Protein AF-A0A949G2J8-F1 (afdb_monomer_lite)

Sequence (551 aa):
MSGSAQSWISSIQDQGQFGDCWTFASAAAMDSNLLQQRILPPAATPPSPVVSSWALSTANGAPESLIGPGYGHGTGGWGGWEFQAMAYVTRGQGTWAIPGTVSSSMTTVSQMGGGPLAITGTSSSLAFPAVLTNGPLPANIGYLVPPTGQVPAFGTRRVALLDQGAPGNVALPAATGTVSIAGTAYATYLFDQGAADPQVQAVKQAIVANGAVTTSMNVVYDYFFQTGTTAPYTNFYVNQSTATGNTDHEVTIIGWDDQLVVPAPGGGVTGTGAWLVQNSWGTGFWCNTASGTSDGTFWASYNDAAIGRSGVASFTMRAALPDSLPVLQNEVGPLSTAYSQYAAPTLPTGMAPLASGTIDGSGFVPSGTVASVLTAPQDCTLSAIGVASQMAGATVSANLYSQWLNGAPGGTLLASIADVPLAVGYAEVPLSAPLVLSA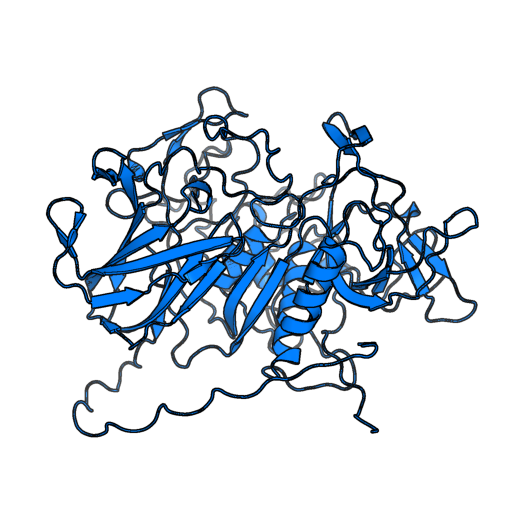NQLLVVELIYSDVAAVPVVVGPDVINFTNTGSTSVRAGLSYSMATSGTWLDLATLKFKNESIAGATADGGILFAKGVVAVPEPTTLGGCAIGLATLVWLFRRGRRADERLII

Foldseek 3Di:
DPDQAWDLWAAFAAQAQALLQQLRQLQRLQSSLCQVVCVDPIDSDHHHGWWQSQLLQCQLPPVVVADDLPPDDDDDPSHDFDLSVLLQQQQFFDQDFQPPADPDVPDDRRSRGGHTGTDDDDPDLSHDDPCRHDHDDDSHCVVSHDDHRDFHQKHFFWKFDQAALFAAHHHADPFPAWDADPNDIFTFHWDDCFCNPVLVVVLVVLCVVRQKKKWFDADDQVQWDWDDDDPPTAIAGEDPGRGELNGSHMWMQRFKDQADFDADPVGDTPDGIWTKIAGRNHQQDDHPHDPDTHSRIHIYTPRHNTGSRHSIMHTNMGGADPQGWDKFDLWDASLPPPPPFFDPPDDPDPRDPRSPRALDHLNPQVQQKKKFKTWAQAWWKFFWKKAAWSHFPKFKKKWKAQDCPPQHRDDDGQFIGPTHGHHHRMRIGTTPDIGIDHHGTMIMIMMHIPGSNTARWDFFDFPPPDPDDDTIDQDFPTMWHQDPVRGIDGQQVDWTGTRVDPPTIGGGHDDRTIGGIHDDDPPCPVDPDDDPDDDDDDDDDDDDDDDGDDD

Secondary structure (DSSP, 8-state):
--PPP-B-SPPPPB-TTSS-HHHHHHHHHHHHHHHHTTSSPPBSS-PPP-B-HHHHHHHSS-GGGS--TT--SSS-TT---HHHHHHHHHS-B--B--TT----TT-----B--SPPB--STT-TTSPPTHHHHSPPPS--GGGSPPTT---SEEEEEEEE--TTSTTSPPPPPP-EEEEETTEEEEE-----GGG-HHHHHHHHHHHHHS-EEEEE---GGGEEEE-SSSSPEEEE-----BSS---EEEEEEEEEEEEEEEPTTSSEEEEEEEEEE-SBTTS---TT--S---SEEEEETT-SSTTTSS-EEEEEEEPPTT--BEE-S---------S-BPPS--SS-PPPPTTT----TTS-TTSEEEEEEE-SSSEEEEEEEEEES-SS-EEEEEEEEEEETTEEEEEEEEEEEEEEP-SEEEEEEEEEEEEE-TT-EEEEEEEESSGGGS---BPPP--S-SS--S----TTTEEEE-TTS-EEEGGG-EEEBSSSTT-EEEB-----EEEEE---TT-TT--S----------------------

Structure (mmCIF, N/CA/C/O backbone):
data_AF-A0A949G2J8-F1
#
_entry.id   AF-A0A949G2J8-F1
#
loop_
_atom_site.group_PDB
_atom_site.id
_atom_site.type_symbol
_atom_site.label_atom_id
_atom_site.label_alt_id
_atom_site.label_comp_id
_atom_site.label_asym_id
_atom_site.label_entity_id
_atom_site.label_seq_id
_atom_site.pdbx_PDB_ins_code
_atom_site.Cartn_x
_atom_site.Cartn_y
_atom_site.Cartn_z
_atom_site.occupancy
_atom_site.B_iso_or_equiv
_atom_site.auth_seq_id
_atom_site.auth_comp_id
_atom_site.auth_asym_id
_atom_site.auth_atom_id
_atom_site.pdbx_PDB_model_num
ATOM 1 N N . MET A 1 1 ? -1.175 -26.514 -23.758 1.00 33.47 1 MET A N 1
ATOM 2 C CA . MET A 1 1 ? -2.619 -26.220 -23.899 1.00 33.47 1 MET A CA 1
ATOM 3 C C . MET A 1 1 ? -2.734 -24.795 -24.408 1.00 33.47 1 MET A C 1
ATOM 5 O O . MET A 1 1 ? -2.067 -23.937 -23.851 1.00 33.47 1 MET A O 1
ATOM 9 N N . SER A 1 2 ? -3.495 -24.548 -25.473 1.00 35.09 2 SER A N 1
ATOM 10 C CA . SER A 1 2 ? -3.738 -23.206 -26.016 1.00 35.09 2 SER A CA 1
ATOM 11 C C . SER A 1 2 ? -4.713 -22.445 -25.110 1.00 35.09 2 SER A C 1
ATOM 13 O O . SER A 1 2 ? -5.910 -22.383 -25.386 1.00 35.09 2 SER A O 1
ATOM 15 N N . GLY A 1 3 ? -4.221 -21.941 -23.978 1.00 40.59 3 GLY A N 1
ATOM 16 C CA . GLY A 1 3 ? -4.920 -20.896 -23.238 1.00 40.59 3 GLY A CA 1
ATOM 17 C C . GLY A 1 3 ? -4.788 -19.606 -24.035 1.00 40.59 3 GLY A C 1
ATOM 18 O O . GLY A 1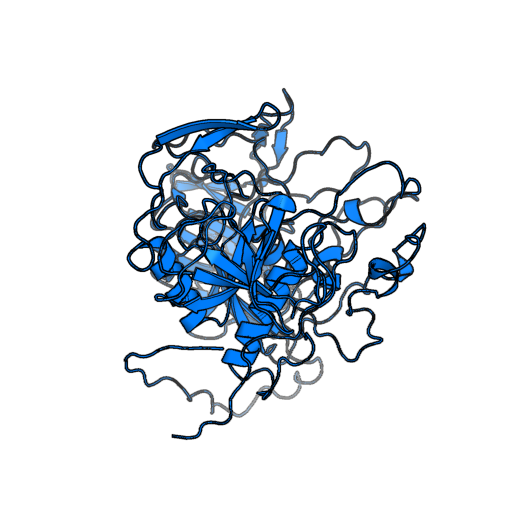 3 ? -3.680 -19.250 -24.426 1.00 40.59 3 GLY A O 1
ATOM 19 N N . SER A 1 4 ? -5.902 -18.945 -24.345 1.00 50.47 4 SER A N 1
ATOM 20 C CA . SER A 1 4 ? -5.871 -17.586 -24.887 1.00 50.47 4 SER A CA 1
ATOM 21 C C . SER A 1 4 ? -4.995 -16.721 -23.981 1.00 50.47 4 SER A C 1
ATOM 23 O O . SER A 1 4 ? -5.227 -16.714 -22.771 1.00 50.47 4 SER A O 1
ATOM 25 N N . ALA A 1 5 ? -3.999 -16.037 -24.550 1.00 62.56 5 ALA A N 1
ATOM 26 C CA . ALA A 1 5 ? -3.190 -15.069 -23.818 1.00 62.56 5 ALA A CA 1
ATOM 27 C C . ALA A 1 5 ? -4.131 -14.096 -23.091 1.00 62.56 5 ALA A C 1
ATOM 29 O O . ALA A 1 5 ? -5.075 -13.585 -23.697 1.00 62.56 5 ALA A O 1
ATOM 30 N N . GLN A 1 6 ? -3.932 -13.932 -21.787 1.00 78.56 6 GLN A N 1
ATOM 31 C CA . GLN A 1 6 ? -4.751 -13.075 -20.944 1.00 78.56 6 GLN A CA 1
ATOM 32 C C . GLN A 1 6 ? -3.832 -12.042 -20.302 1.00 78.56 6 GLN A C 1
ATOM 34 O O . GLN A 1 6 ? -2.857 -12.422 -19.660 1.00 78.56 6 GLN A O 1
ATOM 39 N N . SER A 1 7 ? -4.174 -10.765 -20.454 1.00 83.19 7 SER A N 1
ATOM 40 C CA . SER A 1 7 ? -3.494 -9.677 -19.764 1.00 83.19 7 SER A CA 1
ATOM 41 C C . SER A 1 7 ? -3.924 -9.633 -18.302 1.00 83.19 7 SER A C 1
ATOM 43 O O . SER A 1 7 ? -5.118 -9.687 -17.984 1.00 83.19 7 SER A O 1
ATOM 45 N N . TRP A 1 8 ? -2.940 -9.479 -17.424 1.00 88.38 8 TRP A N 1
ATOM 46 C CA . TRP A 1 8 ? -3.128 -9.271 -15.988 1.00 88.38 8 TRP A CA 1
ATOM 47 C C . TRP A 1 8 ? -2.758 -7.852 -15.563 1.00 88.38 8 TRP A C 1
ATOM 49 O O . TRP A 1 8 ? -2.590 -7.595 -14.379 1.00 88.38 8 TRP A O 1
ATOM 59 N N . ILE A 1 9 ? -2.625 -6.936 -16.520 1.00 92.19 9 ILE A N 1
ATOM 60 C CA . ILE A 1 9 ? -2.303 -5.523 -16.308 1.00 92.19 9 ILE A CA 1
ATOM 61 C C . ILE A 1 9 ? -3.262 -4.640 -17.099 1.00 92.19 9 ILE A C 1
ATOM 63 O O . ILE A 1 9 ? -3.763 -5.063 -18.146 1.00 92.19 9 ILE A O 1
ATOM 67 N N . SER A 1 10 ? -3.505 -3.423 -16.613 1.00 92.75 10 SER A N 1
ATOM 68 C CA . SER A 1 10 ? -4.235 -2.382 -17.342 1.00 92.75 10 SER A CA 1
ATOM 69 C C . SER A 1 10 ? -3.357 -1.727 -18.413 1.00 92.75 10 SER A C 1
ATOM 71 O O . SER A 1 10 ? -2.133 -1.793 -18.358 1.00 92.75 10 SER A O 1
ATOM 73 N N . SER A 1 11 ? -3.966 -1.040 -19.378 1.00 92.56 11 SER A N 1
ATOM 74 C CA . SER A 1 11 ? -3.236 -0.217 -20.339 1.00 92.56 11 SER A CA 1
ATOM 75 C C . SER A 1 11 ? -2.512 0.933 -19.637 1.00 92.56 11 SER A C 1
ATOM 77 O O . SER A 1 11 ? -2.978 1.451 -18.618 1.00 92.56 11 SER A O 1
ATOM 79 N N . ILE A 1 12 ? -1.396 1.365 -20.219 1.00 91.44 12 ILE A N 1
ATOM 80 C CA . ILE A 1 12 ? -0.552 2.423 -19.663 1.00 91.44 12 ILE A CA 1
ATOM 81 C C . ILE A 1 12 ? -1.251 3.780 -19.714 1.00 91.44 12 ILE A C 1
ATOM 83 O O . ILE A 1 12 ? -1.907 4.135 -20.695 1.00 91.44 12 ILE A O 1
ATOM 87 N N . GLN A 1 13 ? -1.101 4.526 -18.623 1.00 90.88 13 GLN A N 1
ATOM 88 C CA . GLN A 1 13 ? -1.587 5.892 -18.472 1.00 90.88 13 GLN A CA 1
ATOM 89 C C . GLN A 1 13 ? -0.447 6.901 -18.641 1.00 90.88 13 GLN A C 1
ATOM 91 O O . GLN A 1 13 ? 0.727 6.532 -18.675 1.00 90.88 13 GLN A O 1
ATOM 96 N N . ASP A 1 14 ? -0.803 8.179 -18.730 1.00 90.44 14 ASP A N 1
ATOM 97 C CA . ASP A 1 14 ? 0.134 9.291 -18.849 1.00 90.44 14 ASP A CA 1
ATOM 98 C C . ASP A 1 14 ? -0.148 10.324 -17.749 1.00 90.44 14 ASP A C 1
ATOM 100 O O . ASP A 1 14 ? -1.225 10.921 -17.713 1.00 90.44 14 ASP A O 1
ATOM 104 N N . GLN A 1 15 ? 0.811 10.500 -16.841 1.00 86.88 15 GLN A N 1
ATOM 105 C CA . GLN A 1 15 ? 0.759 11.469 -15.745 1.00 86.88 15 GLN A CA 1
ATOM 106 C C . GLN A 1 15 ? 1.060 12.902 -16.209 1.00 86.88 15 GLN A C 1
ATOM 108 O O . GLN A 1 15 ? 0.913 13.850 -15.436 1.00 86.88 15 GLN A O 1
ATOM 113 N N . GLY A 1 16 ? 1.518 13.081 -17.452 1.00 83.81 16 GLY A N 1
ATOM 114 C CA . GLY A 1 16 ? 1.982 14.364 -17.954 1.00 83.81 16 GLY A CA 1
ATOM 115 C C . GLY A 1 16 ? 3.163 14.896 -17.144 1.00 83.81 16 GLY A C 1
ATOM 116 O O . GLY A 1 16 ? 4.133 14.194 -16.872 1.00 83.81 16 GLY A O 1
ATOM 117 N N . GLN A 1 17 ? 3.078 16.164 -16.749 1.00 76.50 17 GLN A N 1
ATOM 118 C CA . GLN A 1 17 ? 4.150 16.866 -16.029 1.00 76.50 17 GLN A CA 1
ATOM 119 C C . GLN A 1 17 ? 3.974 16.840 -14.500 1.00 76.50 17 GLN A C 1
ATOM 121 O O . GLN A 1 17 ? 4.687 17.545 -13.784 1.00 76.50 17 GLN A O 1
ATOM 126 N N . PHE A 1 18 ? 3.006 16.072 -13.992 1.00 76.69 18 PHE A N 1
ATOM 127 C CA . PHE A 1 18 ? 2.674 16.026 -12.569 1.00 76.69 18 PHE A CA 1
ATOM 128 C C . PHE A 1 18 ? 3.484 14.958 -11.839 1.00 76.69 18 PHE A C 1
ATOM 130 O O . PHE A 1 18 ? 3.753 13.893 -12.385 1.00 76.69 18 PHE A O 1
ATOM 137 N N . GLY A 1 19 ? 3.842 15.218 -10.579 1.00 77.81 19 GLY A N 1
ATOM 138 C CA . GLY A 1 19 ? 4.555 14.279 -9.700 1.00 77.81 19 GLY A CA 1
ATOM 139 C C . GLY A 1 19 ? 3.678 13.143 -9.157 1.00 77.81 19 GLY A C 1
ATOM 140 O O . GLY A 1 19 ? 3.852 12.745 -8.015 1.00 77.81 19 GLY A O 1
ATOM 141 N N . ASP A 1 20 ? 2.720 12.653 -9.945 1.00 85.69 20 ASP A N 1
ATOM 142 C CA . ASP A 1 20 ? 1.666 11.721 -9.519 1.00 85.69 20 ASP A CA 1
ATOM 143 C C . ASP A 1 20 ? 2.011 10.241 -9.733 1.00 85.69 20 ASP A C 1
ATOM 145 O O . ASP A 1 20 ? 1.151 9.379 -9.554 1.00 85.69 20 ASP A O 1
ATOM 149 N N . CYS A 1 21 ? 3.242 9.921 -10.133 1.00 90.88 21 CYS A N 1
ATOM 150 C CA . CYS A 1 21 ? 3.672 8.568 -10.505 1.00 90.88 21 CYS A CA 1
ATOM 151 C C . CYS A 1 21 ? 3.284 7.488 -9.485 1.00 90.88 21 CYS A C 1
ATOM 153 O O . CYS A 1 21 ? 2.761 6.443 -9.869 1.00 90.88 21 CYS A O 1
ATOM 155 N N . TRP A 1 22 ? 3.409 7.790 -8.193 1.00 89.31 22 TRP A N 1
ATOM 156 C CA . TRP A 1 22 ? 3.000 6.927 -7.083 1.00 89.31 22 TRP A CA 1
ATOM 157 C C . TRP A 1 22 ? 1.522 6.505 -7.143 1.00 89.31 22 TRP A C 1
ATOM 159 O O . TRP A 1 22 ? 1.169 5.356 -6.859 1.00 89.31 22 TRP A O 1
ATOM 169 N N . THR A 1 23 ? 0.637 7.398 -7.596 1.00 91.62 23 THR A N 1
ATOM 170 C CA . THR A 1 23 ? -0.796 7.108 -7.748 1.00 91.62 23 THR A CA 1
ATOM 171 C C . THR A 1 23 ? -1.078 6.201 -8.934 1.00 91.62 23 THR A C 1
ATOM 173 O O . THR A 1 23 ? -1.924 5.310 -8.842 1.00 91.62 23 THR A O 1
ATOM 176 N N . PHE A 1 24 ? -0.357 6.395 -10.040 1.00 95.06 24 PHE A N 1
ATOM 177 C CA . PHE A 1 24 ? -0.480 5.566 -11.233 1.00 95.06 24 PHE A CA 1
ATOM 178 C C . PHE A 1 24 ? 0.089 4.174 -10.995 1.00 95.06 24 PHE A C 1
ATOM 180 O O . PHE A 1 24 ? -0.559 3.195 -11.365 1.00 95.06 24 PHE A O 1
ATOM 187 N N . ALA A 1 25 ? 1.244 4.078 -10.332 1.00 96.81 25 ALA A N 1
ATOM 188 C CA . ALA A 1 25 ? 1.843 2.805 -9.965 1.00 96.81 25 ALA A CA 1
ATOM 189 C C . ALA A 1 25 ? 0.919 2.012 -9.028 1.00 96.81 25 ALA A C 1
ATOM 191 O O . ALA A 1 25 ? 0.602 0.848 -9.281 1.00 96.81 25 ALA A O 1
ATOM 192 N N . SER A 1 26 ? 0.392 2.672 -7.993 1.00 96.00 26 SER A N 1
ATOM 193 C CA . SER A 1 26 ? -0.559 2.059 -7.061 1.00 96.00 26 SER A CA 1
ATOM 194 C C . SER A 1 26 ? -1.852 1.616 -7.757 1.00 96.00 26 SER A C 1
ATOM 196 O O . SER A 1 26 ? -2.323 0.501 -7.534 1.00 96.00 26 SER A O 1
ATOM 198 N N . ALA A 1 27 ? -2.429 2.456 -8.626 1.00 96.50 27 ALA A N 1
ATOM 199 C CA . ALA A 1 27 ? -3.626 2.116 -9.399 1.00 96.50 27 ALA A CA 1
ATOM 200 C C . ALA A 1 27 ? -3.395 0.924 -10.338 1.00 96.50 27 ALA A C 1
ATOM 202 O O . ALA A 1 27 ? -4.222 0.014 -10.367 1.00 96.50 27 ALA A O 1
ATOM 203 N N . ALA A 1 28 ? -2.255 0.877 -11.033 1.00 97.25 28 ALA A N 1
ATOM 204 C CA . ALA A 1 28 ? -1.894 -0.237 -11.906 1.00 97.25 28 ALA A CA 1
ATOM 205 C C . ALA A 1 28 ? -1.718 -1.552 -11.127 1.00 97.25 28 ALA A C 1
ATOM 207 O O . ALA A 1 28 ? -2.223 -2.592 -11.555 1.00 97.25 28 ALA A O 1
ATOM 208 N N . ALA A 1 29 ? -1.072 -1.515 -9.956 1.00 98.12 29 ALA A N 1
ATOM 209 C CA . ALA A 1 29 ? -0.941 -2.686 -9.089 1.00 98.12 29 ALA A CA 1
ATOM 210 C C . ALA A 1 29 ? -2.307 -3.184 -8.571 1.00 98.12 29 ALA A C 1
ATOM 212 O O . ALA A 1 29 ? -2.567 -4.390 -8.547 1.00 98.12 29 ALA A O 1
ATOM 213 N N . MET A 1 30 ? -3.215 -2.269 -8.215 1.00 97.75 30 MET A N 1
ATOM 214 C CA . MET A 1 30 ? -4.582 -2.613 -7.809 1.00 97.75 30 MET A CA 1
ATOM 215 C C . MET A 1 30 ? -5.414 -3.202 -8.958 1.00 97.75 30 MET A C 1
ATOM 217 O O . MET A 1 30 ? -6.074 -4.223 -8.759 1.00 97.75 30 MET A O 1
ATOM 221 N N . ASP A 1 31 ? -5.373 -2.603 -10.153 1.00 97.06 31 ASP A N 1
ATOM 222 C CA . ASP A 1 31 ? -6.046 -3.133 -11.346 1.00 97.06 31 ASP A CA 1
ATOM 223 C C . ASP A 1 31 ? -5.517 -4.526 -11.701 1.00 97.06 31 ASP A C 1
ATOM 225 O O . ASP A 1 31 ? -6.305 -5.434 -11.976 1.00 97.06 31 ASP A O 1
ATOM 229 N N . SER A 1 32 ? -4.197 -4.725 -11.621 1.00 97.31 32 SER A N 1
ATOM 230 C CA . SER A 1 32 ? -3.573 -6.028 -11.853 1.00 97.31 32 SER A CA 1
ATOM 231 C C . SER A 1 32 ? -4.107 -7.092 -10.897 1.00 97.31 32 SER A C 1
ATOM 233 O O . SER A 1 32 ? -4.520 -8.175 -11.322 1.00 97.31 32 SER A O 1
ATOM 235 N N . ASN A 1 33 ? -4.214 -6.756 -9.611 1.00 97.31 33 ASN A N 1
ATOM 236 C CA . ASN A 1 33 ? -4.787 -7.647 -8.617 1.00 97.31 33 ASN A CA 1
ATOM 237 C C . ASN A 1 33 ? -6.269 -7.969 -8.886 1.00 97.31 33 ASN A C 1
ATOM 239 O O . ASN A 1 33 ? -6.690 -9.125 -8.790 1.00 97.31 33 ASN A O 1
ATOM 243 N N . LEU A 1 34 ? -7.070 -6.965 -9.249 1.00 96.31 34 LEU A N 1
ATOM 244 C CA . LEU A 1 34 ? -8.488 -7.143 -9.564 1.00 96.31 34 LEU A CA 1
ATOM 245 C C . LEU A 1 34 ? -8.704 -8.003 -10.823 1.00 96.31 34 LEU A C 1
ATOM 247 O O . LEU A 1 34 ? -9.629 -8.824 -10.848 1.00 96.31 34 LEU A O 1
ATOM 251 N N . LEU A 1 35 ? -7.849 -7.856 -11.841 1.00 94.50 35 LEU A N 1
ATOM 252 C CA . LEU A 1 35 ? -7.813 -8.717 -13.029 1.00 94.50 35 LEU A CA 1
ATOM 253 C C . LEU A 1 35 ? -7.419 -10.148 -12.653 1.00 94.50 35 LEU A C 1
ATOM 255 O O . LEU A 1 35 ? -8.096 -11.096 -13.055 1.00 94.50 35 LEU A O 1
ATOM 259 N N . GLN A 1 36 ? -6.376 -10.316 -11.831 1.00 92.62 36 GLN A N 1
ATOM 260 C CA . GLN A 1 36 ? -5.898 -11.622 -11.367 1.00 92.62 36 GLN A CA 1
ATOM 261 C C . GLN A 1 36 ? -6.973 -12.399 -10.602 1.00 92.62 36 GLN A C 1
ATOM 263 O O . GLN A 1 36 ? -7.177 -13.593 -10.832 1.00 92.62 36 GLN A O 1
ATOM 268 N N . GLN A 1 37 ? -7.724 -11.702 -9.750 1.00 92.06 37 GLN A N 1
ATOM 269 C CA . GLN A 1 37 ? -8.850 -12.266 -9.008 1.00 92.06 37 GLN A CA 1
ATOM 270 C C . GLN A 1 37 ? -10.114 -12.473 -9.854 1.00 92.06 37 GLN A C 1
ATOM 272 O O . GLN A 1 37 ? -11.087 -13.041 -9.355 1.00 92.06 37 GLN A O 1
ATOM 277 N N . ARG A 1 38 ? -10.121 -12.034 -11.121 1.00 92.25 38 ARG A N 1
ATOM 278 C CA . ARG A 1 38 ? -11.295 -12.032 -12.014 1.00 92.25 38 ARG A CA 1
ATOM 279 C C . ARG A 1 38 ? -12.483 -11.240 -11.461 1.00 92.25 38 ARG A C 1
ATOM 281 O O . ARG A 1 38 ? -13.633 -11.540 -11.777 1.00 92.25 38 ARG A O 1
ATOM 288 N N . ILE A 1 39 ? -12.200 -10.242 -10.624 1.00 92.56 39 ILE A N 1
ATOM 289 C CA . ILE A 1 39 ? -13.186 -9.238 -10.213 1.00 92.56 39 ILE A CA 1
ATOM 290 C C . ILE A 1 39 ? -13.432 -8.293 -11.390 1.00 92.56 39 ILE A C 1
ATOM 292 O O . ILE A 1 39 ? -14.578 -7.972 -11.697 1.00 92.56 39 ILE A O 1
ATOM 296 N N . LEU A 1 40 ? -12.358 -7.906 -12.084 1.00 91.94 40 LEU A N 1
ATOM 297 C CA . LEU A 1 40 ? -12.444 -7.316 -13.415 1.00 91.94 40 LEU A CA 1
ATOM 298 C C . LEU A 1 40 ? -12.466 -8.424 -14.479 1.00 91.94 40 LEU A C 1
ATOM 300 O O . LEU A 1 40 ? -11.856 -9.482 -14.282 1.00 91.94 40 LEU A O 1
ATOM 304 N N . PRO A 1 41 ? -13.175 -8.216 -15.603 1.00 88.06 41 PRO A N 1
ATOM 305 C CA . PRO A 1 41 ? -13.268 -9.219 -16.651 1.00 88.06 41 PRO A CA 1
ATOM 306 C C . PRO A 1 41 ? -11.895 -9.469 -17.300 1.00 88.06 41 PRO A C 1
ATOM 308 O O . PRO A 1 41 ? -11.137 -8.524 -17.520 1.00 88.06 41 PRO A O 1
ATOM 311 N N . PRO A 1 42 ? -11.576 -10.728 -17.650 1.00 82.50 42 PRO A N 1
ATOM 312 C CA . PRO A 1 42 ? -10.344 -11.058 -18.353 1.00 82.50 42 PRO A CA 1
ATOM 313 C C . PRO A 1 42 ? -10.322 -10.408 -19.743 1.00 82.50 42 PRO A C 1
ATOM 315 O O . PRO A 1 42 ? -11.340 -10.383 -20.436 1.00 82.50 42 PRO A O 1
ATOM 318 N N . ALA A 1 43 ? -9.152 -9.945 -20.180 1.00 84.12 43 ALA A N 1
ATOM 319 C CA . ALA A 1 43 ? -8.959 -9.368 -21.507 1.00 84.12 43 ALA A CA 1
ATOM 320 C C . ALA A 1 43 ? -7.711 -9.953 -22.179 1.00 84.12 43 ALA A C 1
ATOM 322 O O . ALA A 1 43 ? -6.743 -10.297 -21.507 1.00 84.12 43 ALA A O 1
ATOM 323 N N . ALA A 1 44 ? -7.739 -10.081 -23.509 1.00 86.38 44 ALA A N 1
ATOM 324 C CA . ALA A 1 44 ? -6.595 -10.581 -24.281 1.00 86.38 44 ALA A CA 1
ATOM 325 C C . ALA A 1 44 ? -5.486 -9.529 -24.454 1.00 86.38 44 ALA A C 1
ATOM 327 O O . ALA A 1 44 ? -4.331 -9.869 -24.679 1.00 86.38 44 ALA A O 1
ATOM 328 N N . THR A 1 45 ? -5.848 -8.254 -24.343 1.00 89.38 45 THR A N 1
ATOM 329 C CA . THR A 1 45 ? -4.944 -7.101 -24.336 1.00 89.38 45 THR A CA 1
ATOM 330 C C . THR A 1 45 ? -5.151 -6.323 -23.040 1.00 89.38 45 THR A C 1
ATOM 332 O O . THR A 1 45 ? -6.234 -6.438 -22.457 1.00 89.38 45 THR A O 1
ATOM 335 N N . PRO A 1 46 ? -4.178 -5.509 -22.598 1.00 90.88 46 PRO A N 1
ATOM 336 C CA . PRO A 1 46 ? -4.354 -4.657 -21.427 1.00 90.88 46 PRO A CA 1
ATOM 337 C C . PRO A 1 46 ? -5.632 -3.797 -21.539 1.00 90.88 46 PRO A C 1
ATOM 339 O O . PRO A 1 46 ? -5.735 -2.998 -22.475 1.00 90.88 46 PRO A O 1
ATOM 342 N N . PRO A 1 47 ? -6.644 -3.983 -20.665 1.00 92.75 47 PRO A N 1
ATOM 343 C CA . PRO A 1 47 ? -7.869 -3.191 -20.695 1.00 92.75 47 PRO A CA 1
ATOM 344 C C . PRO A 1 47 ? -7.622 -1.799 -20.112 1.00 92.75 47 PRO A C 1
ATOM 346 O O . PRO A 1 47 ? -6.646 -1.585 -19.399 1.00 92.75 47 PRO A O 1
ATOM 349 N N . SER A 1 48 ? -8.520 -0.849 -20.374 1.00 92.12 48 SER A N 1
ATOM 350 C CA . SER A 1 48 ? -8.426 0.478 -19.758 1.00 92.12 48 SER A CA 1
ATOM 351 C C . SER A 1 48 ? -8.400 0.391 -18.223 1.00 92.12 48 SER A C 1
ATOM 353 O O . SER A 1 48 ? -9.111 -0.451 -17.666 1.00 92.12 48 SER A O 1
ATOM 355 N N . PRO A 1 49 ? -7.625 1.258 -17.546 1.00 93.25 49 PRO A N 1
ATOM 356 C CA . PRO A 1 49 ? -7.585 1.322 -16.094 1.00 93.25 49 PRO A CA 1
ATOM 357 C C . PRO A 1 49 ? -8.969 1.533 -15.496 1.00 93.25 49 PRO A C 1
ATOM 359 O O . PRO A 1 49 ? -9.788 2.277 -16.047 1.00 93.25 49 PRO A O 1
ATOM 362 N N . VAL A 1 50 ? -9.210 0.896 -14.356 1.00 94.94 50 VAL A N 1
ATOM 363 C CA . VAL A 1 50 ? -10.477 0.999 -13.634 1.00 94.94 50 VAL A CA 1
ATOM 364 C C . VAL A 1 50 ? -10.282 1.734 -12.320 1.00 94.94 50 VAL A C 1
ATOM 366 O O . VAL A 1 50 ? -11.113 2.573 -11.986 1.00 94.94 50 VAL A O 1
ATOM 369 N N . VAL A 1 51 ? -9.204 1.483 -11.581 1.00 94.75 51 VAL A N 1
ATOM 370 C CA . VAL A 1 51 ? -8.916 2.233 -10.354 1.00 94.75 51 VAL A CA 1
ATOM 371 C C . VAL A 1 51 ? -8.459 3.660 -10.686 1.00 94.75 51 VAL A C 1
ATOM 373 O O . VAL A 1 51 ? -7.534 3.886 -11.463 1.00 94.75 51 VAL A O 1
ATOM 376 N N . SER A 1 52 ? -9.118 4.646 -10.075 1.00 93.56 52 SER A N 1
ATOM 377 C CA . SER A 1 52 ? -8.844 6.069 -10.288 1.00 93.56 52 SER A CA 1
ATOM 378 C C . SER A 1 52 ? -7.547 6.524 -9.610 1.00 93.56 52 SER A C 1
ATOM 380 O O . SER A 1 52 ? -7.518 6.756 -8.399 1.00 93.56 52 SER A O 1
ATOM 382 N N . SER A 1 53 ? -6.489 6.732 -10.401 1.00 92.00 53 SER A N 1
ATOM 383 C CA . SER A 1 53 ? -5.276 7.433 -9.949 1.00 92.00 53 SER A CA 1
ATOM 384 C C . SER A 1 53 ? -5.576 8.884 -9.561 1.00 92.00 53 SER A C 1
ATOM 386 O O . SER A 1 53 ? -5.013 9.398 -8.601 1.00 92.00 53 SER A O 1
ATOM 388 N N . TRP A 1 54 ? -6.527 9.530 -10.241 1.00 89.19 54 TRP A N 1
ATOM 389 C CA . TRP A 1 54 ? -6.877 10.929 -9.994 1.00 89.19 54 TRP A CA 1
ATOM 390 C C . TRP A 1 54 ? -7.583 11.169 -8.659 1.00 89.19 54 TRP A C 1
ATOM 392 O O . TRP A 1 54 ? -7.285 12.130 -7.949 1.00 89.19 54 TRP A O 1
ATOM 402 N N . ALA A 1 55 ? -8.496 10.282 -8.269 1.00 85.75 55 ALA A N 1
ATOM 403 C CA . ALA A 1 55 ? -9.106 10.364 -6.952 1.00 85.75 55 ALA A CA 1
ATOM 404 C C . ALA A 1 55 ? -8.107 10.025 -5.844 1.00 85.75 55 ALA A C 1
ATOM 406 O O . ALA A 1 55 ? -8.137 10.657 -4.793 1.00 85.75 55 ALA A O 1
ATOM 407 N N . LEU A 1 56 ? -7.194 9.079 -6.080 1.00 84.62 56 LEU A N 1
ATOM 408 C CA . LEU A 1 56 ? -6.090 8.815 -5.160 1.00 84.62 56 LEU A CA 1
ATOM 409 C C . LEU A 1 56 ? -5.194 10.056 -4.993 1.00 84.62 56 LEU A C 1
ATOM 411 O O . LEU A 1 56 ? -4.924 10.449 -3.865 1.00 84.62 56 LEU A O 1
ATOM 415 N N . SER A 1 57 ? -4.811 10.703 -6.093 1.00 81.38 57 SER A N 1
ATOM 416 C CA . SER A 1 57 ? -3.988 11.921 -6.132 1.00 81.38 57 SER A CA 1
ATOM 417 C C . SER A 1 57 ? -4.618 13.072 -5.337 1.00 81.38 57 SER A C 1
ATOM 419 O O . SER A 1 57 ? -3.990 13.656 -4.457 1.00 81.38 57 SER A O 1
ATOM 421 N N . THR A 1 58 ? -5.906 13.335 -5.561 1.00 76.81 58 THR A N 1
ATOM 422 C CA . THR A 1 58 ? -6.617 14.486 -4.978 1.00 76.81 58 THR A CA 1
ATOM 423 C C . THR A 1 58 ? -7.228 14.233 -3.594 1.00 76.81 58 THR A C 1
ATOM 425 O O . THR A 1 58 ? -7.510 15.178 -2.862 1.00 76.81 58 THR A O 1
ATOM 428 N N . ALA A 1 59 ? -7.448 12.978 -3.195 1.00 71.81 59 ALA A N 1
ATOM 429 C CA . ALA A 1 59 ? -8.060 12.630 -1.908 1.00 71.81 59 ALA A CA 1
ATOM 430 C C . ALA A 1 59 ? -7.135 11.802 -0.998 1.00 71.81 59 ALA A C 1
ATOM 432 O O . ALA A 1 59 ? -7.591 11.172 -0.038 1.00 71.81 59 ALA A O 1
ATOM 433 N N . ASN A 1 60 ? -5.821 11.845 -1.232 1.00 65.56 60 ASN A N 1
ATOM 434 C CA . ASN A 1 60 ? -4.798 11.208 -0.391 1.00 65.56 60 ASN A CA 1
ATOM 435 C C . ASN A 1 60 ? -4.808 11.690 1.073 1.00 65.56 60 ASN A C 1
ATOM 437 O O . ASN A 1 60 ? -4.408 10.949 1.973 1.00 65.56 60 ASN A O 1
ATOM 441 N N . GLY A 1 61 ? -5.377 12.869 1.331 1.00 54.84 61 GLY A N 1
ATOM 442 C CA . GLY A 1 61 ? -5.467 13.495 2.647 1.00 54.84 61 GLY A CA 1
ATOM 443 C C . GLY A 1 61 ? -4.433 14.599 2.889 1.00 54.84 61 GLY A C 1
ATOM 444 O O . GLY A 1 61 ? -4.309 15.040 4.026 1.00 54.84 61 GLY A O 1
ATOM 445 N N . ALA A 1 62 ? -3.765 15.069 1.830 1.00 53.81 62 ALA A N 1
ATOM 446 C CA . ALA A 1 62 ? -2.897 16.248 1.782 1.00 53.81 62 ALA A CA 1
ATOM 447 C C . ALA A 1 62 ? -3.552 17.366 0.924 1.00 53.81 62 ALA A C 1
ATOM 449 O O . ALA A 1 62 ? -3.138 17.610 -0.218 1.00 53.81 62 ALA A O 1
ATOM 450 N N . PRO A 1 63 ? -4.642 18.007 1.405 1.00 46.56 63 PRO A N 1
ATOM 451 C CA . PRO A 1 63 ? -5.446 18.962 0.629 1.00 46.56 63 PRO A CA 1
ATOM 452 C C . PRO A 1 63 ? -4.695 20.238 0.211 1.00 46.56 63 PRO A C 1
ATOM 454 O O . PRO A 1 63 ? -5.143 20.942 -0.694 1.00 46.56 63 PRO A O 1
ATOM 457 N N . GLU A 1 64 ? -3.558 20.539 0.837 1.00 44.69 64 GLU A N 1
ATOM 458 C CA . GLU A 1 64 ? -2.655 21.646 0.507 1.00 44.69 64 GLU A CA 1
ATOM 459 C C . GLU A 1 64 ? -2.062 21.564 -0.910 1.00 44.69 64 GLU A C 1
ATOM 461 O O . GLU A 1 64 ? -1.614 22.576 -1.446 1.00 44.69 64 GLU A O 1
ATOM 466 N N . SER A 1 65 ? -2.118 20.393 -1.550 1.00 47.00 65 SER A N 1
ATOM 467 C CA . SER A 1 65 ? -1.705 20.192 -2.945 1.00 47.00 65 SER A CA 1
ATOM 468 C C . SER A 1 65 ? -2.663 20.827 -3.973 1.00 47.00 65 SER A C 1
ATOM 470 O O . SER A 1 65 ? -2.266 21.095 -5.113 1.00 47.00 65 SER A O 1
ATOM 472 N N . LEU A 1 66 ? -3.912 21.127 -3.582 1.00 51.38 66 LEU A N 1
ATOM 473 C CA . LEU A 1 66 ? -5.013 21.343 -4.528 1.00 51.38 66 LEU A CA 1
ATOM 474 C C . LEU A 1 66 ? -5.306 22.793 -4.930 1.00 51.38 66 LEU A C 1
ATOM 476 O O . LEU A 1 66 ? -5.920 22.971 -5.986 1.00 51.38 66 LEU A O 1
ATOM 480 N N . ILE A 1 67 ? -4.936 23.830 -4.153 1.00 46.34 67 ILE A N 1
ATOM 481 C CA . ILE A 1 67 ? -5.332 25.215 -4.499 1.00 46.34 67 ILE A CA 1
ATOM 482 C C . ILE A 1 67 ? -4.330 26.310 -4.058 1.00 46.34 67 ILE A C 1
ATOM 484 O O . ILE A 1 67 ? -4.144 26.550 -2.868 1.00 46.34 67 ILE A O 1
ATOM 488 N N . GLY A 1 68 ? -3.808 27.094 -5.017 1.00 46.00 68 GLY A N 1
ATOM 489 C CA . GLY A 1 68 ? -3.210 28.420 -4.792 1.00 46.00 68 GLY A CA 1
ATOM 490 C C . GLY A 1 68 ? -3.062 29.253 -6.087 1.00 46.00 68 GLY A C 1
ATOM 491 O O . GLY A 1 68 ? -2.782 28.694 -7.137 1.00 46.00 68 GLY A O 1
ATOM 492 N N . PRO A 1 69 ? -3.210 30.596 -6.073 1.00 38.16 69 PRO A N 1
ATOM 493 C CA . PRO A 1 69 ? -3.125 31.449 -7.276 1.00 38.16 69 PRO A CA 1
ATOM 494 C C . PRO A 1 69 ? -1.714 3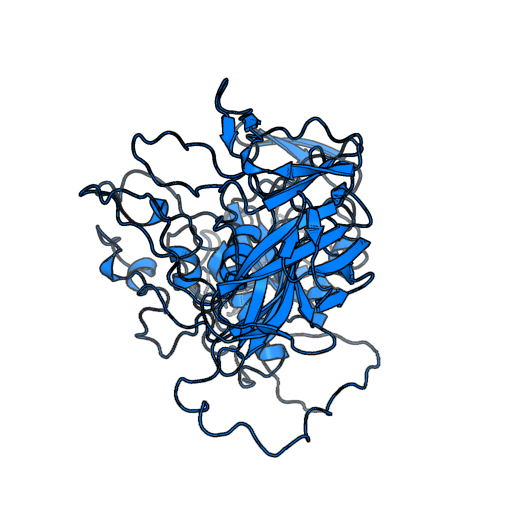1.561 -7.892 1.00 38.16 69 PRO A C 1
ATOM 496 O O . PRO A 1 69 ? -1.537 32.219 -8.913 1.00 38.16 69 PRO A O 1
ATOM 499 N N . GLY A 1 70 ? -0.716 30.927 -7.271 1.00 43.19 70 GLY A N 1
ATOM 500 C CA . GLY A 1 70 ? 0.670 30.824 -7.729 1.00 43.19 70 GLY A CA 1
ATOM 501 C C . GLY A 1 70 ? 0.996 29.476 -8.373 1.00 43.19 70 GLY A C 1
ATOM 502 O O . GLY A 1 70 ? 2.118 28.996 -8.219 1.00 43.19 70 GLY A O 1
ATOM 503 N N . TYR A 1 71 ? 0.039 28.849 -9.067 1.00 51.16 71 TYR A N 1
ATOM 504 C CA . TYR A 1 71 ? 0.321 27.708 -9.943 1.00 51.16 71 TYR A CA 1
ATOM 505 C C . TYR A 1 71 ? 1.213 28.161 -11.101 1.00 51.16 71 TYR A C 1
ATOM 507 O O . TYR A 1 71 ? 0.750 28.552 -12.169 1.00 51.16 71 TYR A O 1
ATOM 515 N N . GLY A 1 72 ? 2.517 28.163 -10.835 1.00 39.66 72 GLY A N 1
ATOM 516 C CA . GLY A 1 72 ? 3.541 28.598 -11.768 1.00 39.66 72 GLY A CA 1
ATOM 517 C C . GLY A 1 72 ? 4.637 29.409 -11.099 1.00 39.66 72 GLY A C 1
ATOM 518 O O . GLY A 1 72 ? 4.758 30.581 -11.402 1.00 39.66 72 GLY A O 1
ATOM 519 N N . HIS A 1 73 ? 5.462 28.784 -10.255 1.00 27.06 73 HIS A N 1
ATOM 520 C CA . HIS A 1 73 ? 6.875 29.155 -10.091 1.00 27.06 73 HIS A CA 1
ATOM 521 C C . HIS A 1 73 ? 7.680 27.938 -9.597 1.00 27.06 73 HIS A C 1
ATOM 523 O O . HIS A 1 73 ? 8.027 27.850 -8.429 1.00 27.06 73 HIS A O 1
ATOM 529 N N . GLY A 1 74 ? 7.984 27.008 -10.511 1.00 34.03 74 GLY A N 1
ATOM 530 C CA . GLY A 1 74 ? 9.001 25.966 -10.309 1.00 34.03 74 GLY A CA 1
ATOM 531 C C . GLY A 1 74 ? 8.544 24.703 -9.562 1.00 34.03 74 GLY A C 1
ATOM 532 O O . GLY A 1 74 ? 8.294 24.731 -8.368 1.00 34.03 74 GLY A O 1
ATOM 533 N N . THR A 1 75 ? 8.521 23.583 -10.294 1.00 32.31 75 THR A N 1
ATOM 534 C CA . THR A 1 75 ? 8.795 22.202 -9.829 1.00 32.31 75 THR A CA 1
ATOM 535 C C . THR A 1 75 ? 7.909 21.560 -8.732 1.00 32.31 75 THR A C 1
ATOM 537 O O . THR A 1 75 ? 8.130 21.762 -7.546 1.00 32.31 75 THR A O 1
ATOM 540 N N . GLY A 1 76 ? 7.030 20.623 -9.125 1.00 42.84 76 GLY A N 1
ATOM 541 C CA . GLY A 1 76 ? 7.121 19.233 -8.619 1.00 42.84 76 GLY A CA 1
ATOM 542 C C . GLY A 1 76 ? 6.425 18.786 -7.317 1.00 42.84 76 GLY A C 1
ATOM 543 O O . GLY A 1 76 ? 6.783 17.736 -6.800 1.00 42.84 76 GLY A O 1
ATOM 544 N N . GLY A 1 77 ? 5.445 19.498 -6.762 1.00 50.94 77 GLY A N 1
ATOM 545 C CA . GLY A 1 77 ? 4.971 19.247 -5.383 1.00 50.94 77 GLY A CA 1
ATOM 546 C C . GLY A 1 77 ? 3.853 18.216 -5.132 1.00 50.94 77 GLY A C 1
ATOM 547 O O . GLY A 1 77 ? 3.113 18.415 -4.177 1.00 50.94 77 GLY A O 1
ATOM 548 N N . TRP A 1 78 ? 3.670 17.179 -5.959 1.00 63.12 78 TRP A N 1
ATOM 549 C CA . TRP A 1 78 ? 2.641 16.124 -5.743 1.00 63.12 78 TRP A CA 1
ATOM 550 C C . TRP A 1 78 ? 3.235 14.735 -5.469 1.00 63.12 78 TRP A C 1
ATOM 552 O O . TRP A 1 78 ? 2.509 13.741 -5.439 1.00 63.12 78 TRP A O 1
ATOM 562 N N . GLY A 1 79 ? 4.557 14.681 -5.272 1.00 68.75 79 GLY A N 1
ATOM 563 C CA . GLY A 1 79 ? 5.267 13.451 -4.946 1.00 68.75 79 GLY A CA 1
ATOM 564 C C . GLY A 1 79 ? 4.643 12.740 -3.748 1.00 68.75 79 GLY A C 1
ATOM 565 O O . GLY A 1 79 ? 4.131 13.368 -2.819 1.00 68.75 79 GLY A O 1
ATOM 566 N N . GLY A 1 80 ? 4.694 11.420 -3.791 1.00 73.50 80 GLY A N 1
ATOM 567 C CA . GLY A 1 80 ? 4.083 10.563 -2.798 1.00 73.50 80 GLY A CA 1
ATOM 568 C C . GLY A 1 80 ? 4.730 9.195 -2.775 1.00 73.50 80 GLY A C 1
ATOM 569 O O . GLY A 1 80 ? 5.786 9.000 -3.375 1.00 73.50 80 GLY A O 1
ATOM 570 N N . TRP A 1 81 ? 4.122 8.281 -2.027 1.00 73.81 81 TRP A N 1
ATOM 571 C CA . TRP A 1 81 ? 4.681 6.956 -1.764 1.00 73.81 81 TRP A CA 1
ATOM 572 C C . TRP A 1 81 ? 3.601 5.958 -1.339 1.00 73.81 81 TRP A C 1
ATOM 574 O O . TRP A 1 81 ? 2.442 6.299 -1.072 1.00 73.81 81 TRP A O 1
ATOM 584 N N . GLU A 1 82 ? 3.995 4.701 -1.205 1.00 77.19 82 GLU A N 1
ATOM 585 C CA . GLU A 1 82 ? 3.127 3.557 -0.967 1.00 77.19 82 GLU A CA 1
ATOM 586 C C . GLU A 1 82 ? 2.321 3.630 0.341 1.00 77.19 82 GLU A C 1
ATOM 588 O O . GLU A 1 82 ? 1.171 3.181 0.390 1.00 77.19 82 GLU A O 1
ATOM 593 N N . PHE A 1 83 ? 2.851 4.258 1.397 1.00 74.69 83 PHE A N 1
ATOM 594 C CA . PHE A 1 83 ? 2.083 4.495 2.628 1.00 74.69 83 PHE A CA 1
ATOM 595 C C . PHE A 1 83 ? 0.931 5.486 2.421 1.00 74.69 83 PHE A C 1
ATOM 597 O O . PHE A 1 83 ? -0.144 5.283 2.989 1.00 74.69 83 PHE A O 1
ATOM 604 N N . GLN A 1 84 ? 1.095 6.521 1.589 1.00 75.81 84 GLN A N 1
ATOM 605 C CA . GLN A 1 84 ? -0.010 7.430 1.259 1.00 75.81 84 GLN A CA 1
ATOM 606 C C . GLN A 1 84 ? -1.101 6.690 0.482 1.00 75.81 84 GLN A C 1
ATOM 608 O O . GLN A 1 84 ? -2.290 6.834 0.789 1.00 75.81 84 GLN A O 1
ATOM 613 N N . ALA A 1 85 ? -0.702 5.830 -0.462 1.00 81.62 85 ALA A N 1
ATOM 614 C CA . ALA A 1 85 ? -1.630 4.963 -1.176 1.00 81.62 85 ALA A CA 1
ATOM 615 C C . ALA A 1 85 ? -2.369 4.026 -0.209 1.00 81.62 85 ALA A C 1
ATOM 617 O O . ALA A 1 85 ? -3.600 3.975 -0.229 1.00 81.62 85 ALA A O 1
ATOM 618 N N . MET A 1 86 ? -1.653 3.368 0.710 1.00 81.88 86 MET A N 1
ATOM 619 C CA . MET A 1 86 ? -2.240 2.537 1.767 1.00 81.88 86 MET A CA 1
ATOM 620 C C . MET A 1 86 ? -3.260 3.312 2.614 1.00 81.88 86 MET A C 1
ATOM 622 O O . MET A 1 86 ? -4.345 2.798 2.904 1.00 81.88 86 MET A O 1
ATOM 626 N N . ALA A 1 87 ? -2.951 4.554 2.996 1.00 74.81 87 ALA A N 1
ATOM 627 C CA . ALA A 1 87 ? -3.848 5.403 3.783 1.00 74.81 87 ALA A CA 1
ATOM 628 C C . ALA A 1 87 ? -5.176 5.616 3.063 1.00 74.81 87 ALA A C 1
ATOM 630 O O . ALA A 1 87 ? -6.244 5.418 3.646 1.00 74.81 87 ALA A O 1
ATOM 631 N N . TYR A 1 88 ? -5.087 6.007 1.791 1.00 78.88 88 TYR A N 1
ATOM 632 C CA . TYR A 1 88 ? -6.237 6.286 0.952 1.00 78.88 88 TYR A CA 1
ATOM 633 C C . TYR A 1 88 ? -7.099 5.040 0.755 1.00 78.88 88 TYR A C 1
ATOM 635 O O . TYR A 1 88 ? -8.289 5.061 1.073 1.00 78.88 88 TYR A O 1
ATOM 643 N N . VAL A 1 89 ? -6.509 3.939 0.278 1.00 81.75 89 VAL A N 1
ATOM 644 C CA . VAL A 1 89 ? -7.271 2.748 -0.138 1.00 81.75 89 VAL A CA 1
ATOM 645 C C . VAL A 1 89 ? -7.936 2.038 1.040 1.00 81.75 89 VAL A C 1
ATOM 647 O O . VAL A 1 89 ? -8.980 1.411 0.885 1.00 81.75 89 VAL A O 1
ATOM 650 N N . THR A 1 90 ? -7.387 2.181 2.247 1.00 78.56 90 THR A N 1
ATOM 651 C CA . THR A 1 90 ? -7.943 1.553 3.453 1.00 78.56 90 THR A CA 1
ATOM 652 C C . THR A 1 90 ? -8.955 2.435 4.184 1.00 78.56 90 THR A C 1
ATOM 654 O O . THR A 1 90 ? -9.549 1.985 5.160 1.00 78.56 90 THR A O 1
ATOM 657 N N . ARG A 1 91 ? -9.129 3.717 3.825 1.00 73.75 91 ARG A N 1
ATOM 658 C CA . ARG A 1 91 ? -9.991 4.672 4.562 1.00 73.75 91 ARG A CA 1
ATOM 659 C C . ARG A 1 91 ? -11.490 4.368 4.437 1.00 73.75 91 ARG A C 1
ATOM 661 O O . ARG A 1 91 ? -12.241 4.734 5.333 1.00 73.75 91 ARG A O 1
ATOM 668 N N . GLY A 1 92 ? -11.901 3.649 3.391 1.00 69.25 92 GLY A N 1
ATOM 669 C CA . GLY A 1 92 ? -13.302 3.284 3.158 1.00 69.25 92 GLY A CA 1
ATOM 670 C C . GLY A 1 92 ? -14.220 4.492 2.952 1.00 69.25 92 GLY A C 1
ATOM 671 O O . GLY A 1 92 ? -13.752 5.593 2.662 1.00 69.25 92 GLY A O 1
ATOM 672 N N . GLN A 1 93 ? -15.533 4.279 3.072 1.00 62.41 93 GLN A N 1
ATOM 673 C CA . GLN A 1 93 ? -16.539 5.285 2.719 1.00 62.41 93 GLN A CA 1
ATOM 674 C C . GLN A 1 93 ? -16.803 6.282 3.850 1.00 62.41 93 GLN A C 1
ATOM 676 O O . GLN A 1 93 ? -16.915 5.885 5.008 1.00 62.41 93 GLN A O 1
ATOM 681 N N . GLY A 1 94 ? -16.976 7.561 3.498 1.00 53.00 94 GLY A N 1
ATOM 682 C CA . GLY A 1 94 ? -17.443 8.619 4.398 1.00 53.00 94 GLY A CA 1
ATOM 683 C C . GLY A 1 94 ? -17.019 10.021 3.951 1.00 53.00 94 GLY A C 1
ATOM 684 O O . GLY A 1 94 ? -16.001 10.188 3.283 1.00 53.00 94 GLY A O 1
ATOM 685 N N . THR A 1 95 ? -17.803 11.038 4.318 1.00 43.31 95 THR A N 1
ATOM 686 C CA . THR A 1 95 ? -17.376 12.445 4.310 1.00 43.31 95 THR A CA 1
ATOM 687 C C . THR A 1 95 ? -16.863 12.792 5.699 1.00 43.31 95 THR A C 1
ATOM 689 O O . THR A 1 95 ? -17.650 12.982 6.629 1.00 43.31 95 THR A O 1
ATOM 692 N N . TRP A 1 96 ? -15.546 12.853 5.861 1.00 49.59 96 TRP A N 1
ATOM 693 C CA . TRP A 1 96 ? -14.938 13.090 7.168 1.00 49.59 96 TRP A CA 1
ATOM 694 C C . TRP A 1 96 ? -14.751 14.592 7.380 1.00 49.59 96 TRP A C 1
ATOM 696 O O . TRP A 1 96 ? -13.870 15.209 6.784 1.00 49.59 96 TRP A O 1
ATOM 706 N N . ALA A 1 97 ? -15.607 15.201 8.200 1.00 38.66 97 ALA A N 1
ATOM 707 C CA . ALA A 1 97 ? -15.391 16.570 8.653 1.00 38.66 97 ALA A CA 1
ATOM 708 C C . ALA A 1 97 ? -14.294 16.570 9.723 1.00 38.66 97 ALA A C 1
ATOM 710 O O . ALA A 1 97 ? -14.419 15.853 10.713 1.00 38.66 97 ALA A O 1
ATOM 711 N N . ILE A 1 98 ? -13.250 17.387 9.555 1.00 39.59 98 ILE A N 1
ATOM 712 C CA . ILE A 1 98 ? -12.270 17.662 10.615 1.00 39.59 98 ILE A CA 1
ATOM 713 C C . ILE A 1 98 ? -12.972 18.553 11.648 1.00 39.59 98 ILE A C 1
ATOM 715 O O . ILE A 1 98 ? -13.184 19.741 11.372 1.00 39.59 98 ILE A O 1
ATOM 719 N N . PRO A 1 99 ? -13.396 18.044 12.818 1.00 33.72 99 PRO A N 1
ATOM 720 C CA . PRO A 1 99 ? -14.283 18.826 13.664 1.00 33.72 99 PRO A CA 1
ATOM 721 C C . PRO A 1 99 ? -13.481 19.928 14.375 1.00 33.72 99 PRO A C 1
ATOM 723 O O . PRO A 1 99 ? -12.491 19.641 15.043 1.00 33.72 99 PRO A O 1
ATOM 726 N N . GLY A 1 100 ? -13.916 21.185 14.235 1.00 38.03 100 GLY A N 1
ATOM 727 C CA . GLY A 1 100 ? -13.231 22.372 14.775 1.00 38.03 100 GLY A CA 1
ATOM 728 C C . GLY A 1 100 ? -12.545 23.265 13.732 1.00 38.03 100 GLY A C 1
ATOM 729 O O . GLY A 1 100 ? -11.972 24.287 14.099 1.00 38.03 100 GLY A O 1
ATOM 730 N N . THR A 1 101 ? -12.620 22.934 12.439 1.00 36.53 101 THR A N 1
ATOM 731 C CA . THR A 1 101 ? -12.145 23.832 11.376 1.00 36.53 101 THR A CA 1
ATOM 732 C C . THR A 1 101 ? -13.102 25.010 11.194 1.00 36.53 101 THR A C 1
ATOM 734 O O . THR A 1 101 ? -14.272 24.853 10.844 1.00 36.53 101 THR A O 1
ATOM 737 N N . VAL A 1 102 ? -12.598 26.217 11.451 1.00 32.06 102 VAL A N 1
ATOM 738 C CA . VAL A 1 102 ? -13.285 27.460 11.098 1.00 32.06 102 VAL A CA 1
ATOM 739 C C . VAL A 1 102 ? -13.154 27.623 9.587 1.00 32.06 102 VAL A C 1
ATOM 741 O O . VAL A 1 102 ? -12.044 27.653 9.061 1.00 32.06 102 VAL A O 1
ATOM 744 N N . SER A 1 103 ? -14.285 27.720 8.889 1.00 37.06 103 SER A N 1
ATOM 745 C CA . SER A 1 103 ? -14.333 28.158 7.495 1.00 37.06 103 SER A CA 1
ATOM 746 C C . SER A 1 103 ? -13.778 29.583 7.424 1.00 37.06 103 SER A C 1
ATOM 748 O O . SER A 1 103 ? -14.486 30.558 7.667 1.00 37.06 103 SER A O 1
ATOM 750 N N . SER A 1 104 ? -12.481 29.710 7.150 1.00 36.44 104 SER A N 1
ATOM 751 C CA . SER A 1 104 ? -11.916 30.968 6.682 1.00 36.44 104 SER A CA 1
ATOM 752 C C . SER A 1 104 ? -12.148 31.046 5.175 1.00 36.44 104 SER A C 1
ATOM 754 O O . SER A 1 104 ? -12.123 30.030 4.478 1.00 36.44 104 SER A O 1
ATOM 756 N N . SER A 1 105 ? -12.381 32.247 4.651 1.00 37.25 105 SER A N 1
ATOM 757 C CA . SER A 1 105 ? -12.726 32.498 3.244 1.00 37.25 105 SER A CA 1
ATOM 758 C C . SER A 1 105 ? -11.627 32.134 2.227 1.00 37.25 105 SER A C 1
ATOM 760 O O . SER A 1 105 ? -11.745 32.505 1.062 1.00 37.25 105 SER A O 1
ATOM 762 N N . MET A 1 106 ? -10.555 31.452 2.647 1.00 37.81 106 MET A N 1
ATOM 763 C CA . MET A 1 106 ? -9.445 31.001 1.802 1.00 37.81 106 MET A CA 1
ATOM 764 C C . MET A 1 106 ? -8.996 29.548 2.040 1.00 37.81 106 MET A C 1
ATOM 766 O O . MET A 1 106 ? -8.030 29.124 1.417 1.00 37.81 106 MET A O 1
ATOM 770 N N . THR A 1 107 ? -9.678 28.751 2.866 1.00 37.22 107 THR A N 1
ATOM 771 C CA . THR A 1 107 ? -9.296 27.344 3.084 1.00 37.22 107 THR A CA 1
ATOM 772 C C . THR A 1 107 ? -10.517 26.431 3.054 1.00 37.22 107 THR A C 1
ATOM 774 O O . THR A 1 107 ? -11.307 26.349 3.994 1.00 37.22 107 THR A O 1
ATOM 777 N N . THR A 1 108 ? -10.693 25.746 1.925 1.00 37.41 108 THR A N 1
ATOM 778 C CA . THR A 1 108 ? -11.685 24.686 1.749 1.00 37.41 108 THR A CA 1
ATOM 779 C C . THR A 1 108 ? -11.346 23.518 2.664 1.00 37.41 108 THR A C 1
ATOM 781 O O . THR A 1 108 ? -10.355 22.821 2.462 1.00 37.41 108 THR A O 1
ATOM 784 N N . VAL A 1 109 ? -12.191 23.306 3.670 1.00 35.78 109 VAL A N 1
ATOM 785 C CA . VAL A 1 109 ? -12.253 22.074 4.458 1.00 35.78 109 VAL A CA 1
ATOM 786 C C . VAL A 1 109 ? -12.456 20.915 3.482 1.00 35.78 109 VAL A C 1
ATOM 788 O O . VAL A 1 109 ? -13.542 20.767 2.921 1.00 35.78 109 VAL A O 1
ATOM 791 N N . SER A 1 110 ? -11.421 20.112 3.237 1.00 41.12 110 SER A N 1
ATOM 792 C CA . SER A 1 110 ? -11.586 18.897 2.445 1.00 41.12 110 SER A CA 1
ATOM 793 C C . SER A 1 110 ? -12.276 17.862 3.325 1.00 41.12 110 SER A C 1
ATOM 795 O O . SER A 1 110 ? -11.678 17.312 4.249 1.00 41.12 110 SER A O 1
ATOM 797 N N . GLN A 1 111 ? -13.561 17.615 3.065 1.00 47.72 111 GLN A N 1
ATOM 798 C CA . GLN A 1 111 ? -14.141 16.326 3.414 1.00 47.72 111 GLN A CA 1
ATOM 799 C C . GLN A 1 111 ? -13.325 15.278 2.660 1.00 47.72 111 GLN A C 1
ATOM 801 O O . GLN A 1 111 ? -13.439 15.164 1.441 1.00 47.72 111 GLN A O 1
ATOM 806 N N . MET A 1 112 ? -12.473 14.540 3.362 1.00 53.94 112 MET A N 1
ATOM 807 C CA . MET A 1 112 ? -11.660 13.532 2.695 1.00 53.94 112 MET A CA 1
ATOM 808 C C . MET A 1 112 ? -12.584 12.381 2.296 1.00 53.94 112 MET A C 1
ATOM 810 O O . MET A 1 112 ? -13.242 11.800 3.148 1.00 53.94 112 MET A O 1
ATOM 814 N N . GLY A 1 113 ? -12.677 12.064 1.007 1.00 54.97 113 GLY A N 1
ATOM 815 C CA . GLY A 1 113 ? -13.124 10.739 0.581 1.00 54.97 113 GLY A CA 1
ATOM 816 C C . GLY A 1 113 ? -12.009 9.718 0.817 1.00 54.97 113 GLY A C 1
ATOM 817 O O . GLY A 1 113 ? -10.886 10.067 1.194 1.00 54.97 113 GLY A O 1
ATOM 818 N N . GLY A 1 114 ? -12.285 8.442 0.603 1.00 68.44 114 GLY A N 1
ATOM 819 C CA . GLY A 1 114 ? -11.267 7.405 0.685 1.00 68.44 114 GLY A CA 1
ATOM 820 C C . GLY A 1 114 ? -11.751 6.102 0.082 1.00 68.44 114 GLY A C 1
ATOM 821 O O . GLY A 1 114 ? -12.948 5.916 -0.095 1.00 68.44 114 GLY A O 1
ATOM 822 N N . GLY A 1 115 ? -10.815 5.211 -0.221 1.00 78.44 115 GLY A N 1
ATOM 823 C CA . GLY A 1 115 ? -11.069 3.916 -0.839 1.00 78.44 115 GLY A CA 1
ATOM 824 C C . GLY A 1 115 ? -10.972 3.933 -2.373 1.00 78.44 115 GLY A C 1
ATOM 825 O O . GLY A 1 115 ? -11.174 4.971 -2.995 1.00 78.44 115 GLY A O 1
ATOM 826 N N . PRO A 1 116 ? -10.657 2.789 -3.005 1.00 88.31 116 PRO A N 1
ATOM 827 C CA . PRO A 1 116 ? -10.453 2.714 -4.448 1.00 88.31 116 PRO A CA 1
ATOM 828 C C . PRO A 1 116 ? -11.757 2.971 -5.217 1.00 88.31 116 PRO A C 1
ATOM 830 O O . PRO A 1 116 ? -12.731 2.214 -5.117 1.00 88.31 116 PRO A O 1
ATOM 833 N N . LEU A 1 117 ? -11.761 4.047 -6.001 1.00 89.50 117 LEU A N 1
ATOM 834 C CA . LEU A 1 117 ? -12.890 4.477 -6.825 1.00 89.50 117 LEU A CA 1
ATOM 835 C C . LEU A 1 117 ? -12.736 3.989 -8.267 1.00 89.50 117 LEU A C 1
ATOM 837 O O . LEU A 1 117 ? -11.623 3.940 -8.789 1.00 89.50 117 LEU A O 1
ATOM 841 N N . ALA A 1 118 ? -13.856 3.634 -8.903 1.00 91.88 118 ALA A N 1
ATOM 842 C CA . ALA A 1 118 ? -13.868 3.111 -10.267 1.00 91.88 118 ALA A CA 1
ATOM 843 C C . ALA A 1 118 ? -14.127 4.204 -11.312 1.00 91.88 118 ALA A C 1
ATOM 845 O O . ALA A 1 118 ? -15.101 4.952 -11.228 1.00 91.88 118 ALA A O 1
ATOM 846 N N . ILE A 1 119 ? -13.301 4.236 -12.352 1.00 93.25 119 ILE A N 1
ATOM 847 C CA . ILE A 1 119 ? -13.511 5.037 -13.553 1.00 93.25 119 ILE A CA 1
ATOM 848 C C . ILE A 1 119 ? -14.622 4.385 -14.385 1.00 93.25 119 ILE A C 1
ATOM 850 O O . ILE A 1 119 ? -14.471 3.287 -14.916 1.00 93.25 119 ILE A O 1
ATOM 854 N N . THR A 1 120 ? -15.749 5.078 -14.540 1.00 86.75 120 THR A N 1
ATOM 855 C CA . THR A 1 120 ? -16.855 4.648 -15.407 1.00 86.75 120 THR A CA 1
ATOM 856 C C . THR A 1 120 ? -16.869 5.459 -16.703 1.00 86.75 120 THR A C 1
ATOM 858 O O . THR A 1 120 ? -17.515 6.504 -16.788 1.00 86.75 120 THR A O 1
ATOM 861 N N . GLY A 1 121 ? -16.154 4.972 -17.718 1.00 78.06 121 GLY A N 1
ATOM 862 C CA . GLY A 1 121 ? -16.048 5.625 -19.027 1.00 78.06 121 GLY A CA 1
ATOM 863 C C . GLY A 1 121 ? -14.998 6.742 -19.086 1.00 78.06 121 GLY A C 1
ATOM 864 O O . GLY A 1 121 ? -14.507 7.229 -18.071 1.00 78.06 121 GLY A O 1
ATOM 865 N N . THR A 1 122 ? -14.645 7.152 -20.304 1.00 73.25 122 THR A N 1
ATOM 866 C CA . THR A 1 122 ? -13.498 8.038 -20.581 1.00 73.25 122 THR A CA 1
ATOM 867 C C . THR A 1 122 ? -13.720 9.509 -20.221 1.00 73.25 122 THR A C 1
ATOM 869 O O . THR A 1 122 ? -12.754 10.254 -20.113 1.00 73.25 122 THR A O 1
ATOM 872 N N . SER A 1 123 ? -14.968 9.938 -20.015 1.00 81.06 123 SER A N 1
ATOM 873 C CA . SER A 1 123 ? -15.324 11.304 -19.599 1.00 81.06 123 SER A CA 1
ATOM 874 C C . SER A 1 123 ? -15.639 11.422 -18.104 1.00 81.06 123 SER A C 1
ATOM 876 O O . SER A 1 123 ? -16.215 12.422 -17.678 1.00 81.06 123 SER A O 1
ATOM 878 N N . SER A 1 124 ? -15.354 10.382 -17.315 1.00 89.69 124 SER A N 1
ATOM 879 C CA . SER A 1 124 ? -15.605 10.391 -15.875 1.00 89.69 124 SER A CA 1
ATOM 880 C C .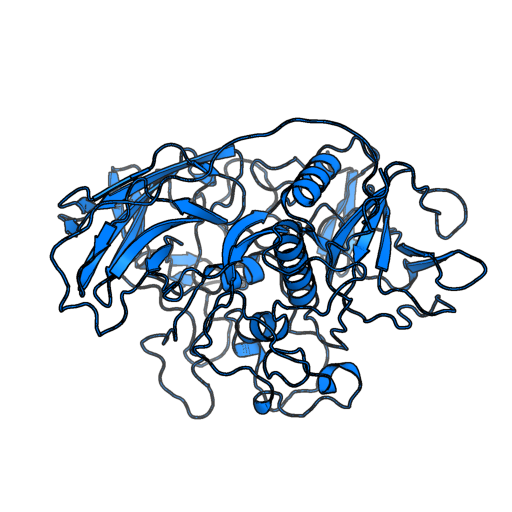 SER A 1 124 ? -14.744 11.444 -15.177 1.00 89.69 124 SER A C 1
ATOM 882 O O . SER A 1 124 ? -13.563 11.577 -15.486 1.00 89.69 124 SER A O 1
ATOM 884 N N . SER A 1 125 ? -15.292 12.128 -14.168 1.00 87.00 125 SER A N 1
ATOM 885 C CA . SER A 1 125 ? -14.508 13.016 -13.294 1.00 87.00 125 SER A CA 1
ATOM 886 C C . SER A 1 125 ? -13.458 12.263 -12.467 1.00 87.00 125 SER A C 1
ATOM 888 O O . SER A 1 125 ? -12.610 12.887 -11.849 1.00 87.00 125 SER A O 1
ATOM 890 N N . LEU A 1 126 ? -13.535 10.929 -12.427 1.00 89.75 126 LEU A N 1
ATOM 891 C CA . LEU A 1 126 ? -12.551 10.042 -11.805 1.00 89.75 126 LEU A CA 1
ATOM 892 C C . LEU A 1 126 ? -11.403 9.665 -12.749 1.00 89.75 126 LEU A C 1
ATOM 894 O O . LEU A 1 126 ? -10.407 9.107 -12.296 1.00 89.75 126 LEU A O 1
ATOM 898 N N . ALA A 1 127 ? -11.529 9.909 -14.053 1.00 91.44 127 ALA A N 1
ATOM 899 C CA . ALA A 1 127 ? -10.425 9.690 -14.976 1.00 91.44 127 ALA A CA 1
ATOM 900 C C . ALA A 1 127 ? -9.361 10.779 -14.781 1.00 91.44 127 ALA A C 1
ATOM 902 O O . ALA A 1 127 ? -9.693 11.926 -14.475 1.00 91.44 127 ALA A O 1
ATOM 903 N N . PHE A 1 128 ? -8.089 10.434 -14.994 1.00 90.19 128 PHE A N 1
ATOM 904 C CA . PHE A 1 128 ? -7.031 11.438 -14.985 1.00 90.19 128 PHE A CA 1
ATOM 905 C C . PHE A 1 128 ? -7.265 12.466 -16.108 1.00 90.19 128 PHE A C 1
ATOM 907 O O . PHE A 1 128 ? -7.454 12.064 -17.264 1.00 90.19 128 PHE A O 1
ATOM 914 N N . PRO A 1 129 ? -7.305 13.781 -15.817 1.00 87.00 129 PRO A N 1
ATOM 915 C CA . PRO A 1 129 ? -7.729 14.751 -16.816 1.00 87.00 129 PRO A CA 1
ATOM 916 C C . PRO A 1 129 ? -6.701 14.917 -17.944 1.00 87.00 129 PRO A C 1
ATOM 918 O O . PRO A 1 129 ? -5.578 15.358 -17.723 1.00 87.00 129 PRO A O 1
ATOM 921 N N . ALA A 1 130 ? -7.114 14.680 -19.192 1.00 85.06 130 ALA A N 1
ATOM 922 C CA . ALA A 1 130 ? -6.238 14.809 -20.365 1.00 85.06 130 ALA A CA 1
ATOM 923 C C . ALA A 1 130 ? -5.659 16.227 -20.573 1.00 85.06 130 ALA A C 1
ATOM 925 O O . ALA A 1 130 ? -4.625 16.393 -21.213 1.00 85.06 130 ALA A O 1
ATOM 926 N N . VAL A 1 131 ? -6.286 17.271 -20.019 1.00 79.12 131 VAL A N 1
ATOM 927 C CA . VAL A 1 131 ? -5.732 18.640 -20.054 1.00 79.12 131 VAL A CA 1
ATOM 928 C C . VAL A 1 131 ? -4.404 18.752 -19.291 1.00 79.12 131 VAL A C 1
ATOM 930 O O . VAL A 1 131 ? -3.603 19.633 -19.590 1.00 79.12 131 VAL A O 1
ATOM 933 N N . LEU A 1 132 ? -4.151 17.837 -18.350 1.00 79.75 132 LEU A N 1
ATOM 934 C CA . LEU A 1 132 ? -2.922 17.772 -17.561 1.00 79.75 132 LEU A CA 1
ATOM 935 C C . LEU A 1 132 ? -1.779 17.051 -18.292 1.00 79.75 132 LEU A C 1
ATOM 937 O O . LEU A 1 132 ? -0.630 17.166 -17.871 1.00 79.75 132 LEU A O 1
ATOM 941 N N . THR A 1 133 ? -2.067 16.347 -19.394 1.00 78.12 133 THR A N 1
ATOM 942 C CA . THR A 1 133 ? -1.054 15.582 -20.139 1.00 78.12 133 THR A CA 1
ATOM 943 C C . THR A 1 133 ? -0.385 16.393 -21.247 1.00 78.12 133 THR A C 1
ATOM 945 O O . THR A 1 133 ? 0.821 16.282 -21.429 1.00 78.12 133 THR A O 1
ATOM 948 N N . ASN A 1 134 ? -1.130 17.240 -21.973 1.00 65.94 134 ASN A N 1
ATOM 949 C CA . ASN A 1 134 ? -0.650 17.833 -23.235 1.00 65.94 134 ASN A CA 1
ATOM 950 C C . ASN A 1 134 ? -0.969 19.333 -23.441 1.00 65.94 134 ASN A C 1
ATOM 952 O O . ASN A 1 134 ? -0.896 19.824 -24.569 1.00 65.94 134 ASN A O 1
ATOM 956 N N . GLY A 1 135 ? -1.346 20.082 -22.397 1.00 66.56 135 GLY A N 1
ATOM 957 C CA . GLY A 1 135 ? -1.794 21.479 -22.524 1.00 66.56 135 GLY A CA 1
ATOM 958 C C . GLY A 1 135 ? -1.033 22.483 -21.651 1.00 66.56 135 GLY A C 1
ATOM 959 O O . GLY A 1 135 ? -0.319 22.082 -20.732 1.00 66.56 135 GLY A O 1
ATOM 960 N N . PRO A 1 136 ? -1.193 23.803 -21.890 1.00 69.25 136 PRO A N 1
ATOM 961 C CA . PRO A 1 136 ? -0.850 24.782 -20.867 1.00 69.25 136 PRO A CA 1
ATOM 962 C C . PRO A 1 136 ? -1.675 24.461 -19.618 1.00 69.25 136 PRO A C 1
ATOM 964 O O . PRO A 1 136 ? -2.897 24.305 -19.700 1.00 69.25 136 PRO A O 1
ATOM 967 N N . LEU A 1 137 ? -0.998 24.324 -18.480 1.00 71.56 137 LEU A N 1
ATOM 968 C CA . LEU A 1 137 ? -1.650 23.942 -17.234 1.00 71.56 137 LEU A CA 1
ATOM 969 C C . LEU A 1 137 ? -2.757 24.953 -16.893 1.00 71.56 137 LEU A C 1
ATOM 971 O O . LEU A 1 137 ? -2.524 26.165 -16.979 1.00 71.56 137 LEU A O 1
ATOM 975 N N . PRO A 1 138 ? -3.966 24.494 -16.523 1.00 68.19 138 PRO A N 1
ATOM 976 C CA . PRO A 1 138 ? -5.019 25.403 -16.106 1.00 68.19 138 PRO A CA 1
ATOM 977 C C . PRO A 1 138 ? -4.593 26.130 -14.825 1.00 68.19 138 PRO A C 1
ATOM 979 O O . PRO A 1 138 ? -4.010 25.536 -13.922 1.00 68.19 138 PRO A O 1
ATOM 982 N N . ALA A 1 139 ? -4.927 27.418 -14.720 1.00 65.94 139 ALA A N 1
ATOM 983 C CA . ALA A 1 139 ? -4.575 28.244 -13.558 1.00 65.94 139 ALA A CA 1
ATOM 984 C C . ALA A 1 139 ? -5.229 27.771 -12.241 1.00 65.94 139 ALA A C 1
ATOM 986 O O . ALA A 1 139 ? -4.818 28.176 -11.157 1.00 65.94 139 ALA A O 1
ATOM 987 N N . ASN A 1 140 ? -6.274 26.945 -12.335 1.00 68.31 140 ASN A N 1
ATOM 988 C CA . ASN A 1 140 ? -6.967 26.320 -11.217 1.00 68.31 140 ASN A CA 1
ATOM 989 C C . ASN A 1 140 ? -7.456 24.938 -11.671 1.00 68.31 140 ASN A C 1
ATOM 991 O O . ASN A 1 140 ? -8.122 24.853 -12.695 1.00 68.31 140 ASN A O 1
ATOM 995 N N . ILE A 1 141 ? -7.153 23.876 -10.925 1.00 70.56 141 ILE A N 1
ATOM 996 C CA . ILE A 1 141 ? -7.590 22.500 -11.225 1.00 70.56 141 ILE A CA 1
ATOM 997 C C . ILE A 1 141 ? -8.807 22.059 -10.402 1.00 70.56 141 ILE A C 1
ATOM 999 O O . ILE A 1 141 ? -9.301 20.956 -10.593 1.00 70.56 141 ILE A O 1
ATOM 1003 N N . GLY A 1 142 ? -9.330 22.900 -9.507 1.00 72.06 142 GLY A N 1
ATOM 1004 C CA . GLY A 1 142 ? -10.415 22.554 -8.585 1.00 72.06 142 GLY A CA 1
ATOM 1005 C C . GLY A 1 142 ? -11.691 22.064 -9.275 1.00 72.06 142 GLY A C 1
ATOM 1006 O O . GLY A 1 142 ? -12.383 21.207 -8.741 1.00 72.06 142 GLY A O 1
ATOM 1007 N N . TYR A 1 143 ? -11.979 22.537 -10.493 1.00 73.81 143 TYR A N 1
ATOM 1008 C CA . TYR A 1 143 ? -13.117 22.052 -11.286 1.00 73.81 143 TYR A CA 1
ATOM 1009 C C . TYR A 1 143 ? -12.906 20.644 -11.876 1.00 73.81 143 TYR A C 1
ATOM 1011 O O . TYR A 1 143 ? -13.860 20.043 -12.364 1.00 73.81 143 TYR A O 1
ATOM 1019 N N . LEU A 1 144 ? -11.669 20.139 -11.867 1.00 77.62 144 LEU A N 1
ATOM 1020 C CA . LEU A 1 144 ? -11.308 18.781 -12.278 1.00 77.62 144 LEU A CA 1
ATOM 1021 C C . LEU A 1 144 ? -11.317 17.803 -11.098 1.00 77.62 144 LEU A C 1
ATOM 1023 O O . LEU A 1 144 ? -11.303 16.598 -11.329 1.00 77.62 144 LEU A O 1
ATOM 1027 N N . VAL A 1 145 ? -11.307 18.294 -9.854 1.00 78.38 145 VAL A N 1
ATOM 1028 C CA . VAL A 1 145 ? -11.230 17.452 -8.654 1.00 78.38 145 VAL A CA 1
ATOM 1029 C C . VAL A 1 145 ? -12.526 16.645 -8.503 1.00 78.38 145 VAL A C 1
ATOM 1031 O O . VAL A 1 145 ? -13.615 17.222 -8.603 1.00 78.38 145 VAL A O 1
ATOM 1034 N N . PRO A 1 146 ? -12.449 15.320 -8.262 1.00 79.19 146 PRO A N 1
ATOM 1035 C CA . PRO A 1 146 ? -13.634 14.510 -8.028 1.00 79.19 146 PRO A CA 1
ATOM 1036 C C . PRO A 1 146 ? -14.450 15.021 -6.826 1.00 79.19 146 PRO A C 1
ATOM 1038 O O . PRO A 1 146 ? -13.871 15.468 -5.834 1.00 79.19 146 PRO A O 1
ATOM 1041 N N . PRO A 1 147 ? -15.792 14.936 -6.870 1.00 75.25 147 PRO A N 1
ATOM 1042 C CA . PRO A 1 147 ? -16.633 15.278 -5.727 1.00 75.25 147 PRO A CA 1
ATOM 1043 C C . PRO A 1 147 ? -16.281 14.481 -4.464 1.00 75.25 147 PRO A C 1
ATOM 1045 O O . PRO A 1 147 ? -15.890 13.316 -4.534 1.00 75.25 147 PRO A O 1
ATOM 1048 N N . THR A 1 148 ? -16.498 15.080 -3.293 1.00 69.00 148 THR A N 1
ATOM 1049 C CA . THR A 1 148 ? -16.360 14.383 -2.007 1.00 69.00 148 THR A CA 1
ATOM 1050 C C . THR A 1 148 ? -17.506 13.385 -1.795 1.00 69.00 148 THR A C 1
ATOM 1052 O O . THR A 1 148 ? -18.575 13.503 -2.394 1.00 69.00 148 THR A O 1
ATOM 1055 N N . GLY A 1 149 ? -17.290 12.376 -0.944 1.00 67.50 149 GLY A N 1
ATOM 1056 C CA . GLY A 1 149 ? -18.337 11.408 -0.581 1.00 67.50 149 GLY A CA 1
ATOM 1057 C C . GLY A 1 149 ? -18.666 10.367 -1.656 1.00 67.50 149 GLY A C 1
ATOM 1058 O O . GLY A 1 149 ? -19.723 9.744 -1.601 1.00 67.50 149 GLY A O 1
ATOM 1059 N N . GLN A 1 150 ? -17.778 10.166 -2.632 1.00 76.81 150 GLN A N 1
ATOM 1060 C CA . GLN A 1 150 ? -17.907 9.070 -3.589 1.00 76.81 150 GLN A CA 1
ATOM 1061 C C . GLN A 1 150 ? -17.798 7.710 -2.889 1.00 76.81 150 GLN A C 1
ATOM 1063 O O . GLN A 1 150 ? -17.075 7.552 -1.908 1.00 76.81 150 GLN A O 1
ATOM 1068 N N . VAL A 1 151 ? -18.525 6.734 -3.425 1.00 79.00 151 VAL A N 1
ATOM 1069 C CA . VAL A 1 151 ? -18.646 5.366 -2.910 1.00 79.00 151 VAL A CA 1
ATOM 1070 C C . VAL A 1 151 ? -17.527 4.507 -3.518 1.00 79.00 151 VAL A C 1
ATOM 1072 O O . VAL A 1 151 ? -17.566 4.258 -4.725 1.00 79.00 151 VAL A O 1
ATOM 1075 N N . PRO A 1 152 ? -16.535 4.037 -2.734 1.00 82.12 152 PRO A N 1
ATOM 1076 C CA . PRO A 1 152 ? -15.588 3.001 -3.134 1.00 82.12 152 PRO A CA 1
ATOM 1077 C C . PRO A 1 152 ? -16.232 1.850 -3.889 1.00 82.12 152 PRO A C 1
ATOM 1079 O O . PRO A 1 152 ? -17.138 1.187 -3.383 1.00 82.12 152 PRO A O 1
ATOM 1082 N N . ALA A 1 153 ? -15.713 1.595 -5.087 1.00 86.50 153 ALA A N 1
ATOM 1083 C CA . ALA A 1 153 ? -16.137 0.481 -5.927 1.00 86.50 153 ALA A CA 1
ATOM 1084 C C . ALA A 1 153 ? -15.476 -0.840 -5.503 1.00 86.50 153 ALA A C 1
ATOM 1086 O O . ALA A 1 153 ? -15.985 -1.927 -5.788 1.00 86.50 153 ALA A O 1
ATOM 1087 N N . PHE A 1 154 ? -14.350 -0.744 -4.794 1.00 88.25 154 PHE A N 1
ATOM 1088 C CA . PHE A 1 154 ? -13.556 -1.877 -4.339 1.00 88.25 154 PHE A CA 1
ATOM 1089 C C . PHE A 1 154 ? -13.216 -1.738 -2.854 1.00 88.25 154 PHE A C 1
ATOM 1091 O O . PHE A 1 154 ? -13.218 -0.644 -2.292 1.00 88.25 154 PHE A O 1
ATOM 1098 N N . GLY A 1 155 ? -12.916 -2.864 -2.212 1.00 85.19 155 GLY A N 1
ATOM 1099 C CA . GLY A 1 155 ? -12.324 -2.904 -0.877 1.00 85.19 155 GLY A CA 1
ATOM 1100 C C . GLY A 1 155 ? -10.866 -3.350 -0.933 1.00 85.19 155 GLY A C 1
ATOM 1101 O O . GLY A 1 155 ? -10.467 -4.065 -1.851 1.00 85.19 155 GLY A O 1
ATOM 1102 N N . THR A 1 156 ? -10.088 -2.992 0.083 1.00 87.12 156 THR A N 1
ATOM 1103 C CA . THR A 1 156 ? -8.703 -3.453 0.248 1.00 87.12 156 THR A CA 1
ATOM 1104 C C . THR A 1 156 ? -8.624 -4.404 1.432 1.00 87.12 156 THR A C 1
ATOM 1106 O O . THR A 1 156 ? -8.931 -4.024 2.556 1.00 87.12 156 THR A O 1
ATOM 1109 N N . ARG A 1 157 ? -8.211 -5.650 1.183 1.00 88.19 157 ARG A N 1
ATOM 1110 C CA . ARG A 1 157 ? -7.965 -6.654 2.228 1.00 88.19 157 ARG A CA 1
ATOM 1111 C C . ARG A 1 157 ? -6.565 -6.567 2.799 1.00 88.19 157 ARG A C 1
ATOM 1113 O O . ARG A 1 157 ? -6.369 -6.903 3.957 1.00 88.19 157 ARG A O 1
ATOM 1120 N N . ARG A 1 158 ? -5.578 -6.196 1.989 1.00 89.88 158 ARG A N 1
ATOM 1121 C CA . ARG A 1 158 ? -4.188 -6.130 2.432 1.00 89.88 158 ARG A CA 1
ATOM 1122 C C . ARG A 1 158 ? -3.406 -5.137 1.593 1.00 89.88 158 ARG A C 1
ATOM 1124 O O . ARG A 1 158 ? -3.619 -5.062 0.385 1.00 89.88 158 ARG A O 1
ATOM 1131 N N . VAL A 1 159 ? -2.484 -4.438 2.237 1.00 91.19 159 VAL A N 1
ATOM 1132 C CA . VAL A 1 159 ? -1.362 -3.761 1.588 1.00 91.19 159 VAL A CA 1
ATOM 1133 C C . VAL A 1 159 ? -0.109 -4.279 2.275 1.00 91.19 159 VAL A C 1
ATOM 1135 O O . VAL A 1 159 ? 0.014 -4.124 3.485 1.00 91.19 159 VAL A O 1
ATOM 1138 N N . ALA A 1 160 ? 0.770 -4.960 1.545 1.00 93.00 160 ALA A N 1
ATOM 1139 C CA . ALA A 1 160 ? 2.022 -5.474 2.096 1.00 93.00 160 ALA A CA 1
ATOM 1140 C C . ALA A 1 160 ? 3.199 -4.721 1.484 1.00 93.00 160 ALA A C 1
ATOM 1142 O O . ALA A 1 160 ? 3.342 -4.707 0.260 1.00 93.00 160 ALA A O 1
ATOM 1143 N N . LEU A 1 161 ? 4.014 -4.130 2.353 1.00 90.38 161 LEU A N 1
ATOM 1144 C CA . LEU A 1 161 ? 5.196 -3.353 2.009 1.00 90.38 161 LEU A CA 1
ATOM 1145 C C . LEU A 1 161 ? 6.430 -4.243 2.167 1.00 90.38 161 LEU A C 1
ATOM 1147 O O . LEU A 1 161 ? 6.637 -4.875 3.205 1.00 90.38 161 LEU A O 1
ATOM 1151 N N . LEU A 1 162 ? 7.214 -4.345 1.104 1.00 92.75 162 LEU A N 1
ATOM 1152 C CA . LEU A 1 162 ? 8.278 -5.333 0.934 1.00 92.75 162 LEU A CA 1
ATOM 1153 C C . LEU A 1 162 ? 9.653 -4.678 0.827 1.00 92.75 162 LEU A C 1
ATOM 1155 O O . LEU A 1 162 ? 10.594 -5.316 0.360 1.00 92.75 162 LEU A O 1
ATOM 1159 N N . ASP A 1 163 ? 9.765 -3.423 1.258 1.00 88.81 163 ASP A N 1
ATOM 1160 C CA . ASP A 1 163 ? 11.011 -2.671 1.246 1.00 88.81 163 ASP A CA 1
ATOM 1161 C C . ASP A 1 163 ? 12.124 -3.462 1.934 1.00 88.81 163 ASP A C 1
ATOM 1163 O O . ASP A 1 163 ? 11.975 -3.972 3.055 1.00 88.81 163 ASP A O 1
ATOM 1167 N N . GLN A 1 164 ? 13.240 -3.591 1.223 1.00 88.81 164 GLN A N 1
ATOM 1168 C CA . GLN A 1 164 ? 14.409 -4.303 1.697 1.00 88.81 164 GLN A CA 1
ATOM 1169 C C . GLN A 1 164 ? 15.053 -3.500 2.829 1.00 88.81 164 GLN A C 1
ATOM 1171 O O . GLN A 1 164 ? 15.318 -2.307 2.704 1.00 88.81 164 GLN A O 1
ATOM 1176 N N . GLY A 1 165 ? 15.323 -4.167 3.947 1.00 83.00 165 GLY A N 1
ATOM 1177 C CA . GLY A 1 165 ? 15.810 -3.544 5.174 1.00 83.00 165 GLY A CA 1
ATOM 1178 C C . GLY A 1 165 ? 14.707 -3.123 6.142 1.00 83.00 165 GLY A C 1
ATOM 1179 O O . GLY A 1 165 ? 15.033 -2.760 7.273 1.00 83.00 165 GLY A O 1
ATOM 1180 N N . ALA A 1 166 ? 13.426 -3.217 5.762 1.00 78.94 166 ALA A N 1
ATOM 1181 C CA . ALA A 1 166 ? 12.338 -2.973 6.705 1.00 78.94 166 ALA A CA 1
ATOM 1182 C C . ALA A 1 166 ? 12.352 -4.022 7.831 1.00 78.94 166 ALA A C 1
ATOM 1184 O O . ALA A 1 166 ? 12.727 -5.176 7.586 1.00 78.94 166 ALA A O 1
ATOM 1185 N N . PRO A 1 167 ? 11.944 -3.673 9.066 1.00 78.31 167 PRO A N 1
ATOM 1186 C CA . PRO A 1 167 ? 11.945 -4.616 10.178 1.00 78.31 167 PRO A CA 1
ATOM 1187 C C . PRO A 1 167 ? 11.176 -5.905 9.855 1.00 78.31 167 PRO A C 1
ATOM 1189 O O . PRO A 1 167 ? 9.991 -5.883 9.526 1.00 78.31 167 PRO A O 1
ATOM 1192 N N . GLY A 1 168 ? 11.866 -7.044 9.936 1.00 83.19 168 GLY A N 1
ATOM 1193 C CA . GLY A 1 168 ? 11.302 -8.363 9.635 1.00 83.19 168 GLY A CA 1
ATOM 1194 C C . GLY A 1 168 ? 11.180 -8.717 8.146 1.00 83.19 168 GLY A C 1
ATOM 1195 O O . GLY A 1 168 ? 10.879 -9.870 7.836 1.00 83.19 168 GLY A O 1
ATOM 1196 N N . ASN A 1 169 ? 11.436 -7.779 7.228 1.00 88.69 169 ASN A N 1
ATOM 1197 C CA . ASN A 1 169 ? 11.586 -8.071 5.800 1.00 88.69 169 ASN A CA 1
ATOM 1198 C C . ASN A 1 169 ? 13.007 -8.585 5.494 1.00 88.69 169 ASN A C 1
ATOM 1200 O O . ASN A 1 169 ? 13.840 -8.778 6.384 1.00 88.69 169 ASN A O 1
ATOM 1204 N N . VAL A 1 170 ? 13.294 -8.831 4.211 1.00 92.12 170 VAL A N 1
ATOM 1205 C CA . VAL A 1 170 ? 14.638 -9.201 3.750 1.00 92.12 170 VAL A CA 1
ATOM 1206 C C . VAL A 1 170 ? 15.622 -8.097 4.134 1.00 92.12 170 VAL A C 1
ATOM 1208 O O . VAL A 1 170 ? 15.412 -6.934 3.803 1.00 92.12 170 VAL A O 1
ATOM 1211 N N . ALA A 1 171 ? 16.701 -8.449 4.831 1.00 88.81 171 ALA A N 1
ATOM 1212 C CA . ALA A 1 171 ? 17.715 -7.484 5.239 1.00 88.81 171 ALA A CA 1
ATOM 1213 C C . ALA A 1 171 ? 18.474 -6.907 4.032 1.00 88.81 171 ALA A C 1
ATOM 1215 O O . ALA A 1 171 ? 18.677 -7.581 3.016 1.00 88.81 171 ALA A O 1
ATOM 1216 N N . LEU A 1 172 ? 18.945 -5.667 4.169 1.00 87.31 172 LEU A N 1
ATOM 1217 C CA . LEU A 1 172 ? 19.942 -5.116 3.255 1.00 87.31 172 LEU A CA 1
ATOM 1218 C C . LEU A 1 172 ? 21.270 -5.882 3.410 1.00 87.31 172 LEU A C 1
ATOM 1220 O O . LEU A 1 172 ? 21.609 -6.300 4.523 1.00 87.31 172 LEU A O 1
ATOM 1224 N N . PRO A 1 173 ? 22.046 -6.058 2.326 1.00 89.06 173 PRO A N 1
ATOM 1225 C CA . PRO A 1 173 ? 23.404 -6.571 2.433 1.00 89.06 173 PRO A CA 1
ATOM 1226 C C . PRO A 1 173 ? 24.300 -5.575 3.185 1.00 89.06 173 PRO A C 1
ATOM 1228 O O . PRO A 1 173 ? 23.917 -4.438 3.467 1.00 89.06 173 PRO A O 1
ATOM 1231 N N . ALA A 1 174 ? 25.525 -5.994 3.506 1.00 88.88 174 ALA A N 1
ATOM 1232 C CA . ALA A 1 174 ? 26.504 -5.090 4.098 1.00 88.88 174 ALA A CA 1
ATOM 1233 C C . ALA A 1 174 ? 26.760 -3.897 3.161 1.00 88.88 174 ALA A C 1
ATOM 1235 O O . ALA A 1 174 ? 27.014 -4.082 1.969 1.00 88.88 174 ALA A O 1
ATOM 1236 N N . ALA A 1 175 ? 26.704 -2.682 3.709 1.00 88.88 175 ALA A N 1
ATOM 1237 C CA . ALA A 1 175 ? 26.996 -1.478 2.945 1.00 88.88 175 ALA A CA 1
ATOM 1238 C C . ALA A 1 175 ? 28.441 -1.522 2.422 1.00 88.88 175 ALA A C 1
ATOM 1240 O O . ALA A 1 175 ? 29.379 -1.828 3.160 1.00 88.88 175 ALA A O 1
ATOM 1241 N N . THR A 1 176 ? 28.619 -1.190 1.147 1.00 91.56 176 THR A N 1
ATOM 1242 C CA . THR A 1 176 ? 29.928 -1.139 0.482 1.00 91.56 176 THR A CA 1
ATOM 1243 C C . THR A 1 176 ? 30.592 0.232 0.585 1.00 91.56 176 THR A C 1
ATOM 1245 O O . THR A 1 176 ? 31.778 0.367 0.290 1.00 91.56 176 THR A O 1
ATOM 1248 N N . GLY A 1 177 ? 29.842 1.259 0.991 1.00 89.69 177 GLY A N 1
ATOM 1249 C CA . GLY A 1 177 ? 30.339 2.622 1.120 1.00 89.69 177 GLY A CA 1
ATOM 1250 C C . GLY A 1 177 ? 29.225 3.651 1.281 1.00 89.69 177 GLY A C 1
ATOM 1251 O O . GLY A 1 177 ? 28.117 3.350 1.727 1.00 89.69 177 GLY A O 1
ATOM 1252 N N . THR A 1 178 ? 29.540 4.894 0.930 1.00 87.38 178 THR A N 1
ATOM 1253 C CA . THR A 1 178 ? 28.616 6.030 0.976 1.00 87.38 178 THR A CA 1
ATOM 1254 C C . THR A 1 178 ? 28.896 6.949 -0.207 1.00 87.38 178 THR A C 1
ATOM 1256 O O . THR A 1 178 ? 30.055 7.156 -0.566 1.00 87.38 178 THR A O 1
ATOM 1259 N N . VAL A 1 179 ? 27.850 7.515 -0.801 1.00 82.62 179 VAL A N 1
ATOM 1260 C CA . VAL A 1 179 ? 27.936 8.535 -1.853 1.00 82.62 179 VAL A CA 1
ATOM 1261 C C . VAL A 1 179 ? 27.155 9.775 -1.431 1.00 82.62 179 VAL A C 1
ATOM 1263 O O . VAL A 1 179 ? 26.136 9.664 -0.755 1.00 82.62 179 VAL A O 1
ATOM 1266 N N . SER A 1 180 ? 27.630 10.964 -1.807 1.00 85.44 180 SER A N 1
ATOM 1267 C CA . SER A 1 180 ? 26.886 12.208 -1.599 1.00 85.44 180 SER A CA 1
ATOM 1268 C C . SER A 1 180 ? 26.185 12.616 -2.889 1.00 85.44 180 SER A C 1
ATOM 1270 O O . SER A 1 180 ? 26.838 12.791 -3.917 1.00 85.44 180 SER A O 1
ATOM 1272 N N . ILE A 1 181 ? 24.864 12.767 -2.831 1.00 75.31 181 ILE A N 1
ATOM 1273 C CA . ILE A 1 181 ? 24.027 13.211 -3.947 1.00 75.31 181 ILE A CA 1
ATOM 1274 C C . ILE A 1 181 ? 23.267 14.444 -3.468 1.00 75.31 181 ILE A C 1
ATOM 1276 O O . ILE A 1 181 ? 22.592 14.396 -2.443 1.00 75.31 181 ILE A O 1
ATOM 1280 N N . ALA A 1 182 ? 23.438 15.568 -4.168 1.00 78.44 182 ALA A N 1
ATOM 1281 C CA . ALA A 1 182 ? 22.840 16.859 -3.806 1.00 78.44 182 ALA A CA 1
ATOM 1282 C C . ALA A 1 182 ? 23.061 17.281 -2.330 1.00 78.44 182 ALA A C 1
ATOM 1284 O O . ALA A 1 182 ? 22.228 17.961 -1.740 1.00 78.44 182 ALA A O 1
ATOM 1285 N N . GLY A 1 183 ? 24.192 16.892 -1.726 1.00 77.44 183 GLY A N 1
ATOM 1286 C CA . GLY A 1 183 ? 24.534 17.209 -0.333 1.00 77.44 183 GLY A CA 1
ATOM 1287 C C . GLY A 1 183 ? 24.028 16.203 0.708 1.00 77.44 183 GLY A C 1
ATOM 1288 O O . GLY A 1 183 ? 24.470 16.262 1.853 1.00 77.44 183 GLY A O 1
ATOM 1289 N N . THR A 1 184 ? 23.194 15.237 0.318 1.00 75.94 184 THR A N 1
ATOM 1290 C CA . THR A 1 184 ? 22.721 14.153 1.191 1.00 75.94 184 THR A CA 1
ATOM 1291 C C . THR A 1 184 ? 23.606 12.919 1.028 1.00 75.94 184 THR A C 1
ATOM 1293 O O . THR A 1 184 ? 23.979 12.556 -0.088 1.00 75.94 184 THR A O 1
ATOM 1296 N N . ALA A 1 185 ? 23.984 12.286 2.139 1.00 78.38 185 ALA A N 1
ATOM 1297 C CA . ALA A 1 185 ? 24.788 11.067 2.142 1.00 78.38 185 ALA A CA 1
ATOM 1298 C C . ALA A 1 185 ? 23.890 9.822 2.081 1.00 78.38 185 ALA A C 1
ATOM 1300 O O . ALA A 1 185 ? 23.031 9.639 2.939 1.00 78.38 185 ALA A O 1
ATOM 1301 N N . TYR A 1 186 ? 24.132 8.952 1.102 1.00 80.44 186 TYR A N 1
ATOM 1302 C CA . TYR A 1 186 ? 23.417 7.691 0.908 1.00 80.44 186 TYR A CA 1
ATOM 1303 C C . TYR A 1 186 ? 24.379 6.515 1.029 1.00 80.44 186 TYR A C 1
ATOM 1305 O O . TYR A 1 186 ? 25.464 6.533 0.441 1.00 80.44 186 TYR A O 1
ATOM 1313 N N . ALA A 1 187 ? 23.983 5.478 1.766 1.00 82.69 187 ALA A N 1
ATOM 1314 C CA . ALA A 1 187 ? 24.715 4.219 1.782 1.00 82.69 187 ALA A CA 1
ATOM 1315 C C . ALA A 1 187 ? 24.658 3.549 0.399 1.00 82.69 187 ALA A C 1
ATOM 1317 O O . ALA A 1 187 ? 23.645 3.622 -0.301 1.00 82.69 187 ALA A O 1
ATOM 1318 N N . THR A 1 188 ? 25.757 2.908 0.004 1.00 84.12 188 THR A N 1
ATOM 1319 C CA . THR A 1 188 ? 25.836 2.142 -1.244 1.00 84.12 188 THR A CA 1
ATOM 1320 C C . THR A 1 188 ? 25.892 0.653 -0.966 1.00 84.12 188 THR A C 1
ATOM 1322 O O . THR A 1 188 ? 26.463 0.219 0.039 1.00 84.12 188 THR A O 1
ATOM 1325 N N . TYR A 1 189 ? 25.326 -0.128 -1.881 1.00 86.69 189 TYR A N 1
ATOM 1326 C CA . TYR A 1 189 ? 25.197 -1.575 -1.748 1.00 86.69 189 TYR A CA 1
ATOM 1327 C C . TYR A 1 189 ? 25.573 -2.270 -3.053 1.00 86.69 189 TYR A C 1
ATOM 1329 O O . TYR A 1 189 ? 25.409 -1.714 -4.141 1.00 86.69 189 TYR A O 1
ATOM 1337 N N . LEU A 1 190 ? 26.061 -3.504 -2.937 1.00 89.38 190 LEU A N 1
ATOM 1338 C CA . LEU A 1 190 ? 26.275 -4.388 -4.075 1.00 89.38 190 LEU A CA 1
ATOM 1339 C C . LEU A 1 190 ? 25.167 -5.437 -4.110 1.00 89.38 190 LEU A C 1
ATOM 1341 O O . LEU A 1 190 ? 24.983 -6.185 -3.150 1.00 89.38 190 LEU A O 1
ATOM 1345 N N . PHE A 1 191 ? 24.473 -5.498 -5.241 1.00 90.56 191 PHE A N 1
ATOM 1346 C CA . PHE A 1 191 ? 23.475 -6.513 -5.533 1.00 90.56 191 PHE A CA 1
ATOM 1347 C C . PHE A 1 191 ? 23.922 -7.307 -6.757 1.00 90.56 191 PHE A C 1
ATOM 1349 O O . PHE A 1 191 ? 24.003 -6.765 -7.855 1.00 90.56 191 PHE A O 1
ATOM 1356 N N . ASP A 1 192 ? 24.263 -8.576 -6.562 1.00 90.00 192 ASP A N 1
ATOM 1357 C CA . ASP A 1 192 ? 24.877 -9.422 -7.593 1.00 90.00 192 ASP A CA 1
ATOM 1358 C C . ASP A 1 192 ? 24.306 -10.850 -7.636 1.00 90.00 192 ASP A C 1
ATOM 1360 O O . ASP A 1 192 ? 24.749 -11.683 -8.426 1.00 90.00 192 ASP A O 1
ATOM 1364 N N . GLN A 1 193 ? 23.283 -11.130 -6.826 1.00 92.50 193 GLN A N 1
ATOM 1365 C CA . GLN A 1 193 ? 22.681 -12.461 -6.710 1.00 92.50 193 GLN A CA 1
ATOM 1366 C C . GLN A 1 193 ? 21.625 -12.745 -7.791 1.00 92.50 193 GLN A C 1
ATOM 1368 O O . GLN A 1 193 ? 21.171 -13.885 -7.922 1.00 92.50 193 GLN A O 1
ATOM 1373 N N . GLY A 1 194 ? 21.239 -11.739 -8.588 1.00 92.56 194 GLY A N 1
ATOM 1374 C CA . GLY A 1 194 ? 20.286 -11.881 -9.688 1.00 92.56 194 GLY A CA 1
ATOM 1375 C C . GLY A 1 194 ? 19.001 -12.585 -9.249 1.00 92.56 194 GLY A C 1
ATOM 1376 O O . GLY A 1 194 ? 18.392 -12.235 -8.242 1.00 92.56 194 GLY A O 1
ATOM 1377 N N . ALA A 1 195 ? 18.594 -13.623 -9.984 1.00 94.81 195 ALA A N 1
ATOM 1378 C CA . ALA A 1 195 ? 17.381 -14.374 -9.669 1.00 94.81 195 ALA A CA 1
ATOM 1379 C C . ALA A 1 195 ? 17.427 -15.070 -8.296 1.00 94.81 195 ALA A C 1
ATOM 1381 O O . ALA A 1 195 ? 16.367 -15.376 -7.762 1.00 94.81 195 ALA A O 1
ATOM 1382 N N . ALA A 1 196 ? 18.606 -15.344 -7.731 1.00 95.12 196 ALA A N 1
ATOM 1383 C CA . ALA A 1 196 ? 18.743 -15.997 -6.430 1.00 95.12 196 ALA A CA 1
ATOM 1384 C C . ALA A 1 196 ? 18.631 -15.025 -5.241 1.00 95.12 196 ALA A C 1
ATOM 1386 O O . ALA A 1 196 ? 18.546 -15.493 -4.106 1.00 95.12 196 ALA A O 1
ATOM 1387 N N . ASP A 1 197 ? 18.611 -13.708 -5.487 1.00 96.62 197 ASP A N 1
ATOM 1388 C CA . ASP A 1 197 ? 18.470 -12.691 -4.441 1.00 96.62 197 ASP A CA 1
ATOM 1389 C C . ASP A 1 197 ? 17.158 -12.924 -3.649 1.00 96.62 197 ASP A C 1
ATOM 1391 O O . ASP A 1 197 ? 16.077 -12.999 -4.250 1.00 96.62 197 ASP A O 1
ATOM 1395 N N . PRO A 1 198 ? 17.207 -13.051 -2.307 1.00 97.19 198 PRO A N 1
ATOM 1396 C CA . PRO A 1 198 ? 16.014 -13.239 -1.485 1.00 97.19 198 PRO A CA 1
ATOM 1397 C C . PRO A 1 198 ? 14.966 -12.134 -1.656 1.00 97.19 198 PRO A C 1
ATOM 1399 O O . PRO A 1 198 ? 13.770 -12.426 -1.602 1.00 97.19 198 PRO A O 1
ATOM 1402 N N . GLN A 1 199 ? 15.388 -10.889 -1.903 1.00 96.94 199 GLN A N 1
ATOM 1403 C CA . GLN A 1 199 ? 14.476 -9.778 -2.167 1.00 96.94 199 GLN A CA 1
ATOM 1404 C C . GLN A 1 199 ? 13.770 -9.966 -3.511 1.00 96.94 199 GLN A C 1
ATOM 1406 O O . GLN A 1 199 ? 12.552 -9.823 -3.600 1.00 96.94 199 GLN A O 1
ATOM 1411 N N . VAL A 1 200 ? 14.503 -10.382 -4.547 1.00 98.19 200 VAL A N 1
ATOM 1412 C CA . VAL A 1 200 ? 13.919 -10.712 -5.857 1.00 98.19 200 VAL A CA 1
ATOM 1413 C C . VAL A 1 200 ? 12.893 -11.837 -5.719 1.00 98.19 200 VAL A C 1
ATOM 1415 O O . VAL A 1 200 ? 11.810 -11.770 -6.298 1.00 98.19 200 VAL A O 1
ATOM 1418 N N . GLN A 1 201 ? 13.179 -12.855 -4.910 1.00 98.44 201 GLN A N 1
ATOM 1419 C CA . GLN A 1 201 ? 12.227 -13.933 -4.644 1.00 98.44 201 GLN A CA 1
ATOM 1420 C C . GLN A 1 201 ? 10.976 -13.448 -3.898 1.00 98.44 201 GLN A C 1
ATOM 1422 O O . GLN A 1 201 ? 9.869 -13.851 -4.259 1.00 98.44 201 GLN A O 1
ATOM 1427 N N . ALA A 1 202 ? 11.122 -12.560 -2.911 1.00 97.94 202 ALA A N 1
ATOM 1428 C CA . ALA A 1 202 ? 9.990 -11.969 -2.196 1.00 97.94 202 ALA A CA 1
ATOM 1429 C C . ALA A 1 202 ? 9.083 -11.151 -3.134 1.00 97.94 202 ALA A C 1
ATOM 1431 O O . ALA A 1 202 ? 7.863 -11.330 -3.129 1.00 97.94 202 ALA A O 1
ATOM 1432 N N . VAL A 1 203 ? 9.676 -10.328 -4.005 1.00 98.56 203 VAL A N 1
ATOM 1433 C CA . VAL A 1 203 ? 8.951 -9.543 -5.017 1.00 98.56 203 VAL A CA 1
ATOM 1434 C C . VAL A 1 203 ? 8.214 -10.453 -6.002 1.00 98.56 203 VAL A C 1
ATOM 1436 O O . VAL A 1 203 ? 7.015 -10.280 -6.218 1.00 98.56 203 VAL A O 1
ATOM 1439 N N . LYS A 1 204 ? 8.874 -11.486 -6.543 1.00 98.56 204 LYS A N 1
ATOM 1440 C CA . LYS A 1 204 ? 8.222 -12.463 -7.436 1.00 98.56 204 LYS A CA 1
ATOM 1441 C C . LYS A 1 204 ? 7.044 -13.158 -6.772 1.00 98.56 204 LYS A C 1
ATOM 1443 O O . LYS A 1 204 ? 6.001 -13.322 -7.397 1.00 98.56 204 LYS A O 1
ATOM 1448 N N . GLN A 1 205 ? 7.187 -13.564 -5.512 1.00 97.81 205 GLN A N 1
ATOM 1449 C CA . GLN A 1 205 ? 6.093 -14.189 -4.769 1.00 97.81 205 GLN A CA 1
ATOM 1450 C C . GLN A 1 205 ? 4.899 -13.243 -4.625 1.00 97.81 205 GLN A C 1
ATOM 1452 O O . GLN A 1 205 ? 3.760 -13.685 -4.770 1.00 97.81 205 GLN A O 1
ATOM 1457 N N . ALA A 1 206 ? 5.146 -11.953 -4.393 1.00 97.25 206 ALA A N 1
ATOM 1458 C CA . ALA A 1 206 ? 4.094 -10.949 -4.325 1.00 97.25 206 ALA A CA 1
ATOM 1459 C C . ALA A 1 206 ? 3.396 -10.736 -5.677 1.00 97.25 206 ALA A C 1
ATOM 1461 O O . ALA A 1 206 ? 2.170 -10.703 -5.708 1.00 97.25 206 ALA A O 1
ATOM 1462 N N . ILE A 1 207 ? 4.142 -10.688 -6.785 1.00 97.56 207 ILE A N 1
ATOM 1463 C CA . ILE A 1 207 ? 3.593 -10.612 -8.153 1.00 97.56 207 ILE A CA 1
ATOM 1464 C C . ILE A 1 207 ? 2.744 -11.857 -8.454 1.00 97.56 207 ILE A C 1
ATOM 1466 O O . ILE A 1 207 ? 1.593 -11.749 -8.863 1.00 97.56 207 ILE A O 1
ATOM 1470 N N . VAL A 1 208 ? 3.247 -13.062 -8.166 1.00 96.19 208 VAL A N 1
ATOM 1471 C CA . VAL A 1 208 ? 2.484 -14.310 -8.361 1.00 96.19 208 VAL A CA 1
ATOM 1472 C C . VAL A 1 208 ? 1.201 -14.321 -7.531 1.00 96.19 208 VAL A C 1
ATOM 1474 O O . VAL A 1 208 ? 0.167 -14.778 -8.013 1.00 96.19 208 VAL A O 1
ATOM 1477 N N . ALA A 1 209 ? 1.253 -13.839 -6.290 1.00 94.81 209 ALA A N 1
ATOM 1478 C CA . ALA A 1 209 ? 0.110 -13.864 -5.386 1.00 94.81 209 ALA A CA 1
ATOM 1479 C C . ALA A 1 209 ? -0.922 -12.764 -5.668 1.00 94.81 209 ALA A C 1
ATOM 1481 O O . ALA A 1 209 ? -2.105 -12.987 -5.414 1.00 94.81 209 ALA A O 1
ATOM 1482 N N . ASN A 1 210 ? -0.470 -11.592 -6.127 1.00 95.44 210 ASN A N 1
ATOM 1483 C CA . ASN A 1 210 ? -1.277 -10.375 -6.144 1.00 95.44 210 ASN A CA 1
ATOM 1484 C C . ASN A 1 210 ? -1.283 -9.614 -7.482 1.00 95.44 210 ASN A C 1
ATOM 1486 O O . ASN A 1 210 ? -1.943 -8.584 -7.558 1.00 95.44 210 ASN A O 1
ATOM 1490 N N . GLY A 1 211 ? -0.607 -10.088 -8.523 1.00 95.44 211 GLY A N 1
ATOM 1491 C CA . GLY A 1 211 ? -0.641 -9.514 -9.867 1.00 95.44 211 GLY A CA 1
ATOM 1492 C C . GLY A 1 211 ? 0.606 -8.695 -10.161 1.00 95.44 211 GLY A C 1
ATOM 1493 O O . GLY A 1 211 ? 1.463 -9.150 -10.907 1.00 95.44 211 GLY A O 1
ATOM 1494 N N . ALA A 1 212 ? 0.730 -7.522 -9.549 1.00 97.81 212 ALA A N 1
ATOM 1495 C CA . ALA A 1 212 ? 1.863 -6.622 -9.737 1.00 97.81 212 ALA A CA 1
ATOM 1496 C C . ALA A 1 212 ? 2.221 -5.908 -8.426 1.00 97.81 212 ALA A C 1
ATOM 1498 O O . ALA A 1 212 ? 1.449 -5.936 -7.461 1.00 97.81 212 ALA A O 1
ATOM 1499 N N . VAL A 1 213 ? 3.396 -5.279 -8.386 1.00 98.56 213 VAL A N 1
ATOM 1500 C CA . VAL A 1 213 ? 3.847 -4.484 -7.234 1.00 98.56 213 VAL A CA 1
ATOM 1501 C C . VAL A 1 213 ? 4.352 -3.121 -7.673 1.00 98.56 213 VAL A C 1
ATOM 1503 O O . VAL A 1 213 ? 4.854 -2.982 -8.787 1.00 98.56 213 VAL A O 1
ATOM 1506 N N . THR A 1 214 ? 4.248 -2.122 -6.807 1.00 98.25 214 THR A N 1
ATOM 1507 C CA . THR A 1 214 ? 4.939 -0.849 -7.029 1.00 98.25 214 THR A CA 1
ATOM 1508 C C . THR A 1 214 ? 6.436 -0.993 -6.754 1.00 98.25 214 THR A C 1
ATOM 1510 O O . THR A 1 214 ? 6.886 -2.011 -6.222 1.00 98.25 214 THR A O 1
ATOM 1513 N N . THR A 1 215 ? 7.228 -0.019 -7.191 1.00 96.44 215 THR A N 1
ATOM 1514 C CA . THR A 1 215 ? 8.626 0.156 -6.799 1.00 96.44 215 THR A CA 1
ATOM 1515 C C . THR A 1 215 ? 9.077 1.573 -7.110 1.00 96.44 215 THR A C 1
ATOM 1517 O O . THR A 1 215 ? 8.741 2.131 -8.156 1.00 96.44 215 THR A O 1
ATOM 1520 N N . SER A 1 216 ? 9.928 2.116 -6.253 1.00 92.50 216 SER A N 1
ATOM 1521 C CA . SER A 1 216 ? 10.609 3.380 -6.494 1.00 92.50 216 SER A CA 1
ATOM 1522 C C . SER A 1 216 ? 11.818 3.202 -7.412 1.00 92.50 216 SER A C 1
ATOM 1524 O O . SER A 1 216 ? 12.446 2.140 -7.461 1.00 92.50 216 SER A O 1
ATOM 1526 N N . MET A 1 217 ? 12.172 4.266 -8.127 1.00 90.69 217 MET A N 1
ATOM 1527 C CA . MET A 1 217 ? 13.374 4.353 -8.947 1.00 90.69 217 MET A CA 1
ATOM 1528 C C . MET A 1 217 ? 13.975 5.763 -8.921 1.00 90.69 217 MET A C 1
ATOM 1530 O O . MET A 1 217 ? 13.333 6.733 -8.523 1.00 90.69 217 MET A O 1
ATOM 1534 N N . ASN A 1 218 ? 15.232 5.863 -9.344 1.00 87.50 218 ASN A N 1
ATOM 1535 C CA . ASN A 1 218 ? 15.913 7.130 -9.588 1.00 87.50 218 ASN A CA 1
ATOM 1536 C C . ASN A 1 218 ? 15.828 7.460 -11.081 1.00 87.50 218 ASN A C 1
ATOM 1538 O O . ASN A 1 218 ? 16.508 6.824 -11.870 1.00 87.50 218 ASN A O 1
ATOM 1542 N N . VAL A 1 219 ? 15.002 8.398 -11.518 1.00 86.19 219 VAL A N 1
ATOM 1543 C CA . VAL A 1 219 ? 14.874 8.686 -12.948 1.00 86.19 219 VAL A CA 1
ATOM 1544 C C . VAL A 1 219 ? 16.030 9.551 -13.425 1.00 86.19 219 VAL A C 1
ATOM 1546 O O . VAL A 1 219 ? 16.088 10.757 -13.210 1.00 86.19 219 VAL A O 1
ATOM 1549 N N . VAL A 1 220 ? 16.921 8.926 -14.189 1.00 86.62 220 VAL A N 1
ATOM 1550 C CA . VAL A 1 220 ? 17.905 9.615 -15.026 1.00 86.62 220 VAL A CA 1
ATOM 1551 C C . VAL A 1 220 ? 17.652 9.211 -16.468 1.00 86.62 220 VAL A C 1
ATOM 1553 O O . VAL A 1 220 ? 17.818 8.050 -16.836 1.00 86.62 220 VAL A O 1
ATOM 1556 N N . TYR A 1 221 ? 17.247 10.171 -17.302 1.00 83.88 221 TYR A N 1
ATOM 1557 C CA . TYR A 1 221 ? 16.893 9.908 -18.703 1.00 83.88 221 TYR A CA 1
ATOM 1558 C C . TYR A 1 221 ? 18.026 9.244 -19.495 1.00 83.88 221 TYR A C 1
ATOM 1560 O O . TYR A 1 221 ? 17.766 8.348 -20.294 1.00 83.88 221 TYR A O 1
ATOM 1568 N N . ASP A 1 222 ? 19.279 9.603 -19.209 1.00 83.75 222 ASP A N 1
ATOM 1569 C CA . ASP A 1 222 ? 20.460 9.032 -19.868 1.00 83.75 222 ASP A CA 1
ATOM 1570 C C . ASP A 1 222 ? 20.722 7.558 -19.488 1.00 83.75 222 ASP A C 1
ATOM 1572 O O . ASP A 1 222 ? 21.550 6.893 -20.110 1.00 83.75 222 ASP A O 1
ATOM 1576 N N . TYR A 1 223 ? 20.024 7.019 -18.481 1.00 87.44 223 TYR A N 1
ATOM 1577 C CA . TYR A 1 223 ? 20.074 5.595 -18.129 1.00 87.44 223 TYR A CA 1
ATOM 1578 C C . TYR A 1 223 ? 19.086 4.747 -18.937 1.00 87.44 223 TYR A C 1
ATOM 1580 O O . TYR A 1 223 ? 19.162 3.515 -18.886 1.00 87.44 223 TYR A O 1
ATOM 1588 N N . PHE A 1 224 ? 18.192 5.381 -19.703 1.00 87.81 224 PHE A N 1
ATOM 1589 C CA . PHE A 1 224 ? 17.332 4.697 -20.659 1.00 87.81 224 PHE A CA 1
ATOM 1590 C C . PHE A 1 224 ? 18.009 4.556 -22.021 1.00 87.81 224 PHE A C 1
ATOM 1592 O O . PHE A 1 224 ? 18.588 5.501 -22.563 1.00 87.81 224 PHE A O 1
ATOM 1599 N N . PHE A 1 225 ? 17.870 3.377 -22.622 1.00 84.75 225 PHE A N 1
ATOM 1600 C CA . PHE A 1 225 ? 18.269 3.139 -24.005 1.00 84.75 225 PHE A CA 1
ATOM 1601 C C . PHE A 1 225 ? 17.374 2.092 -24.671 1.00 84.75 225 PHE A C 1
ATOM 1603 O O . PHE A 1 225 ? 16.718 1.281 -24.015 1.00 84.75 225 PHE A O 1
ATOM 1610 N N . GLN A 1 226 ? 17.354 2.117 -26.002 1.00 83.50 226 GLN A N 1
ATOM 1611 C CA . GLN A 1 226 ? 16.567 1.211 -26.831 1.00 83.50 226 GLN A CA 1
ATOM 1612 C C . GLN A 1 226 ? 17.462 0.207 -27.552 1.00 83.50 226 GLN A C 1
ATOM 1614 O O . GLN A 1 226 ? 18.560 0.534 -28.000 1.00 83.50 226 GLN A O 1
ATOM 1619 N N . THR A 1 227 ? 16.960 -1.014 -27.707 1.00 80.56 227 THR A N 1
ATOM 1620 C CA . THR A 1 227 ? 17.553 -2.034 -28.579 1.00 80.56 227 THR A CA 1
ATOM 1621 C C . THR A 1 227 ? 16.516 -2.554 -29.574 1.00 80.56 227 THR A C 1
ATOM 1623 O O . THR A 1 227 ? 15.309 -2.378 -29.387 1.00 80.56 227 THR A O 1
ATOM 1626 N N . GLY A 1 228 ? 16.992 -3.187 -30.648 1.00 76.88 228 GLY A N 1
ATOM 1627 C CA . GLY A 1 228 ? 16.162 -3.660 -31.756 1.00 76.88 228 GLY A CA 1
ATOM 1628 C C . GLY A 1 228 ? 16.304 -2.795 -33.009 1.00 76.88 228 GLY A C 1
ATOM 1629 O O . GLY A 1 228 ? 16.731 -1.644 -32.956 1.00 76.88 228 GLY A O 1
ATOM 1630 N N . THR A 1 229 ? 15.985 -3.379 -34.164 1.00 68.94 229 THR A N 1
ATOM 1631 C CA . THR A 1 229 ? 16.105 -2.725 -35.479 1.00 68.94 229 THR A CA 1
ATOM 1632 C C . THR A 1 229 ? 14.757 -2.295 -36.063 1.00 68.94 229 THR A C 1
ATOM 1634 O O . THR A 1 229 ? 14.731 -1.521 -37.017 1.00 68.94 229 THR A O 1
ATOM 1637 N N . THR A 1 230 ? 13.643 -2.764 -35.491 1.00 68.00 230 THR A N 1
ATOM 1638 C CA . THR A 1 230 ? 12.266 -2.452 -35.905 1.00 68.00 230 THR A CA 1
ATOM 1639 C C . THR A 1 230 ? 11.362 -2.310 -34.683 1.00 68.00 230 THR A C 1
ATOM 1641 O O . THR A 1 230 ? 11.528 -3.058 -33.724 1.00 68.00 230 THR A O 1
ATOM 1644 N N . ALA A 1 231 ? 10.394 -1.392 -34.735 1.00 65.56 231 ALA A N 1
ATOM 1645 C CA . ALA A 1 231 ? 9.436 -1.164 -33.653 1.00 65.56 231 ALA A CA 1
ATOM 1646 C C . ALA A 1 231 ? 8.492 -2.373 -33.408 1.00 65.56 231 ALA A C 1
ATOM 1648 O O . ALA A 1 231 ? 8.159 -3.072 -34.371 1.00 65.56 231 ALA A O 1
ATOM 1649 N N . PRO A 1 232 ? 8.000 -2.576 -32.166 1.00 65.81 232 PRO A N 1
ATOM 1650 C CA . PRO A 1 232 ? 8.341 -1.810 -30.962 1.00 65.81 232 PRO A CA 1
ATOM 1651 C C . PRO A 1 232 ? 9.768 -2.111 -30.482 1.00 65.81 232 PRO A C 1
ATOM 1653 O O . PRO A 1 232 ? 10.221 -3.254 -30.508 1.00 65.81 232 PRO A O 1
ATOM 1656 N N . TYR A 1 233 ? 10.486 -1.063 -30.075 1.00 76.62 233 TYR A N 1
ATOM 1657 C CA . TYR A 1 233 ? 11.828 -1.199 -29.512 1.00 76.62 233 TYR A CA 1
ATOM 1658 C C . TYR A 1 233 ? 11.750 -1.768 -28.097 1.00 76.62 233 TYR A C 1
ATOM 1660 O O . TYR A 1 233 ? 10.829 -1.447 -27.347 1.00 76.62 233 TYR A O 1
ATOM 1668 N N . THR A 1 234 ? 12.747 -2.559 -27.704 1.00 84.44 234 THR A N 1
ATOM 1669 C CA . THR A 1 234 ? 12.884 -2.985 -26.309 1.00 84.44 234 THR A CA 1
ATOM 1670 C C . THR A 1 234 ? 13.617 -1.900 -25.534 1.00 84.44 234 THR A C 1
ATOM 1672 O O . THR A 1 234 ? 14.788 -1.622 -25.816 1.00 84.44 234 THR A O 1
ATOM 1675 N N . ASN A 1 235 ? 12.930 -1.290 -24.569 1.00 88.31 235 ASN A N 1
ATOM 1676 C CA . ASN A 1 235 ? 13.512 -0.283 -23.687 1.00 88.31 235 ASN A CA 1
ATOM 1677 C C . ASN A 1 235 ? 14.194 -0.962 -22.498 1.00 88.31 235 ASN A C 1
ATOM 1679 O O . ASN A 1 235 ? 13.632 -1.868 -21.881 1.00 88.31 235 ASN A O 1
ATOM 1683 N N . PHE A 1 236 ? 15.382 -0.483 -22.156 1.00 90.25 236 PHE A N 1
ATOM 1684 C CA . PHE A 1 236 ? 16.101 -0.862 -20.950 1.00 90.25 236 PHE A CA 1
ATOM 1685 C C . PHE A 1 236 ? 16.356 0.368 -20.092 1.00 90.25 236 PHE A C 1
ATOM 1687 O O . PHE A 1 236 ? 16.574 1.461 -20.615 1.00 90.25 236 PHE A O 1
ATOM 1694 N N . TYR A 1 237 ? 16.370 0.152 -18.784 1.00 91.50 237 TYR A N 1
ATOM 1695 C CA . TYR A 1 237 ? 16.826 1.105 -17.789 1.00 91.50 237 TYR A CA 1
ATOM 1696 C C . TYR A 1 237 ? 17.974 0.476 -16.998 1.00 91.50 237 TYR A C 1
ATOM 1698 O O . TYR A 1 237 ? 17.827 -0.602 -16.415 1.00 91.50 237 TYR A O 1
ATOM 1706 N N . VAL A 1 238 ? 19.134 1.131 -17.007 1.00 89.81 238 VAL A N 1
ATOM 1707 C CA . VAL A 1 238 ? 20.325 0.662 -16.290 1.00 89.81 238 VAL A CA 1
ATOM 1708 C C . VAL A 1 238 ? 20.842 1.770 -15.393 1.00 89.81 238 VAL A C 1
ATOM 1710 O O . VAL A 1 238 ? 21.593 2.645 -15.826 1.00 89.81 238 VAL A O 1
ATOM 1713 N N . ASN A 1 239 ? 20.449 1.700 -14.124 1.00 86.75 239 ASN A N 1
ATOM 1714 C CA . ASN A 1 239 ? 20.931 2.602 -13.097 1.00 86.75 239 ASN A CA 1
ATOM 1715 C C . ASN A 1 239 ? 22.432 2.417 -12.863 1.00 86.75 239 ASN A C 1
ATOM 1717 O O . ASN A 1 239 ? 22.894 1.328 -12.522 1.00 86.75 239 ASN A O 1
ATOM 1721 N N . GLN A 1 240 ? 23.195 3.495 -13.034 1.00 81.44 240 GLN A N 1
ATOM 1722 C CA . GLN A 1 240 ? 24.635 3.501 -12.758 1.00 81.44 240 GLN A CA 1
ATOM 1723 C C . GLN A 1 240 ? 24.949 3.876 -11.300 1.00 81.44 240 GLN A C 1
ATOM 1725 O O . GLN A 1 240 ? 26.097 3.774 -10.869 1.00 81.44 240 GLN A O 1
ATOM 1730 N N . SER A 1 241 ? 23.943 4.306 -10.531 1.00 78.75 241 SER A N 1
ATOM 1731 C CA . SER A 1 241 ? 24.052 4.547 -9.094 1.00 78.75 241 SER A CA 1
ATOM 1732 C C . SER A 1 241 ? 23.871 3.250 -8.306 1.00 78.75 241 SER A C 1
ATOM 1734 O O . SER A 1 241 ? 22.989 2.444 -8.595 1.00 78.75 241 SER A O 1
ATOM 1736 N N . THR A 1 242 ? 24.675 3.080 -7.257 1.00 79.00 242 THR A N 1
ATOM 1737 C CA . THR A 1 242 ? 24.568 1.975 -6.287 1.00 79.00 242 THR A CA 1
ATOM 1738 C C . THR A 1 242 ? 23.952 2.410 -4.953 1.00 79.00 242 THR A C 1
ATOM 1740 O O . THR A 1 242 ? 23.972 1.657 -3.978 1.00 79.00 242 THR A O 1
ATOM 1743 N N . ALA A 1 243 ? 23.423 3.636 -4.888 1.00 76.75 243 ALA A N 1
ATOM 1744 C CA . ALA A 1 243 ? 22.737 4.164 -3.715 1.00 76.75 243 ALA A CA 1
ATOM 1745 C C . ALA A 1 243 ? 21.277 3.698 -3.672 1.00 76.75 243 ALA A C 1
ATOM 1747 O O . ALA A 1 243 ? 20.500 3.998 -4.579 1.00 76.75 243 ALA A O 1
ATOM 1748 N N . THR A 1 244 ? 20.894 3.024 -2.588 1.00 68.81 244 THR A N 1
ATOM 1749 C CA . THR A 1 244 ? 19.483 2.743 -2.283 1.00 68.81 244 THR A CA 1
ATOM 1750 C C . THR A 1 244 ? 18.826 4.001 -1.706 1.00 68.81 244 THR A C 1
ATOM 1752 O O . THR A 1 244 ? 19.446 4.710 -0.911 1.00 68.81 244 THR A O 1
ATOM 1755 N N . GLY A 1 245 ? 17.565 4.270 -2.051 1.00 65.88 245 GLY A N 1
ATOM 1756 C CA . GLY A 1 245 ? 16.757 5.321 -1.412 1.00 65.88 245 GLY A CA 1
ATOM 1757 C C . GLY A 1 245 ? 16.925 6.744 -1.962 1.00 65.88 245 GLY A C 1
ATOM 1758 O O . GLY A 1 245 ? 16.224 7.644 -1.513 1.00 65.88 245 GLY A O 1
ATOM 1759 N N . ASN A 1 246 ? 17.798 6.975 -2.950 1.00 76.69 246 ASN A N 1
ATOM 1760 C CA . ASN A 1 246 ? 17.765 8.211 -3.742 1.00 76.69 246 ASN A CA 1
ATOM 1761 C C . ASN A 1 246 ? 16.769 8.053 -4.900 1.00 76.69 246 ASN A C 1
ATOM 1763 O O . ASN A 1 246 ? 17.177 7.786 -6.028 1.00 76.69 246 ASN A O 1
ATOM 1767 N N . THR A 1 247 ? 15.474 8.155 -4.622 1.00 82.44 247 THR A N 1
ATOM 1768 C CA . THR A 1 247 ? 14.407 7.916 -5.605 1.00 82.44 247 THR A CA 1
ATOM 1769 C C . THR A 1 247 ? 13.519 9.139 -5.773 1.00 82.44 247 THR A C 1
ATOM 1771 O O . THR A 1 247 ? 13.246 9.842 -4.805 1.00 82.44 247 THR A O 1
ATOM 1774 N N . ASP A 1 248 ? 13.054 9.375 -6.994 1.00 83.06 248 ASP A N 1
ATOM 1775 C CA . ASP A 1 248 ? 12.219 10.521 -7.377 1.00 83.06 248 ASP A CA 1
ATOM 1776 C C . ASP A 1 248 ? 11.031 10.124 -8.271 1.00 83.06 248 ASP A C 1
ATOM 1778 O O . ASP A 1 248 ? 10.274 10.984 -8.722 1.00 83.06 248 ASP A O 1
ATOM 1782 N N . HIS A 1 249 ? 10.843 8.823 -8.509 1.00 90.62 249 HIS A N 1
ATOM 1783 C CA . HIS A 1 249 ? 9.766 8.287 -9.333 1.00 90.62 249 HIS A CA 1
ATOM 1784 C C . HIS A 1 249 ? 9.308 6.918 -8.833 1.00 90.62 249 HIS A C 1
ATOM 1786 O O . HIS A 1 249 ? 10.106 6.167 -8.271 1.00 90.62 249 HIS A O 1
ATOM 1792 N N . GLU A 1 250 ? 8.048 6.568 -9.085 1.00 92.38 250 GLU A N 1
ATOM 1793 C CA . GLU A 1 250 ? 7.466 5.271 -8.733 1.00 92.38 250 GLU A CA 1
ATOM 1794 C C . GLU A 1 250 ? 6.818 4.628 -9.964 1.00 92.38 250 GLU A C 1
ATOM 1796 O O . GLU A 1 250 ? 6.154 5.282 -10.768 1.00 92.38 250 GLU A O 1
ATOM 1801 N N . VAL A 1 251 ? 7.045 3.330 -10.130 1.00 96.44 251 VAL A N 1
ATOM 1802 C CA . VAL A 1 251 ? 6.649 2.529 -11.294 1.00 96.44 251 VAL A CA 1
ATOM 1803 C C . VAL A 1 251 ? 6.088 1.187 -10.832 1.00 96.44 251 VAL A C 1
ATOM 1805 O O . VAL A 1 251 ? 6.116 0.864 -9.648 1.00 96.44 251 VAL A O 1
ATOM 1808 N N . THR A 1 252 ? 5.536 0.389 -11.748 1.00 98.31 252 THR A N 1
ATOM 1809 C CA . THR A 1 252 ? 4.955 -0.922 -11.404 1.00 98.31 252 THR A CA 1
ATOM 1810 C C . THR A 1 252 ? 5.783 -2.054 -11.991 1.00 98.31 252 THR A C 1
ATOM 1812 O O . THR A 1 252 ? 5.941 -2.131 -13.206 1.00 98.31 252 THR A O 1
ATOM 1815 N N . ILE A 1 253 ? 6.272 -2.973 -11.159 1.00 98.62 253 ILE A N 1
ATOM 1816 C CA . ILE A 1 253 ? 6.833 -4.242 -11.626 1.00 98.62 253 ILE A CA 1
ATOM 1817 C C . ILE A 1 253 ? 5.668 -5.160 -11.983 1.00 98.62 253 ILE A C 1
ATOM 1819 O O . ILE A 1 253 ? 4.905 -5.598 -11.118 1.00 98.62 253 ILE A O 1
ATOM 1823 N N . ILE A 1 254 ? 5.552 -5.448 -13.274 1.00 96.94 254 ILE A N 1
ATOM 1824 C CA . ILE A 1 254 ? 4.445 -6.208 -13.862 1.00 96.94 254 ILE A CA 1
ATOM 1825 C C . ILE A 1 254 ? 4.852 -7.611 -14.307 1.00 96.94 254 ILE A C 1
ATOM 1827 O O . ILE A 1 254 ? 4.014 -8.379 -14.758 1.00 96.94 254 ILE A O 1
ATOM 1831 N N . GLY A 1 255 ? 6.133 -7.958 -14.206 1.00 96.31 255 GLY A N 1
ATOM 1832 C CA . GLY A 1 255 ? 6.640 -9.256 -14.624 1.00 96.31 255 GLY A CA 1
ATOM 1833 C C . GLY A 1 255 ? 8.151 -9.347 -14.485 1.00 96.31 255 GLY A C 1
ATOM 1834 O O . GLY A 1 255 ? 8.804 -8.430 -13.982 1.00 96.31 255 GLY A O 1
ATOM 1835 N N . TRP A 1 256 ? 8.715 -10.469 -14.920 1.00 97.69 256 TRP A N 1
ATOM 1836 C CA . TRP A 1 256 ? 10.153 -10.701 -14.862 1.00 97.69 256 TRP A CA 1
ATOM 1837 C C . TRP A 1 256 ? 10.607 -11.765 -15.867 1.00 97.69 256 TRP A C 1
ATOM 1839 O O . TRP A 1 256 ? 9.812 -12.592 -16.312 1.00 97.69 256 TRP A O 1
ATOM 1849 N N . ASP A 1 257 ? 11.902 -11.788 -16.174 1.00 97.00 257 ASP A N 1
ATOM 1850 C CA . ASP A 1 257 ? 12.552 -12.879 -16.902 1.00 97.00 257 ASP A CA 1
ATOM 1851 C C . ASP A 1 257 ? 13.939 -13.148 -16.308 1.00 97.00 257 ASP A C 1
ATOM 1853 O O . ASP A 1 257 ? 14.843 -12.319 -16.386 1.00 97.00 257 ASP A O 1
ATOM 1857 N N . ASP A 1 258 ? 14.110 -14.342 -15.735 1.00 96.88 258 ASP A N 1
ATOM 1858 C CA . ASP A 1 258 ? 15.352 -14.791 -15.092 1.00 96.88 258 ASP A CA 1
ATOM 1859 C C . ASP A 1 258 ? 16.510 -15.008 -16.058 1.00 96.88 258 ASP A C 1
ATOM 1861 O O . ASP A 1 258 ? 17.650 -15.143 -15.622 1.00 96.88 258 ASP A O 1
ATOM 1865 N N . GLN A 1 259 ? 16.226 -15.103 -17.353 1.00 95.12 259 GLN A N 1
ATOM 1866 C CA . GLN A 1 259 ? 17.221 -15.366 -18.387 1.00 95.12 259 GLN A CA 1
ATOM 1867 C C . GLN A 1 259 ? 17.476 -14.148 -19.272 1.00 95.12 259 GLN A C 1
ATOM 1869 O O . GLN A 1 259 ? 18.353 -14.215 -20.136 1.00 95.12 259 GLN A O 1
ATOM 1874 N N . LEU A 1 260 ? 16.753 -13.040 -19.067 1.00 93.06 260 LEU A N 1
ATOM 1875 C CA . LEU A 1 260 ? 16.984 -11.834 -19.848 1.00 93.06 260 LEU A CA 1
ATOM 1876 C C . LEU A 1 260 ? 18.372 -11.280 -19.539 1.00 93.06 260 LEU A C 1
ATOM 1878 O O . LEU A 1 260 ? 18.713 -11.002 -18.389 1.00 93.06 260 LEU A O 1
ATOM 1882 N N . VAL A 1 261 ? 19.169 -11.114 -20.587 1.00 90.44 261 VAL A N 1
ATOM 1883 C CA . VAL A 1 261 ? 20.477 -10.470 -20.511 1.00 90.44 261 VAL A CA 1
ATOM 1884 C C . VAL A 1 261 ? 20.267 -8.971 -20.659 1.00 90.44 261 VAL A C 1
ATOM 1886 O O . VAL A 1 261 ? 19.820 -8.516 -21.710 1.00 90.44 261 VAL A O 1
ATOM 1889 N N . VAL A 1 262 ? 20.605 -8.205 -19.623 1.00 87.62 262 VAL A N 1
ATOM 1890 C CA . VAL A 1 262 ? 20.488 -6.742 -19.652 1.00 87.62 262 VAL A CA 1
ATOM 1891 C C . VAL A 1 262 ? 21.791 -6.145 -20.201 1.00 87.62 262 VAL A C 1
ATOM 1893 O O . VAL A 1 262 ? 22.851 -6.336 -19.590 1.00 87.62 262 VAL A O 1
ATOM 1896 N N . PRO A 1 263 ? 21.763 -5.440 -21.349 1.00 84.31 263 PRO A N 1
ATOM 1897 C CA . PRO A 1 263 ? 22.957 -4.815 -21.913 1.00 84.31 263 PRO A CA 1
ATOM 1898 C C . PRO A 1 263 ? 23.479 -3.683 -21.022 1.00 84.31 263 PRO A C 1
ATOM 1900 O O . PRO A 1 263 ? 22.708 -3.022 -20.332 1.00 84.31 263 PRO A O 1
ATOM 1903 N N . ALA A 1 264 ? 24.784 -3.421 -21.063 1.00 79.19 264 ALA A N 1
ATOM 1904 C CA . ALA A 1 264 ? 25.359 -2.217 -20.465 1.00 79.19 264 ALA A CA 1
ATOM 1905 C C . ALA A 1 264 ? 25.419 -1.065 -21.500 1.00 79.19 264 ALA A C 1
ATOM 1907 O O . ALA A 1 264 ? 25.772 -1.330 -22.654 1.00 79.19 264 ALA A O 1
ATOM 1908 N N . PRO A 1 265 ? 25.171 0.208 -21.115 1.00 65.31 265 PRO A N 1
ATOM 1909 C CA . PRO A 1 265 ? 25.157 1.353 -22.042 1.00 65.31 265 PRO A CA 1
ATOM 1910 C C . PRO A 1 265 ? 26.443 1.571 -22.869 1.00 65.31 265 PRO A C 1
ATOM 1912 O O . PRO A 1 265 ? 26.389 2.166 -23.940 1.00 65.31 265 PRO A O 1
ATOM 1915 N N . GLY A 1 266 ? 27.601 1.082 -22.403 1.00 66.69 266 GLY A N 1
ATOM 1916 C CA . GLY A 1 266 ? 28.909 1.196 -23.076 1.00 66.69 266 GLY A CA 1
ATOM 1917 C C . GLY A 1 266 ? 29.407 -0.080 -23.771 1.00 66.69 266 GLY A C 1
ATOM 1918 O O . GLY A 1 266 ? 30.573 -0.142 -24.160 1.00 66.69 266 GLY A O 1
ATOM 1919 N N . GLY A 1 267 ? 28.555 -1.101 -23.906 1.00 65.06 267 GLY A N 1
ATOM 1920 C CA . GLY A 1 267 ? 28.937 -2.447 -24.342 1.00 65.06 267 GLY A CA 1
ATOM 1921 C C . GLY A 1 267 ? 29.246 -3.379 -23.163 1.00 65.06 267 GLY A C 1
ATOM 1922 O O . GLY A 1 267 ? 29.820 -2.969 -22.158 1.00 65.06 267 GLY A O 1
ATOM 1923 N N . GLY A 1 268 ? 28.832 -4.645 -23.276 1.00 70.44 268 GLY A N 1
ATOM 1924 C CA . GLY A 1 268 ? 28.868 -5.630 -22.187 1.00 70.44 268 GLY A CA 1
ATOM 1925 C C . GLY A 1 268 ? 27.476 -5.956 -21.634 1.00 70.44 268 GLY A C 1
ATOM 1926 O O . GLY A 1 268 ? 26.463 -5.608 -22.241 1.00 70.44 268 GLY A O 1
ATOM 1927 N N . VAL A 1 269 ? 27.428 -6.647 -20.492 1.00 73.62 269 VAL A N 1
ATOM 1928 C CA . VAL A 1 269 ? 26.190 -7.096 -19.829 1.00 73.62 269 VAL A CA 1
ATOM 1929 C C . VAL A 1 269 ? 26.245 -6.750 -18.344 1.00 73.62 269 VAL A C 1
ATOM 1931 O O . VAL A 1 269 ? 27.299 -6.888 -17.727 1.00 73.62 269 VAL A O 1
ATOM 1934 N N . THR A 1 270 ? 25.131 -6.305 -17.764 1.00 73.81 270 THR A N 1
ATOM 1935 C CA . THR A 1 270 ? 25.042 -6.043 -16.313 1.00 73.81 270 THR A CA 1
ATOM 1936 C C . THR A 1 270 ? 24.749 -7.315 -15.514 1.00 73.81 270 THR A C 1
ATOM 1938 O O . THR A 1 270 ? 25.011 -7.369 -14.315 1.00 73.81 270 THR A O 1
ATOM 1941 N N . GLY A 1 271 ? 24.231 -8.351 -16.182 1.00 80.38 271 GLY A N 1
ATOM 1942 C CA . GLY A 1 271 ? 23.891 -9.645 -15.602 1.00 80.38 271 GLY A CA 1
ATOM 1943 C C . GLY A 1 271 ? 22.786 -10.359 -16.384 1.00 80.38 271 GLY A C 1
ATOM 1944 O O . GLY A 1 271 ? 22.410 -9.943 -17.483 1.00 80.38 271 GLY A O 1
ATOM 1945 N N . THR A 1 272 ? 22.269 -11.435 -15.789 1.00 89.62 272 THR A N 1
ATOM 1946 C CA . THR A 1 272 ? 21.035 -12.112 -16.227 1.00 89.62 272 THR A CA 1
ATOM 1947 C C . THR A 1 272 ? 19.953 -11.916 -15.178 1.00 89.62 272 THR A C 1
ATOM 1949 O O . THR A 1 272 ? 20.253 -11.936 -13.982 1.00 89.62 272 THR A O 1
ATOM 1952 N N . GLY A 1 273 ? 18.713 -11.753 -15.627 1.00 94.94 273 GLY A N 1
ATOM 1953 C CA . GLY A 1 273 ? 17.568 -11.534 -14.758 1.00 94.94 273 GLY A CA 1
ATOM 1954 C C . GLY A 1 273 ? 17.130 -10.074 -14.726 1.00 94.94 273 GLY A C 1
ATOM 1955 O O . GLY A 1 273 ? 17.915 -9.183 -14.389 1.00 94.94 273 GLY A O 1
ATOM 1956 N N . ALA A 1 274 ? 15.869 -9.833 -15.069 1.00 96.88 274 ALA A N 1
ATOM 1957 C CA . ALA A 1 274 ? 15.315 -8.491 -15.129 1.00 96.88 274 ALA A CA 1
ATOM 1958 C C . ALA A 1 274 ? 13.832 -8.444 -14.761 1.00 96.88 274 ALA A C 1
ATOM 1960 O O . ALA A 1 274 ? 13.075 -9.382 -15.010 1.00 96.88 274 ALA A O 1
ATOM 1961 N N . TRP A 1 275 ? 13.431 -7.300 -14.223 1.00 98.00 275 TRP A N 1
ATOM 1962 C CA . TRP A 1 275 ? 12.054 -6.875 -14.042 1.00 98.00 275 TRP A CA 1
ATOM 1963 C C . TRP A 1 275 ? 11.506 -6.282 -15.334 1.00 98.00 275 TRP A C 1
ATOM 1965 O O . TRP A 1 275 ? 12.175 -5.452 -15.949 1.00 98.00 275 TRP A O 1
ATOM 1975 N N . LEU A 1 276 ? 10.280 -6.656 -15.700 1.00 97.00 276 LEU A N 1
ATOM 1976 C CA . LEU A 1 276 ? 9.474 -5.895 -16.648 1.00 97.00 276 LEU A CA 1
ATOM 1977 C C . LEU A 1 276 ? 8.689 -4.846 -15.864 1.00 97.00 276 LEU A C 1
ATOM 1979 O O . LEU A 1 276 ? 7.958 -5.179 -14.926 1.00 97.00 276 LEU A O 1
ATOM 1983 N N . VAL A 1 277 ? 8.850 -3.586 -16.248 1.00 97.25 277 VAL A N 1
ATOM 1984 C CA . VAL A 1 277 ? 8.349 -2.439 -15.500 1.00 97.25 277 VAL A CA 1
ATOM 1985 C C . VAL A 1 277 ? 7.429 -1.598 -16.376 1.00 97.25 277 VAL A C 1
ATOM 1987 O O . VAL A 1 277 ? 7.793 -1.202 -17.483 1.00 97.25 277 VAL A O 1
ATOM 1990 N N . GLN A 1 278 ? 6.235 -1.315 -15.864 1.00 95.25 278 GLN A N 1
ATOM 1991 C CA . GLN A 1 278 ? 5.262 -0.407 -16.455 1.00 95.25 278 GLN A CA 1
ATOM 1992 C C . GLN A 1 278 ? 5.456 1.001 -15.888 1.00 95.25 278 GLN A C 1
ATOM 1994 O O . GLN A 1 278 ? 5.487 1.186 -14.669 1.00 95.25 278 GLN A O 1
ATOM 1999 N N . ASN A 1 279 ? 5.549 1.991 -16.775 1.00 93.38 279 ASN A N 1
ATOM 2000 C CA . ASN A 1 279 ? 5.653 3.401 -16.400 1.00 93.38 279 ASN A CA 1
ATOM 2001 C C . ASN A 1 279 ? 4.295 4.120 -16.536 1.00 93.38 279 ASN A C 1
ATOM 2003 O O . ASN A 1 279 ? 3.292 3.522 -16.925 1.00 93.38 279 ASN A O 1
ATOM 2007 N N . SER A 1 280 ? 4.277 5.420 -16.254 1.00 92.69 280 SER A N 1
ATOM 2008 C CA . SER A 1 280 ? 3.111 6.304 -16.332 1.00 92.69 280 SER A CA 1
ATOM 2009 C C . SER A 1 280 ? 3.357 7.524 -17.224 1.00 92.69 280 SER A C 1
ATOM 2011 O O . SER A 1 280 ? 2.852 8.607 -16.953 1.00 92.69 280 SER A O 1
ATOM 2013 N N . TRP A 1 281 ? 4.133 7.364 -18.300 1.00 90.19 281 TRP A N 1
ATOM 2014 C CA . TRP A 1 281 ? 4.437 8.422 -19.283 1.00 90.19 281 TRP A CA 1
ATOM 2015 C C . TRP A 1 281 ? 3.782 8.161 -20.653 1.00 90.19 281 TRP A C 1
ATOM 2017 O O . TRP A 1 281 ? 4.295 8.563 -21.699 1.00 90.19 281 TRP A O 1
ATOM 2027 N N . GLY A 1 282 ? 2.683 7.401 -20.680 1.00 87.88 282 GLY A N 1
ATOM 2028 C CA . GLY A 1 282 ? 2.020 6.980 -21.917 1.00 87.88 282 GLY A CA 1
ATOM 2029 C C . GLY A 1 282 ? 2.848 5.990 -22.744 1.00 87.88 282 GLY A C 1
ATOM 2030 O O . GLY A 1 282 ? 3.837 5.446 -22.281 1.00 87.88 282 GLY A O 1
ATOM 2031 N N . THR A 1 283 ? 2.468 5.751 -23.997 1.00 83.56 283 THR A N 1
ATOM 2032 C CA . THR A 1 283 ? 3.209 4.877 -24.939 1.00 83.56 283 THR A CA 1
ATOM 2033 C C . THR A 1 283 ? 3.995 5.702 -25.968 1.00 83.56 283 THR A C 1
ATOM 2035 O O . THR A 1 283 ? 4.140 5.338 -27.136 1.00 83.56 283 THR A O 1
ATOM 2038 N N . GLY A 1 284 ? 4.383 6.913 -25.567 1.00 73.12 284 GLY A N 1
ATOM 2039 C CA . GLY A 1 284 ? 5.055 7.892 -26.410 1.00 73.12 284 GLY A CA 1
ATOM 2040 C C . GLY A 1 284 ? 6.576 7.749 -26.390 1.00 73.12 284 GLY A C 1
ATOM 2041 O O . GLY A 1 284 ? 7.133 6.689 -26.092 1.00 73.12 284 GLY A O 1
ATOM 2042 N N . PHE A 1 285 ? 7.251 8.847 -26.723 1.00 63.88 285 PHE A N 1
ATOM 2043 C CA . PHE A 1 285 ? 8.702 8.974 -26.611 1.00 63.88 285 PHE A CA 1
ATOM 2044 C C . PHE A 1 285 ? 9.072 9.420 -25.197 1.00 63.88 285 PHE A C 1
ATOM 2046 O O . PHE A 1 285 ? 8.547 10.416 -24.708 1.00 63.88 285 PHE A O 1
ATOM 2053 N N . TRP A 1 286 ? 9.976 8.683 -24.557 1.00 66.19 286 TRP A N 1
ATOM 2054 C CA . TRP A 1 286 ? 10.264 8.832 -23.128 1.00 66.19 286 TRP A CA 1
ATOM 2055 C C . TRP A 1 286 ? 11.664 9.326 -22.797 1.00 66.19 286 TRP A C 1
ATOM 2057 O O . TRP A 1 286 ? 11.920 9.712 -21.663 1.00 66.19 286 TRP A O 1
ATOM 2067 N N . CYS A 1 287 ? 12.585 9.317 -23.757 1.00 56.53 287 CYS A N 1
ATOM 2068 C CA . CYS A 1 287 ? 13.926 9.831 -23.534 1.00 56.53 287 CYS A CA 1
ATOM 2069 C C . CYS A 1 287 ? 14.468 10.558 -24.764 1.00 56.53 287 CYS A C 1
ATOM 2071 O O . CYS A 1 287 ? 14.066 10.323 -25.903 1.00 56.53 287 CYS A O 1
ATOM 2073 N N . ASN A 1 288 ? 15.408 11.455 -24.489 1.00 53.66 288 ASN A N 1
ATOM 2074 C CA . ASN A 1 288 ? 16.245 12.189 -25.438 1.00 53.66 288 ASN A CA 1
ATOM 2075 C C . ASN A 1 288 ? 17.137 11.273 -26.307 1.00 53.66 288 ASN A C 1
ATOM 2077 O O . ASN A 1 288 ? 17.620 11.712 -27.349 1.00 53.66 288 ASN A O 1
ATOM 2081 N N . THR A 1 289 ? 17.363 10.026 -25.882 1.00 51.62 289 THR A N 1
ATOM 2082 C CA . THR A 1 289 ? 18.218 9.024 -26.541 1.00 51.62 289 THR A CA 1
ATOM 2083 C C . THR A 1 289 ? 17.439 7.967 -27.338 1.00 51.62 289 THR A C 1
ATOM 2085 O O . THR A 1 289 ? 18.045 7.229 -28.118 1.00 51.62 289 THR A O 1
ATOM 2088 N N . ALA A 1 290 ? 16.112 7.882 -27.183 1.00 54.56 290 ALA A N 1
ATOM 2089 C CA . ALA A 1 290 ? 15.250 6.943 -27.904 1.00 54.56 290 ALA A CA 1
ATOM 2090 C C . ALA A 1 290 ? 14.827 7.503 -29.264 1.00 54.56 290 ALA A C 1
ATOM 2092 O O . ALA A 1 290 ? 14.392 8.646 -29.382 1.00 54.56 290 ALA A O 1
ATOM 2093 N N . SER A 1 291 ? 14.898 6.663 -30.296 1.00 53.69 291 SER A N 1
ATOM 2094 C CA . SER A 1 291 ? 14.542 7.029 -31.674 1.00 53.69 291 SER A CA 1
ATOM 2095 C C . SER A 1 291 ? 13.181 6.479 -32.120 1.00 53.69 291 SER A C 1
ATOM 2097 O O . SER A 1 291 ? 12.782 6.710 -33.261 1.00 53.69 291 SER A O 1
ATOM 2099 N N . GLY A 1 292 ? 12.424 5.815 -31.232 1.00 63.31 292 GLY A N 1
ATOM 2100 C CA . GLY A 1 292 ? 11.098 5.284 -31.561 1.00 63.31 292 GLY A CA 1
ATOM 2101 C C . GLY A 1 292 ? 10.105 5.165 -30.405 1.00 63.31 292 GLY A C 1
ATOM 2102 O O . GLY A 1 292 ? 10.455 5.302 -29.234 1.00 63.31 292 GLY A O 1
ATOM 2103 N N . THR A 1 293 ? 8.851 4.885 -30.773 1.00 66.38 293 THR A N 1
ATOM 2104 C CA . THR A 1 293 ? 7.717 4.662 -29.863 1.00 66.38 293 THR A CA 1
ATOM 2105 C C . THR A 1 293 ? 8.005 3.527 -28.881 1.00 66.38 293 THR A C 1
ATOM 2107 O O . THR A 1 293 ? 8.445 2.452 -29.302 1.00 66.38 293 THR A O 1
ATOM 2110 N N . SER A 1 294 ? 7.721 3.752 -27.597 1.00 72.88 294 SER A N 1
ATOM 2111 C CA . SER A 1 294 ? 7.711 2.710 -26.568 1.00 72.88 294 SER A CA 1
ATOM 2112 C C . SER A 1 294 ? 6.321 2.073 -26.470 1.00 72.88 294 SER A C 1
ATOM 2114 O O . SER A 1 294 ? 5.318 2.696 -26.805 1.00 72.88 294 SER A O 1
ATOM 2116 N N . ASP A 1 295 ? 6.234 0.838 -25.987 1.00 82.94 295 ASP A N 1
ATOM 2117 C CA . ASP A 1 295 ? 4.955 0.233 -25.592 1.00 82.94 295 ASP A CA 1
ATOM 2118 C C . ASP A 1 295 ? 4.508 0.669 -24.191 1.00 82.94 295 ASP A C 1
ATOM 2120 O O . ASP A 1 295 ? 3.523 0.159 -23.672 1.00 82.94 295 ASP A O 1
ATOM 2124 N N . GLY A 1 296 ? 5.225 1.625 -23.601 1.00 88.06 296 GLY A N 1
ATOM 2125 C CA . GLY A 1 296 ? 5.026 2.109 -22.255 1.00 88.06 296 GLY A CA 1
ATOM 2126 C C . GLY A 1 296 ? 5.607 1.196 -21.155 1.00 88.06 296 GLY A C 1
ATOM 2127 O O . GLY A 1 296 ? 5.202 1.284 -19.989 1.00 88.06 296 GLY A O 1
ATOM 2128 N N . THR A 1 297 ? 6.576 0.341 -21.504 1.00 92.19 297 THR A N 1
ATOM 2129 C CA . THR A 1 297 ? 7.318 -0.507 -20.562 1.00 92.19 297 THR A CA 1
ATOM 2130 C C . THR A 1 297 ? 8.834 -0.451 -20.777 1.00 92.19 297 THR A C 1
ATOM 2132 O O . THR A 1 297 ? 9.329 -0.007 -21.820 1.00 92.19 297 THR A O 1
ATOM 2135 N N . PHE A 1 298 ? 9.591 -0.897 -19.774 1.00 93.19 298 PHE A N 1
ATOM 2136 C CA . PHE A 1 298 ? 11.037 -1.090 -19.864 1.00 93.19 298 PHE A CA 1
ATOM 2137 C C . PHE A 1 298 ? 11.516 -2.256 -18.997 1.00 93.19 298 PHE A C 1
ATOM 2139 O O . PHE A 1 298 ? 10.856 -2.658 -18.040 1.00 93.19 298 PHE A O 1
ATOM 2146 N N . TRP A 1 299 ? 12.695 -2.780 -19.323 1.00 94.62 299 TRP A N 1
ATOM 2147 C CA . TRP A 1 299 ? 13.379 -3.795 -18.531 1.00 94.62 299 TRP A CA 1
ATOM 2148 C C . TRP A 1 299 ? 14.433 -3.174 -17.620 1.00 94.62 299 TRP A C 1
ATOM 2150 O O . TRP A 1 299 ? 15.267 -2.393 -18.078 1.00 94.62 299 TRP A O 1
ATOM 2160 N N . ALA A 1 300 ? 14.436 -3.567 -16.349 1.00 95.00 300 ALA A N 1
ATOM 2161 C CA . ALA A 1 300 ? 15.445 -3.170 -15.371 1.00 95.00 300 ALA A CA 1
ATOM 2162 C C . ALA A 1 300 ? 16.099 -4.407 -14.752 1.00 95.00 300 ALA A C 1
ATOM 2164 O O . ALA A 1 300 ? 15.423 -5.381 -14.434 1.00 95.00 300 ALA A O 1
ATOM 2165 N N . SER A 1 301 ? 17.420 -4.384 -14.577 1.00 94.38 301 SER A N 1
ATOM 2166 C CA . SER A 1 301 ? 18.147 -5.505 -13.969 1.00 94.38 301 SER A CA 1
ATOM 2167 C C . SER A 1 301 ? 17.673 -5.770 -12.537 1.00 94.38 301 SER A C 1
ATOM 2169 O O . SER A 1 301 ? 17.409 -4.835 -11.784 1.00 94.38 301 SER A O 1
ATOM 2171 N N . TYR A 1 302 ? 17.661 -7.037 -12.113 1.00 95.25 302 TYR A N 1
ATOM 2172 C CA . TYR A 1 302 ? 17.483 -7.386 -10.695 1.00 95.25 302 TYR A CA 1
ATOM 2173 C C . TYR A 1 302 ? 18.525 -6.753 -9.772 1.00 95.25 302 TYR A C 1
ATOM 2175 O O . TYR A 1 302 ? 18.301 -6.645 -8.568 1.00 95.25 302 TYR A O 1
ATOM 2183 N N . ASN A 1 303 ? 19.659 -6.332 -10.322 1.00 91.88 303 ASN A N 1
ATOM 2184 C CA . ASN A 1 303 ? 20.761 -5.737 -9.579 1.00 91.88 303 ASN A CA 1
ATOM 2185 C C . ASN A 1 303 ? 20.610 -4.210 -9.394 1.00 91.88 303 ASN A C 1
ATOM 2187 O O . ASN A 1 303 ? 21.497 -3.579 -8.827 1.00 91.88 303 ASN A O 1
ATOM 2191 N N . ASP A 1 304 ? 19.511 -3.604 -9.861 1.00 92.38 304 ASP A N 1
ATOM 2192 C CA . ASP A 1 304 ? 19.252 -2.164 -9.719 1.00 92.38 304 ASP A CA 1
ATOM 2193 C C . ASP A 1 304 ? 19.126 -1.724 -8.251 1.00 92.38 304 ASP A C 1
ATOM 2195 O O . ASP A 1 304 ? 18.299 -2.242 -7.512 1.00 92.38 304 ASP A O 1
ATOM 2199 N N . ALA A 1 305 ? 19.885 -0.724 -7.805 1.00 87.19 305 ALA A N 1
ATOM 2200 C CA . ALA A 1 305 ? 19.912 -0.352 -6.389 1.00 87.19 305 ALA A CA 1
ATOM 2201 C C . ALA A 1 305 ? 18.585 0.196 -5.811 1.00 87.19 305 ALA A C 1
ATOM 2203 O O . ALA A 1 305 ? 18.479 0.320 -4.593 1.00 87.19 305 ALA A O 1
ATOM 2204 N N . ALA A 1 306 ? 17.575 0.508 -6.628 1.00 89.25 306 ALA A N 1
ATOM 2205 C CA . ALA A 1 306 ? 16.269 0.988 -6.171 1.00 89.25 306 ALA A CA 1
ATOM 2206 C C . ALA A 1 306 ? 15.115 0.051 -6.569 1.00 89.25 306 ALA A C 1
ATOM 2208 O O . ALA A 1 306 ? 14.291 -0.307 -5.721 1.00 89.25 306 ALA A O 1
ATOM 2209 N N . ILE A 1 307 ? 15.076 -0.378 -7.834 1.00 94.50 307 ILE A N 1
ATOM 2210 C CA . ILE A 1 307 ? 13.953 -1.143 -8.393 1.00 94.50 307 ILE A CA 1
ATOM 2211 C C . ILE A 1 307 ? 13.873 -2.536 -7.750 1.00 94.50 307 ILE A C 1
ATOM 2213 O O . ILE A 1 307 ? 14.822 -3.320 -7.769 1.00 94.50 307 ILE A O 1
ATOM 2217 N N . GLY A 1 308 ? 12.707 -2.860 -7.192 1.00 94.69 308 GLY A N 1
ATOM 2218 C CA . GLY A 1 308 ? 12.437 -4.086 -6.441 1.00 94.69 308 GLY A CA 1
ATOM 2219 C C . GLY A 1 308 ? 12.955 -4.060 -5.001 1.00 94.69 308 GLY A C 1
ATOM 2220 O O . GLY A 1 308 ? 12.878 -5.086 -4.322 1.00 94.69 308 GLY A O 1
ATOM 2221 N N . ARG A 1 309 ? 13.475 -2.921 -4.521 1.00 91.12 309 ARG A N 1
ATOM 2222 C CA . ARG A 1 309 ? 14.089 -2.790 -3.187 1.00 91.12 309 ARG A CA 1
ATOM 2223 C C . ARG A 1 309 ? 13.442 -1.737 -2.302 1.00 91.12 309 ARG A C 1
ATOM 2225 O O . ARG A 1 309 ? 13.336 -1.975 -1.106 1.00 91.12 309 ARG A O 1
ATOM 2232 N N . SER A 1 310 ? 13.023 -0.606 -2.862 1.00 87.69 310 SER A N 1
ATOM 2233 C CA . SER A 1 310 ? 12.367 0.483 -2.126 1.00 87.69 310 SER A CA 1
ATOM 2234 C C . SER A 1 310 ? 11.050 0.861 -2.794 1.00 87.69 310 SER A C 1
ATOM 2236 O O . SER A 1 310 ? 10.926 0.731 -4.014 1.00 87.69 310 SER A O 1
ATOM 2238 N N . GLY A 1 311 ? 10.075 1.300 -1.997 1.00 86.75 311 GLY A N 1
ATOM 2239 C CA . GLY A 1 311 ? 8.729 1.625 -2.463 1.00 86.75 311 GLY A CA 1
ATOM 2240 C C . GLY A 1 311 ? 7.986 0.415 -3.016 1.00 86.75 311 GLY A C 1
ATOM 2241 O O . GLY A 1 311 ? 7.220 0.538 -3.966 1.00 86.75 311 GLY A O 1
ATOM 2242 N N . VAL A 1 312 ? 8.272 -0.782 -2.498 1.00 94.94 312 VAL A N 1
ATOM 2243 C CA . VAL A 1 312 ? 7.705 -2.030 -2.999 1.00 94.94 312 VAL A CA 1
ATOM 2244 C C . VAL A 1 312 ? 6.422 -2.351 -2.253 1.00 94.94 312 VAL A C 1
ATOM 2246 O O . VAL A 1 312 ? 6.460 -2.899 -1.151 1.00 94.94 312 VAL A O 1
ATOM 2249 N N . ALA A 1 313 ? 5.272 -2.097 -2.875 1.00 95.38 313 ALA A N 1
ATOM 2250 C CA . ALA A 1 313 ? 3.976 -2.435 -2.298 1.00 95.38 313 ALA A CA 1
ATOM 2251 C C . ALA A 1 313 ? 3.172 -3.403 -3.162 1.00 95.38 313 ALA A C 1
ATOM 2253 O O . ALA A 1 313 ? 3.080 -3.275 -4.381 1.00 95.38 313 ALA A O 1
ATOM 2254 N N . SER A 1 314 ? 2.526 -4.361 -2.498 1.00 96.94 314 SER A N 1
ATOM 2255 C CA . SER A 1 314 ? 1.540 -5.254 -3.107 1.00 96.94 314 SER A CA 1
ATOM 2256 C C . SER A 1 314 ? 0.162 -5.042 -2.490 1.00 96.94 314 SER A C 1
ATOM 2258 O O . SER A 1 314 ? 0.034 -4.836 -1.280 1.00 96.94 314 SER A O 1
ATOM 2260 N N . PHE A 1 315 ? -0.876 -5.130 -3.320 1.00 96.12 315 PHE A N 1
ATOM 2261 C CA . PHE A 1 315 ? -2.257 -4.866 -2.927 1.00 96.12 315 PHE A CA 1
ATOM 2262 C C . PHE A 1 315 ? -3.105 -6.123 -3.096 1.00 96.12 315 PHE A C 1
ATOM 2264 O O . PHE A 1 315 ? -3.092 -6.752 -4.149 1.00 96.12 315 PHE A O 1
ATOM 2271 N N . THR A 1 316 ? -3.885 -6.473 -2.075 1.00 95.25 316 THR A N 1
ATOM 2272 C CA . THR A 1 316 ? -4.931 -7.495 -2.174 1.00 95.25 316 THR A CA 1
ATOM 2273 C C . THR A 1 316 ? -6.286 -6.807 -2.099 1.00 95.25 316 THR A C 1
ATOM 2275 O O . THR A 1 316 ? -6.720 -6.359 -1.035 1.00 95.25 316 THR A O 1
ATOM 2278 N N . MET A 1 317 ? -6.960 -6.733 -3.237 1.00 92.69 317 MET A N 1
ATOM 2279 C CA . MET A 1 317 ? -8.232 -6.050 -3.437 1.00 92.69 317 MET A CA 1
ATOM 2280 C C . MET A 1 317 ? -9.412 -7.012 -3.285 1.00 92.69 317 MET A C 1
ATOM 2282 O O . MET A 1 317 ? -9.248 -8.229 -3.197 1.00 92.69 317 MET A O 1
ATOM 2286 N N . ARG A 1 318 ? -10.626 -6.472 -3.244 1.00 88.69 318 ARG A N 1
ATOM 2287 C CA . ARG A 1 318 ? -11.880 -7.219 -3.370 1.00 88.69 318 ARG A CA 1
ATOM 2288 C C . ARG A 1 318 ? -12.957 -6.349 -4.011 1.00 88.69 318 ARG A C 1
ATOM 2290 O O . ARG A 1 318 ? -12.862 -5.124 -3.974 1.00 88.69 318 ARG A O 1
ATOM 2297 N N . ALA A 1 319 ? -14.021 -6.969 -4.514 1.00 85.75 319 ALA A N 1
ATOM 2298 C CA . ALA A 1 319 ? -15.252 -6.240 -4.810 1.00 85.75 319 ALA A CA 1
ATOM 2299 C C . ALA A 1 319 ? -15.770 -5.536 -3.540 1.00 85.75 319 ALA A C 1
ATOM 2301 O O . ALA A 1 319 ? -15.576 -6.042 -2.426 1.00 85.75 319 ALA A O 1
ATOM 2302 N N . ALA A 1 320 ? -16.416 -4.378 -3.694 1.00 73.62 320 ALA A N 1
ATOM 2303 C CA . ALA A 1 320 ? -17.130 -3.762 -2.582 1.00 73.62 320 ALA A CA 1
ATOM 2304 C C . ALA A 1 320 ? -18.171 -4.744 -2.015 1.00 73.62 320 ALA A C 1
ATOM 2306 O O . ALA A 1 320 ? -18.831 -5.468 -2.763 1.00 73.62 320 ALA A O 1
ATOM 2307 N N . LEU A 1 321 ? -18.300 -4.788 -0.685 1.00 64.56 321 LEU A N 1
ATOM 2308 C CA . LEU A 1 321 ? -19.412 -5.506 -0.065 1.00 64.56 321 LEU A CA 1
ATOM 2309 C C . LEU A 1 321 ? -20.722 -4.764 -0.403 1.00 64.56 321 LEU A C 1
ATOM 2311 O O . LEU A 1 321 ? -20.686 -3.531 -0.504 1.00 64.56 321 LEU A O 1
ATOM 2315 N N . PRO A 1 322 ? -21.856 -5.479 -0.569 1.00 48.97 322 PRO A N 1
ATOM 2316 C CA . PRO A 1 322 ? -23.173 -4.844 -0.556 1.00 48.97 322 PRO A CA 1
ATOM 2317 C C . PRO A 1 322 ? -23.251 -3.956 0.692 1.00 48.97 322 PRO A C 1
ATOM 2319 O O . PRO A 1 322 ? -22.764 -4.362 1.746 1.00 48.97 322 PRO A O 1
ATOM 2322 N N . ASP A 1 323 ? -23.765 -2.737 0.556 1.00 49.78 323 ASP A N 1
ATOM 2323 C CA . ASP A 1 323 ? -23.855 -1.731 1.630 1.00 49.78 323 ASP A CA 1
ATOM 2324 C C . ASP A 1 323 ? -22.563 -0.966 1.980 1.00 49.78 323 ASP A C 1
ATOM 2326 O O . ASP A 1 323 ? -22.473 -0.314 3.020 1.00 49.78 323 ASP A O 1
ATOM 2330 N N . SER A 1 324 ? -21.576 -0.985 1.077 1.00 51.34 324 SER A N 1
ATOM 2331 C CA . SER A 1 324 ? -20.655 0.142 0.901 1.00 51.34 324 SER A CA 1
ATOM 2332 C C . SER A 1 324 ? -19.844 0.521 2.161 1.00 51.34 324 SER A C 1
ATOM 2334 O O . SER A 1 324 ? -20.032 1.586 2.729 1.00 51.34 324 SER A O 1
ATOM 2336 N N . LEU A 1 325 ? -18.930 -0.364 2.586 1.00 53.28 325 LEU A N 1
ATOM 2337 C CA . LEU A 1 325 ? -17.952 -0.258 3.696 1.00 53.28 325 LEU A CA 1
ATOM 2338 C C . LEU A 1 325 ? -17.827 1.115 4.415 1.00 53.28 325 LEU A C 1
ATOM 2340 O O . LEU A 1 325 ? -16.822 1.814 4.210 1.00 53.28 325 LEU A O 1
ATOM 2344 N N . PRO A 1 326 ? -18.753 1.506 5.310 1.00 60.31 326 PRO A N 1
ATOM 2345 C CA . PRO A 1 326 ? -18.447 2.548 6.266 1.00 60.31 326 PRO A CA 1
ATOM 2346 C C . PRO A 1 326 ? -17.386 1.986 7.211 1.00 60.31 326 PRO A C 1
ATOM 2348 O O . PRO A 1 326 ? -17.536 0.904 7.787 1.00 60.31 326 PRO A O 1
ATOM 2351 N N . VAL A 1 327 ? -16.275 2.701 7.326 1.00 65.06 327 VAL A N 1
ATOM 2352 C CA . VAL A 1 327 ? -15.202 2.329 8.242 1.00 65.06 327 VAL A CA 1
ATOM 2353 C C . VAL A 1 327 ? -15.440 3.040 9.564 1.00 65.06 327 VAL A C 1
ATOM 2355 O O . VAL A 1 327 ? -15.452 4.265 9.613 1.00 65.06 327 VAL A O 1
ATOM 2358 N N . LEU A 1 328 ? -15.602 2.290 10.654 1.00 65.06 328 LEU A N 1
ATOM 2359 C CA . LEU A 1 328 ? -15.524 2.885 11.987 1.00 65.06 328 LEU A CA 1
ATOM 2360 C C . LEU A 1 328 ? -14.062 3.198 12.269 1.00 65.06 328 LEU A C 1
ATOM 2362 O O . LEU A 1 328 ? -13.237 2.290 12.338 1.00 65.06 328 LEU A O 1
ATOM 2366 N N . GLN A 1 329 ? -13.753 4.477 12.422 1.00 64.44 329 GLN A N 1
ATOM 2367 C CA . GLN A 1 329 ? -12.426 4.964 12.771 1.00 64.44 329 GLN A CA 1
ATOM 2368 C C . GLN A 1 329 ? -12.565 6.101 13.778 1.00 64.44 329 GLN A C 1
ATOM 2370 O O . GLN A 1 329 ? -13.484 6.916 13.689 1.00 64.44 329 GLN A O 1
ATOM 2375 N N . ASN A 1 330 ? -11.672 6.118 14.757 1.00 52.59 330 ASN A N 1
ATOM 2376 C CA . ASN A 1 330 ? -11.639 7.103 15.829 1.00 52.59 330 ASN A CA 1
ATOM 2377 C C . ASN A 1 330 ? -10.776 8.322 15.468 1.00 52.59 330 ASN A C 1
ATOM 2379 O O . ASN A 1 330 ? -11.128 9.440 15.830 1.00 52.59 330 ASN A O 1
ATOM 2383 N N . GLU A 1 331 ? -9.688 8.140 14.718 1.00 53.78 331 GLU A N 1
ATOM 2384 C CA . GLU A 1 331 ? -8.782 9.226 14.335 1.00 53.78 331 GLU A CA 1
ATOM 2385 C C . GLU A 1 331 ? -8.559 9.269 12.817 1.00 53.78 331 GLU A C 1
ATOM 2387 O O . GLU A 1 331 ? -8.347 8.250 12.158 1.00 53.78 331 GLU A O 1
ATOM 2392 N N . VAL A 1 332 ? -8.649 10.479 12.253 1.00 46.22 332 VAL A N 1
ATOM 2393 C CA . VAL A 1 332 ? -8.482 10.758 10.822 1.00 46.22 332 VAL A CA 1
ATOM 2394 C C . VAL A 1 332 ? -7.074 11.298 10.626 1.00 46.22 332 VAL A C 1
ATOM 2396 O O . VAL A 1 332 ? -6.832 12.485 10.827 1.00 46.22 332 VAL A O 1
ATOM 2399 N N . GLY A 1 333 ? -6.142 10.424 10.265 1.00 45.81 333 GLY A N 1
ATOM 2400 C CA . GLY A 1 333 ? -4.806 10.823 9.839 1.00 45.81 333 GLY A CA 1
ATOM 2401 C C . GLY A 1 333 ? -4.606 10.515 8.355 1.00 45.81 333 GLY A C 1
ATOM 2402 O O . GLY A 1 333 ? -4.848 9.371 7.954 1.00 45.81 333 GLY A O 1
ATOM 2403 N N . PRO A 1 334 ? -4.163 11.461 7.507 1.00 43.81 334 PRO A N 1
ATOM 2404 C CA . PRO A 1 334 ? -3.404 11.056 6.338 1.00 43.81 334 PRO A CA 1
ATOM 2405 C C . PRO A 1 334 ? -2.149 10.321 6.831 1.00 43.81 334 PRO A C 1
ATOM 2407 O O . PRO A 1 334 ? -1.535 10.730 7.814 1.00 43.81 334 PRO A O 1
ATOM 2410 N N . LEU A 1 335 ? -1.734 9.253 6.146 1.00 42.75 335 LEU A N 1
ATOM 2411 C CA . LEU A 1 335 ? -0.345 8.791 6.256 1.00 42.75 335 LEU A CA 1
ATOM 2412 C C . LEU A 1 335 ? 0.503 9.704 5.356 1.00 42.75 335 LEU A C 1
ATOM 2414 O O . LEU A 1 335 ? 1.082 9.248 4.377 1.00 42.75 335 LEU A O 1
ATOM 2418 N N . SER A 1 336 ? 0.485 11.017 5.598 1.00 38.56 336 SER A N 1
ATOM 2419 C CA . SER A 1 336 ? 1.322 11.975 4.874 1.00 38.56 336 SER A CA 1
ATOM 2420 C C . SER A 1 336 ? 2.438 12.456 5.788 1.00 38.56 336 SER A C 1
ATOM 2422 O O . SER A 1 336 ? 2.193 12.819 6.934 1.00 38.56 336 SER A O 1
ATOM 2424 N N . THR A 1 337 ? 3.663 12.450 5.258 1.00 37.53 337 THR A N 1
ATOM 2425 C CA . THR A 1 337 ? 4.815 13.233 5.736 1.00 37.53 337 THR A CA 1
ATOM 2426 C C . THR A 1 337 ? 5.002 13.317 7.260 1.00 37.53 337 THR A C 1
ATOM 2428 O O . THR A 1 337 ? 5.395 14.367 7.759 1.00 37.53 337 THR A O 1
ATOM 2431 N N . ALA A 1 338 ? 4.857 12.227 8.018 1.00 35.25 338 ALA A N 1
ATOM 2432 C CA . ALA A 1 338 ? 5.615 12.087 9.270 1.00 35.25 338 ALA A CA 1
ATOM 2433 C C . ALA A 1 338 ? 7.069 11.714 8.907 1.00 35.25 338 ALA A C 1
ATOM 2435 O O . ALA A 1 338 ? 7.609 10.693 9.310 1.00 35.25 338 ALA A O 1
ATOM 2436 N N . TYR A 1 339 ? 7.653 12.498 7.998 1.00 41.94 339 TYR A N 1
ATOM 2437 C CA . TYR A 1 339 ? 8.969 12.301 7.408 1.00 41.94 339 TYR A CA 1
ATOM 2438 C C . TYR A 1 339 ? 9.996 12.753 8.431 1.00 41.94 339 TYR A C 1
ATOM 2440 O O . TYR A 1 339 ? 9.778 13.822 8.983 1.00 41.94 339 TYR A O 1
ATOM 2448 N N . SER A 1 340 ? 11.057 11.969 8.662 1.00 36.53 340 SER A N 1
ATOM 2449 C CA . SER A 1 340 ? 12.436 12.342 9.069 1.00 36.53 340 SER A CA 1
ATOM 2450 C C . SER A 1 340 ? 12.674 13.425 10.139 1.00 36.53 340 SER A C 1
ATOM 2452 O O . SER A 1 340 ? 13.799 13.889 10.309 1.00 36.53 340 SER A O 1
ATOM 2454 N N . GLN A 1 341 ? 11.629 13.914 10.778 1.00 34.69 341 GLN A N 1
ATOM 2455 C CA . GLN A 1 341 ? 11.595 15.141 11.544 1.00 34.69 341 GLN A CA 1
ATOM 2456 C C . GLN A 1 341 ? 11.047 14.854 12.929 1.00 34.69 341 GLN A C 1
ATOM 2458 O O . GLN A 1 341 ? 10.809 15.803 13.638 1.00 34.69 341 GLN A O 1
ATOM 2463 N N . TYR A 1 342 ? 10.805 13.611 13.339 1.00 37.34 342 TYR A N 1
ATOM 2464 C CA . TYR A 1 342 ? 10.436 13.285 14.715 1.00 37.34 342 TYR A CA 1
ATOM 2465 C C . TYR A 1 342 ? 11.267 12.096 15.154 1.00 37.34 342 TYR A C 1
ATOM 2467 O O . TYR A 1 342 ? 11.156 11.021 14.574 1.00 37.34 342 TYR A O 1
ATOM 2475 N N . ALA A 1 343 ? 12.089 12.272 16.185 1.00 36.47 343 ALA A N 1
ATOM 2476 C CA . ALA A 1 343 ? 12.770 11.153 16.798 1.00 36.47 343 ALA A CA 1
ATOM 2477 C C . ALA A 1 343 ? 11.728 10.388 17.589 1.00 36.47 343 ALA A C 1
ATOM 2479 O O . ALA A 1 343 ? 11.218 10.884 18.602 1.00 36.47 343 ALA A O 1
ATOM 2480 N N . ALA A 1 344 ? 11.517 9.132 17.215 1.00 36.25 344 ALA A N 1
ATOM 2481 C CA . ALA A 1 344 ? 11.391 8.134 18.255 1.00 36.25 344 ALA A CA 1
ATOM 2482 C C . ALA A 1 344 ? 12.720 8.121 19.042 1.00 36.25 344 ALA A C 1
ATOM 2484 O O . ALA A 1 344 ? 13.791 8.171 18.427 1.00 36.25 344 ALA A O 1
ATOM 2485 N N . PRO A 1 345 ? 12.707 8.092 20.388 1.00 33.00 345 PRO A N 1
ATOM 2486 C CA . PRO A 1 345 ? 13.930 7.866 21.145 1.00 33.00 345 PRO A CA 1
ATOM 2487 C C . PRO A 1 345 ? 14.592 6.592 20.609 1.00 33.00 345 PRO A C 1
ATOM 2489 O O . PRO A 1 345 ? 13.956 5.542 20.563 1.00 33.00 345 PRO A O 1
ATOM 2492 N N . THR A 1 346 ? 15.833 6.752 20.146 1.00 33.28 346 THR A N 1
ATOM 2493 C CA . THR A 1 346 ? 16.724 5.745 19.551 1.00 33.28 346 THR A CA 1
ATOM 2494 C C . THR A 1 346 ? 16.312 4.303 19.838 1.00 33.28 346 THR A C 1
ATOM 2496 O O . THR A 1 346 ? 16.375 3.852 20.985 1.00 33.28 346 THR A O 1
ATOM 2499 N N . LEU A 1 347 ? 15.951 3.579 18.774 1.00 33.81 347 LEU A N 1
ATOM 2500 C CA . LEU A 1 347 ? 15.800 2.127 18.785 1.00 33.81 347 LEU A CA 1
ATOM 2501 C C . LEU A 1 347 ? 17.036 1.469 19.436 1.00 33.81 347 LEU A C 1
ATOM 2503 O O . LEU A 1 347 ? 18.164 1.863 19.131 1.00 33.81 347 LEU A O 1
ATOM 2507 N N . PRO A 1 348 ? 16.871 0.421 20.264 1.00 26.81 348 PRO A N 1
ATOM 2508 C CA . PRO A 1 348 ? 17.991 -0.352 20.815 1.00 26.81 348 PRO A CA 1
ATOM 2509 C C . PRO A 1 348 ? 18.821 -1.128 19.776 1.00 26.81 348 PRO A C 1
ATOM 2511 O O . PRO A 1 348 ? 19.774 -1.817 20.131 1.00 26.81 348 PRO A O 1
ATOM 2514 N N . THR A 1 349 ? 18.480 -1.050 18.495 1.00 31.31 349 THR A N 1
ATOM 2515 C CA . THR A 1 349 ? 19.130 -1.785 17.411 1.00 31.31 349 THR A CA 1
ATOM 2516 C C . THR A 1 349 ? 19.495 -0.789 16.327 1.00 31.31 349 THR A C 1
ATOM 2518 O O . THR A 1 349 ? 18.608 -0.076 15.872 1.00 31.31 349 THR A O 1
ATOM 2521 N N . GLY A 1 350 ? 20.771 -0.723 15.928 1.00 28.61 350 GLY A N 1
ATOM 2522 C CA . GLY A 1 350 ? 21.319 0.201 14.921 1.00 28.61 350 GLY A CA 1
ATOM 2523 C C . GLY A 1 350 ? 20.757 0.022 13.504 1.00 28.61 350 GLY A C 1
ATOM 2524 O O . GLY A 1 350 ? 21.506 -0.238 12.568 1.00 28.61 350 GLY A O 1
ATOM 2525 N N . MET A 1 351 ? 19.441 0.137 13.361 1.00 32.84 351 MET A N 1
ATOM 2526 C CA . MET A 1 351 ? 18.688 0.122 12.120 1.00 32.84 351 MET A CA 1
ATOM 2527 C C . MET A 1 351 ? 18.598 1.554 11.598 1.00 32.84 351 MET A C 1
ATOM 2529 O O . MET A 1 351 ? 18.237 2.465 12.342 1.00 32.84 351 MET A O 1
ATOM 2533 N N . ALA A 1 352 ? 18.945 1.756 10.329 1.00 33.75 352 ALA A N 1
ATOM 2534 C CA . ALA A 1 352 ? 18.646 3.011 9.656 1.00 33.75 352 ALA A CA 1
ATOM 2535 C C . ALA A 1 352 ? 17.118 3.120 9.470 1.00 33.75 352 ALA A C 1
ATOM 2537 O O . ALA A 1 352 ? 16.499 2.104 9.134 1.00 33.75 352 ALA A O 1
ATOM 2538 N N . PRO A 1 353 ? 16.503 4.301 9.675 1.00 36.91 353 PRO A N 1
ATOM 2539 C CA . PRO A 1 353 ? 15.122 4.519 9.260 1.00 36.91 353 PRO A CA 1
ATOM 2540 C C . PRO A 1 353 ? 14.998 4.205 7.766 1.00 36.91 353 PRO A C 1
ATOM 2542 O O . PRO A 1 353 ? 15.921 4.489 6.993 1.00 36.91 353 PRO A O 1
ATOM 2545 N N . LEU A 1 354 ? 13.886 3.592 7.352 1.00 36.78 354 LEU A N 1
ATOM 2546 C CA . LEU A 1 354 ? 13.630 3.426 5.924 1.00 36.78 354 LEU A CA 1
ATOM 2547 C C . LEU A 1 354 ? 13.540 4.820 5.310 1.00 36.78 354 LEU A C 1
ATOM 2549 O O . LEU A 1 354 ? 12.855 5.696 5.835 1.00 36.78 354 LEU A O 1
ATOM 2553 N N . ALA A 1 355 ? 14.253 5.034 4.205 1.00 35.34 355 ALA A N 1
ATOM 2554 C CA . ALA A 1 355 ? 14.242 6.315 3.504 1.00 35.34 355 ALA A CA 1
ATOM 2555 C C . ALA A 1 355 ? 12.831 6.687 2.989 1.00 35.34 355 ALA A C 1
ATOM 2557 O O . ALA A 1 355 ? 12.572 7.862 2.744 1.00 35.34 355 ALA A O 1
ATOM 2558 N N . SER A 1 356 ? 11.918 5.712 2.889 1.00 35.91 356 SER A N 1
ATOM 2559 C CA . SER A 1 356 ? 10.497 5.864 2.565 1.00 35.91 356 SER A CA 1
ATOM 2560 C C . SER A 1 356 ? 9.601 5.549 3.776 1.00 35.91 356 SER A C 1
ATOM 2562 O O . SER A 1 356 ? 9.376 4.399 4.145 1.00 35.91 356 SER A O 1
ATOM 2564 N N . GLY A 1 357 ? 9.052 6.596 4.397 1.00 40.91 357 GLY A N 1
ATOM 2565 C CA . GLY A 1 357 ? 7.743 6.537 5.060 1.00 40.91 357 GLY A CA 1
ATOM 2566 C C . GLY A 1 357 ? 7.546 5.597 6.259 1.00 40.91 357 GLY A C 1
ATOM 2567 O O . GLY A 1 357 ? 6.412 5.169 6.472 1.00 40.91 357 GLY A O 1
ATOM 2568 N N . THR A 1 358 ? 8.565 5.291 7.073 1.00 35.97 358 THR A N 1
ATOM 2569 C CA . THR A 1 358 ? 8.346 4.505 8.302 1.00 35.97 358 THR A CA 1
ATOM 2570 C C . THR A 1 358 ? 7.362 5.171 9.261 1.00 35.97 358 THR A C 1
ATOM 2572 O O . THR A 1 358 ? 7.422 6.368 9.532 1.00 35.97 358 THR A O 1
ATOM 2575 N N . ILE A 1 359 ? 6.483 4.349 9.832 1.00 44.84 359 ILE A N 1
ATOM 2576 C CA . ILE A 1 359 ? 5.725 4.680 11.033 1.00 44.84 359 ILE A CA 1
ATOM 2577 C C . ILE A 1 359 ? 6.734 4.558 12.186 1.00 44.84 359 ILE A C 1
ATOM 2579 O O . ILE A 1 359 ? 7.104 3.454 12.564 1.00 44.84 359 ILE A O 1
ATOM 2583 N N . ASP A 1 360 ? 7.302 5.667 12.655 1.00 42.25 360 ASP A N 1
ATOM 2584 C CA . ASP A 1 360 ? 8.331 5.647 13.702 1.00 42.25 360 ASP A CA 1
ATOM 2585 C C . ASP A 1 360 ? 7.688 5.864 15.073 1.00 42.25 360 ASP A C 1
ATOM 2587 O O . ASP A 1 360 ? 7.191 6.947 15.383 1.00 42.25 360 ASP A O 1
ATOM 2591 N N . GLY A 1 361 ? 7.702 4.840 15.930 1.00 44.41 361 GLY A N 1
ATOM 2592 C CA . GLY A 1 361 ? 7.248 5.047 17.305 1.00 44.41 361 GLY A CA 1
ATOM 2593 C C . GLY A 1 361 ? 7.203 3.841 18.243 1.00 44.41 361 GLY A C 1
ATOM 2594 O O . GLY A 1 361 ? 6.560 3.886 19.293 1.00 44.41 361 GLY A O 1
ATOM 2595 N N . SER A 1 362 ? 7.972 2.797 17.942 1.00 41.91 362 SER A N 1
ATOM 2596 C CA . SER A 1 362 ? 8.183 1.639 18.829 1.00 41.91 362 SER A CA 1
ATOM 2597 C C . SER A 1 362 ? 8.661 1.998 20.251 1.00 41.91 362 SER A C 1
ATOM 2599 O O . SER A 1 362 ? 8.489 1.206 21.174 1.00 41.91 362 SER A O 1
ATOM 2601 N N . GLY A 1 363 ? 9.210 3.200 20.469 1.00 45.47 363 GLY A N 1
ATOM 2602 C CA . GLY A 1 363 ? 9.637 3.691 21.785 1.00 45.47 363 GLY A CA 1
ATOM 2603 C C . GLY A 1 363 ? 8.515 4.124 22.744 1.00 45.47 363 GLY A C 1
ATOM 2604 O O . GLY A 1 363 ? 8.798 4.355 23.918 1.00 45.47 363 GLY A O 1
ATOM 2605 N N . PHE A 1 364 ? 7.258 4.240 22.289 1.00 53.19 364 PHE A N 1
ATOM 2606 C CA . PHE A 1 364 ? 6.158 4.824 23.084 1.00 53.19 364 PHE A CA 1
ATOM 2607 C C . PHE A 1 364 ? 5.083 3.836 23.545 1.00 53.19 364 PHE A C 1
ATOM 2609 O O . PHE A 1 364 ? 4.284 4.169 24.423 1.00 53.19 364 PHE A O 1
ATOM 2616 N N . VAL A 1 365 ? 5.068 2.615 23.007 1.00 65.31 365 VAL A N 1
ATOM 2617 C CA . VAL A 1 365 ? 4.136 1.551 23.415 1.00 65.31 365 VAL A CA 1
ATOM 2618 C C . VAL A 1 365 ? 4.941 0.397 24.015 1.00 65.31 365 VAL A C 1
ATOM 2620 O O . VAL A 1 365 ? 5.064 -0.668 23.412 1.00 65.31 365 VAL A O 1
ATOM 2623 N N . PRO A 1 366 ? 5.525 0.580 25.211 1.00 66.62 366 PRO A N 1
ATOM 2624 C CA . PRO A 1 366 ? 6.503 -0.360 25.752 1.00 66.62 366 PRO A CA 1
ATOM 2625 C C . PRO A 1 366 ? 5.898 -1.718 26.147 1.00 66.62 366 PRO A C 1
ATOM 2627 O O . PRO A 1 366 ? 6.638 -2.656 26.416 1.00 66.62 366 PRO A O 1
ATOM 2630 N N . SER A 1 367 ? 4.567 -1.835 26.192 1.00 81.94 367 SER A N 1
ATOM 2631 C CA . SER A 1 367 ? 3.855 -3.102 26.412 1.00 81.94 367 SER A CA 1
ATOM 2632 C C . SER A 1 367 ? 3.461 -3.828 25.120 1.00 81.94 367 SER A C 1
ATOM 2634 O O . SER A 1 367 ? 2.976 -4.953 25.190 1.00 81.94 367 SER A O 1
ATOM 2636 N N . GLY A 1 368 ? 3.569 -3.177 23.955 1.00 82.69 368 GLY A N 1
ATOM 2637 C CA . GLY A 1 368 ? 3.021 -3.697 22.698 1.00 82.69 368 GLY A CA 1
ATOM 2638 C C . GLY A 1 368 ? 1.488 -3.714 22.638 1.00 82.69 368 GLY A C 1
ATOM 2639 O O . GLY A 1 368 ? 0.928 -4.274 21.701 1.00 82.69 368 GLY A O 1
ATOM 2640 N N . THR A 1 369 ? 0.798 -3.127 23.622 1.00 89.12 369 THR A N 1
ATOM 2641 C CA . THR A 1 369 ? -0.666 -3.163 23.733 1.00 89.12 369 THR A CA 1
ATOM 2642 C C . THR A 1 369 ? -1.267 -1.766 23.603 1.00 89.12 369 THR A C 1
ATOM 2644 O O . THR A 1 369 ? -0.828 -0.809 24.247 1.00 89.12 369 THR A O 1
ATOM 2647 N N . VAL A 1 370 ? -2.286 -1.655 22.756 1.00 85.00 370 VAL A N 1
ATOM 2648 C CA . VAL A 1 370 ? -2.946 -0.403 22.360 1.00 85.00 370 VAL A CA 1
ATOM 2649 C C . VAL A 1 370 ? -4.451 -0.617 22.246 1.00 85.00 370 VAL A C 1
ATOM 2651 O O . VAL A 1 370 ? -4.908 -1.743 22.058 1.00 85.00 370 VAL A O 1
ATOM 2654 N N . ALA A 1 371 ? -5.233 0.452 22.362 1.00 86.06 371 ALA A N 1
ATOM 2655 C CA . ALA A 1 371 ? -6.678 0.380 22.229 1.00 86.06 371 ALA A CA 1
ATOM 2656 C C . ALA A 1 371 ? -7.265 1.602 21.522 1.00 86.06 371 ALA A C 1
ATOM 2658 O O . ALA A 1 371 ? -6.839 2.732 21.753 1.00 86.06 371 ALA A O 1
ATOM 2659 N N . SER A 1 372 ? -8.299 1.354 20.722 1.00 81.00 372 SER A N 1
ATOM 2660 C CA . SER A 1 372 ? -9.103 2.380 20.057 1.00 81.00 372 SER A CA 1
ATOM 2661 C C . SER A 1 372 ? -10.543 2.318 20.546 1.00 81.00 372 SER A C 1
ATOM 2663 O O . SER A 1 372 ? -11.149 1.246 20.572 1.00 81.00 372 SER A O 1
ATOM 2665 N N . VAL A 1 373 ? -11.111 3.470 20.892 1.00 81.06 373 VAL A N 1
ATOM 2666 C CA . VAL A 1 373 ? -12.524 3.625 21.247 1.00 81.06 373 VAL A CA 1
ATOM 2667 C C . VAL A 1 373 ? -13.287 4.134 20.028 1.00 81.06 373 VAL A C 1
ATOM 2669 O O . VAL A 1 373 ? -13.064 5.244 19.553 1.00 81.06 373 VAL A O 1
ATOM 2672 N N . LEU A 1 374 ? -14.193 3.306 19.521 1.00 78.69 374 LEU A N 1
ATOM 2673 C CA . LEU A 1 374 ? -15.051 3.566 18.372 1.00 78.69 374 LEU A CA 1
ATOM 2674 C C . LEU A 1 374 ? -16.504 3.727 18.834 1.00 78.69 374 LEU A C 1
ATOM 2676 O O . LEU A 1 374 ? -16.931 3.103 19.806 1.00 78.69 374 LEU A O 1
ATOM 2680 N N . THR A 1 375 ? -17.285 4.503 18.085 1.00 76.62 375 THR A N 1
ATOM 2681 C CA . THR A 1 375 ? -18.732 4.645 18.298 1.00 76.62 375 THR A CA 1
ATOM 2682 C C . THR A 1 375 ? -19.453 4.345 16.996 1.00 76.62 375 THR A C 1
ATOM 2684 O O . THR A 1 375 ? -19.169 4.975 15.977 1.00 76.62 375 THR A O 1
ATOM 2687 N N . ALA A 1 376 ? -20.395 3.404 17.017 1.00 75.56 376 ALA A N 1
ATOM 2688 C CA . ALA A 1 376 ? -21.236 3.131 15.858 1.00 75.56 376 ALA A CA 1
ATOM 2689 C C . ALA A 1 376 ? -22.177 4.329 15.608 1.00 75.56 376 ALA A C 1
ATOM 2691 O O . ALA A 1 376 ? -22.972 4.655 16.488 1.00 75.56 376 ALA A O 1
ATOM 2692 N N . PRO A 1 377 ? -22.129 5.008 14.447 1.00 70.25 377 PRO A N 1
ATOM 2693 C CA . PRO A 1 377 ? -22.981 6.172 14.193 1.00 70.25 377 PRO A CA 1
ATOM 2694 C C . PRO A 1 377 ? -24.444 5.783 13.937 1.00 70.25 377 PRO A C 1
ATOM 2696 O O . PRO A 1 377 ? -25.340 6.609 14.076 1.00 70.25 377 PRO A O 1
ATOM 2699 N N . GLN A 1 378 ? -24.684 4.525 13.566 1.00 74.00 378 GLN A N 1
ATOM 2700 C CA . GLN A 1 378 ? -25.990 3.949 13.272 1.00 74.00 378 GLN A CA 1
ATOM 2701 C C . GLN A 1 378 ? -25.955 2.431 13.480 1.00 74.00 378 GLN A C 1
ATOM 2703 O O . GLN A 1 378 ? -24.877 1.859 13.674 1.00 74.00 378 GLN A O 1
ATOM 2708 N N . ASP A 1 379 ? -27.121 1.791 13.412 1.00 80.25 379 ASP A N 1
ATOM 2709 C CA . ASP A 1 379 ? -27.230 0.333 13.464 1.00 80.25 379 ASP A CA 1
ATOM 2710 C C . ASP A 1 379 ? -26.448 -0.294 12.312 1.00 80.25 379 ASP A C 1
ATOM 2712 O O . ASP A 1 379 ? -26.602 0.083 11.146 1.00 80.25 379 ASP A O 1
ATOM 2716 N N . CYS A 1 380 ? -25.558 -1.225 12.638 1.00 77.12 380 CYS A N 1
ATOM 2717 C CA . CYS A 1 380 ? -24.618 -1.744 11.664 1.00 77.12 380 CYS A CA 1
ATOM 2718 C C . CYS A 1 380 ? -24.027 -3.100 12.076 1.00 77.12 380 CYS A C 1
ATOM 2720 O O . CYS A 1 380 ? -24.151 -3.531 13.219 1.00 77.12 380 CYS A O 1
ATOM 2722 N N . THR A 1 381 ? -23.407 -3.805 11.130 1.00 82.00 381 THR A N 1
ATOM 2723 C CA . THR A 1 381 ? -22.784 -5.114 11.359 1.00 82.00 381 THR A CA 1
ATOM 2724 C C . THR A 1 381 ? -21.290 -5.049 11.082 1.00 82.00 381 THR A C 1
ATOM 2726 O O . THR A 1 381 ? -20.868 -4.883 9.941 1.00 82.00 381 THR A O 1
ATOM 2729 N N . LEU A 1 382 ? -20.473 -5.210 12.119 1.00 82.19 382 LEU A N 1
ATOM 2730 C CA . LEU A 1 382 ? -19.022 -5.300 12.015 1.00 82.19 382 LEU A CA 1
ATOM 2731 C C . LEU A 1 382 ? -18.619 -6.708 11.557 1.00 82.19 382 LEU A C 1
ATOM 2733 O O . LEU A 1 382 ? -18.970 -7.699 12.192 1.00 82.19 382 LEU A O 1
ATOM 2737 N N . SER A 1 383 ? -17.869 -6.796 10.461 1.00 82.81 383 SER A N 1
ATOM 2738 C CA . SER A 1 383 ? -17.479 -8.071 9.833 1.00 82.81 383 SER A CA 1
ATOM 2739 C C . SER A 1 383 ? -15.990 -8.391 9.968 1.00 82.81 383 SER A C 1
ATOM 2741 O O . SER A 1 383 ? -15.600 -9.559 9.969 1.00 82.81 383 SER A O 1
ATOM 2743 N N . ALA A 1 384 ? -15.158 -7.362 10.096 1.00 82.56 384 ALA A N 1
ATOM 2744 C CA . ALA A 1 384 ? -13.714 -7.480 10.196 1.00 82.56 384 ALA A CA 1
ATOM 2745 C C . ALA A 1 384 ? -13.126 -6.259 10.906 1.00 82.56 384 ALA A C 1
ATOM 2747 O O . ALA A 1 384 ? -13.767 -5.206 10.982 1.00 82.56 384 ALA A O 1
ATOM 2748 N N . ILE A 1 385 ? -11.888 -6.390 11.372 1.00 83.06 385 ILE A N 1
ATOM 2749 C CA . ILE A 1 385 ? -11.069 -5.264 11.818 1.00 83.06 385 ILE A CA 1
ATOM 2750 C C . ILE A 1 385 ? -9.877 -5.080 10.881 1.00 83.06 385 ILE A C 1
ATOM 2752 O O . ILE A 1 385 ? -9.294 -6.045 10.404 1.00 83.06 385 ILE A O 1
ATOM 2756 N N . GLY A 1 386 ? -9.502 -3.840 10.610 1.00 80.38 386 GLY A N 1
ATOM 2757 C CA . GLY A 1 386 ? -8.228 -3.503 9.999 1.00 80.38 386 GLY A CA 1
ATOM 2758 C C . GLY A 1 386 ? -7.149 -3.404 11.065 1.00 80.38 386 GLY A C 1
ATOM 2759 O O . GLY A 1 386 ? -7.345 -2.707 12.059 1.00 80.38 386 GLY A O 1
ATOM 2760 N N . VAL A 1 387 ? -6.024 -4.072 10.837 1.00 80.25 387 VAL A N 1
ATOM 2761 C CA . VAL A 1 387 ? -4.803 -3.967 11.639 1.00 80.25 387 VAL A CA 1
ATOM 2762 C C . VAL A 1 387 ? -3.660 -3.524 10.736 1.00 80.25 387 VAL A C 1
ATOM 2764 O O . VAL A 1 387 ? -3.631 -3.852 9.550 1.00 80.25 387 VAL A O 1
ATOM 2767 N N . ALA A 1 388 ? -2.717 -2.770 11.281 1.00 79.75 388 ALA A N 1
ATOM 2768 C CA . ALA A 1 388 ? -1.521 -2.355 10.564 1.00 79.75 388 ALA A CA 1
ATOM 2769 C C . ALA A 1 388 ? -0.277 -2.749 11.356 1.00 79.75 388 ALA A C 1
ATOM 2771 O O . ALA A 1 388 ? -0.352 -3.004 12.555 1.00 79.75 388 ALA A O 1
ATOM 2772 N N . SER A 1 389 ? 0.868 -2.801 10.690 1.00 79.94 389 SER A N 1
ATOM 2773 C CA . SER A 1 389 ? 2.151 -2.998 11.348 1.00 79.94 389 SER A CA 1
ATOM 2774 C C . SER A 1 389 ? 3.277 -2.344 10.567 1.00 79.94 389 SER A C 1
ATOM 2776 O O . SER A 1 389 ? 3.221 -2.229 9.347 1.00 79.94 389 SER A O 1
ATOM 2778 N N . GLN A 1 390 ? 4.321 -1.940 11.279 1.00 75.31 390 GLN A N 1
ATOM 2779 C CA . GLN A 1 390 ? 5.579 -1.470 10.695 1.00 75.31 390 GLN A CA 1
ATOM 2780 C C . GLN A 1 390 ? 6.653 -2.571 10.639 1.00 75.31 390 GLN A C 1
ATOM 2782 O O . GLN A 1 390 ? 7.795 -2.306 10.274 1.00 75.31 390 GLN A O 1
ATOM 2787 N N . MET A 1 391 ? 6.294 -3.804 11.014 1.00 79.25 391 MET A N 1
ATOM 2788 C CA . MET A 1 391 ? 7.202 -4.944 11.086 1.00 79.25 391 MET A CA 1
ATOM 2789 C C . MET A 1 391 ? 6.544 -6.206 10.521 1.00 79.25 391 MET A C 1
ATOM 2791 O O . MET A 1 391 ? 5.361 -6.468 10.737 1.00 79.25 391 MET A O 1
ATOM 2795 N N . ALA A 1 392 ? 7.331 -7.027 9.833 1.00 85.19 392 ALA A N 1
ATOM 2796 C CA . ALA A 1 392 ? 6.938 -8.382 9.471 1.00 85.19 392 ALA A CA 1
ATOM 2797 C C . ALA A 1 392 ? 7.416 -9.423 10.498 1.00 85.19 392 ALA A C 1
ATOM 2799 O O . ALA A 1 392 ? 8.391 -9.223 11.215 1.00 85.19 392 ALA A O 1
ATOM 2800 N N . GLY A 1 393 ? 6.727 -10.563 10.566 1.00 86.69 393 GLY A N 1
ATOM 2801 C CA . GLY A 1 393 ? 7.131 -11.696 11.412 1.00 86.69 393 GLY A CA 1
ATOM 2802 C C . GLY A 1 393 ? 6.641 -11.640 12.864 1.00 86.69 393 GLY A C 1
ATOM 2803 O O . GLY A 1 393 ? 6.752 -12.641 13.569 1.00 86.69 393 GLY A O 1
ATOM 2804 N N . ALA A 1 394 ? 6.041 -10.527 13.292 1.00 90.56 394 ALA A N 1
ATOM 2805 C CA . ALA A 1 394 ? 5.271 -10.442 14.531 1.00 90.56 394 ALA A CA 1
ATOM 2806 C C . ALA A 1 394 ? 3.843 -10.993 14.348 1.00 90.56 394 ALA A C 1
ATOM 2808 O O . ALA A 1 394 ? 3.385 -11.229 13.225 1.00 90.56 394 ALA A O 1
ATOM 2809 N N . THR A 1 395 ? 3.115 -11.166 15.450 1.00 94.19 395 THR A N 1
ATOM 2810 C CA . THR A 1 395 ? 1.671 -11.423 15.449 1.00 94.19 395 THR A CA 1
ATOM 2811 C C . THR A 1 395 ? 0.913 -10.333 16.202 1.00 94.19 395 THR A C 1
ATOM 2813 O O . THR A 1 395 ? 1.481 -9.619 17.031 1.00 94.19 395 THR A O 1
ATOM 2816 N N . VAL A 1 396 ? -0.384 -10.201 15.919 1.00 91.00 396 VAL A N 1
ATOM 2817 C CA . VAL A 1 396 ? -1.312 -9.384 16.709 1.00 91.00 396 VAL A CA 1
ATOM 2818 C C . VAL A 1 396 ? -2.529 -10.200 17.121 1.00 91.00 396 VAL A C 1
ATOM 2820 O O . VAL A 1 396 ? -3.126 -10.914 16.314 1.00 91.00 396 VAL A O 1
ATOM 2823 N N . SER A 1 397 ? -2.908 -10.080 18.386 1.00 94.88 397 SER A N 1
ATOM 2824 C CA . SER A 1 397 ? -4.200 -10.531 18.903 1.00 94.88 397 SER A CA 1
ATOM 2825 C C . SER A 1 397 ? -5.107 -9.325 19.130 1.00 94.88 397 SER A C 1
ATOM 2827 O O . SER A 1 397 ? -4.623 -8.221 19.368 1.00 94.88 397 SER A O 1
ATOM 2829 N N . ALA A 1 398 ? -6.419 -9.522 19.054 1.00 92.81 398 ALA A N 1
ATOM 2830 C CA . ALA A 1 398 ? -7.401 -8.467 19.252 1.00 92.81 398 ALA A CA 1
ATOM 2831 C C . ALA A 1 398 ? -8.520 -8.907 20.195 1.00 92.81 398 ALA A C 1
ATOM 2833 O O . ALA A 1 398 ? -9.023 -10.022 20.072 1.00 92.81 398 ALA A O 1
ATOM 2834 N N . ASN A 1 399 ? -8.962 -8.011 21.073 1.00 95.38 399 ASN A N 1
ATOM 2835 C CA . ASN A 1 399 ? -10.167 -8.177 21.882 1.00 95.38 399 ASN A CA 1
ATOM 2836 C C . ASN A 1 399 ? -11.103 -6.990 21.653 1.00 95.38 399 ASN A C 1
ATOM 2838 O O . ASN A 1 399 ? -10.683 -5.834 21.667 1.00 95.38 399 ASN A O 1
ATOM 2842 N N . LEU A 1 400 ? -12.381 -7.276 21.425 1.00 94.00 400 LEU A N 1
ATOM 2843 C CA . LEU A 1 400 ? -13.410 -6.276 21.170 1.00 94.00 400 LEU A CA 1
ATOM 2844 C C . LEU A 1 400 ? -14.334 -6.211 22.380 1.00 94.00 400 LEU A C 1
ATOM 2846 O O . LEU A 1 400 ? -15.011 -7.189 22.685 1.00 94.00 400 LEU A O 1
ATOM 2850 N N . TYR A 1 401 ? -14.397 -5.063 23.044 1.00 95.75 401 TYR A N 1
ATOM 2851 C CA . TYR A 1 401 ? -15.217 -4.855 24.233 1.00 95.75 401 TYR A CA 1
ATOM 2852 C C . TYR A 1 401 ? -16.330 -3.840 23.989 1.00 95.75 401 TYR A C 1
ATOM 2854 O O . TYR A 1 401 ? -16.211 -2.945 23.156 1.00 95.75 401 TYR A O 1
ATOM 2862 N N . SER A 1 402 ? -17.421 -3.947 24.744 1.00 94.69 402 SER A N 1
ATOM 2863 C CA . SER A 1 402 ? -18.572 -3.050 24.597 1.00 94.69 402 SER A CA 1
ATOM 2864 C C . SER A 1 402 ? -18.369 -1.654 25.190 1.00 94.69 402 SER A C 1
ATOM 2866 O O . SER A 1 402 ? -19.202 -0.782 24.959 1.00 94.69 402 SER A O 1
ATOM 2868 N N . GLN A 1 403 ? -17.362 -1.448 26.047 1.00 93.00 403 GLN A N 1
ATOM 2869 C CA . GLN A 1 403 ? -17.184 -0.198 26.790 1.00 93.00 403 GLN A CA 1
ATOM 2870 C C . GLN A 1 403 ? -15.714 0.092 27.109 1.00 93.00 403 GLN A C 1
ATOM 2872 O O . GLN A 1 403 ? -14.881 -0.807 27.215 1.00 93.00 403 GLN A O 1
ATOM 2877 N N . TRP A 1 404 ? -15.423 1.371 27.336 1.00 91.00 404 TRP A N 1
ATOM 2878 C CA . TRP A 1 404 ? -14.262 1.801 28.107 1.00 91.00 404 TRP A CA 1
ATOM 2879 C C . TRP A 1 404 ? -14.710 1.973 29.561 1.00 91.00 404 TRP A C 1
ATOM 2881 O O . TRP A 1 404 ? -15.519 2.854 29.855 1.00 91.00 404 TRP A O 1
ATOM 2891 N N . LEU A 1 405 ? -14.255 1.106 30.467 1.00 92.12 405 LEU A N 1
ATOM 2892 C CA . LEU A 1 405 ? -14.761 1.027 31.839 1.00 92.12 405 LEU A CA 1
ATOM 2893 C C . LEU A 1 405 ? -13.605 1.074 32.839 1.00 92.12 405 LEU A C 1
ATOM 2895 O O . LEU A 1 405 ? -12.643 0.326 32.722 1.00 92.12 405 LEU A O 1
ATOM 2899 N N . ASN A 1 406 ? -13.713 1.943 33.849 1.00 90.69 406 ASN A N 1
ATOM 2900 C CA . ASN A 1 406 ? -12.705 2.104 34.907 1.00 90.69 406 ASN A CA 1
ATOM 2901 C C . ASN A 1 406 ? -11.276 2.368 34.383 1.00 90.69 406 ASN A C 1
ATOM 2903 O O . ASN A 1 406 ? -10.302 1.945 34.999 1.00 90.69 406 ASN A O 1
ATOM 2907 N N . GLY A 1 407 ? -11.152 3.081 33.258 1.00 89.88 407 GLY A N 1
ATOM 2908 C CA . GLY A 1 407 ? -9.856 3.455 32.683 1.00 89.88 407 GLY A CA 1
ATOM 2909 C C . GLY A 1 407 ? -9.177 2.366 31.846 1.00 89.88 407 GLY A C 1
ATOM 2910 O O . GLY A 1 407 ? -7.970 2.448 31.652 1.00 89.88 407 GLY A O 1
ATOM 2911 N N . ALA A 1 408 ? -9.916 1.359 31.375 1.00 94.38 408 ALA A N 1
ATOM 2912 C CA . ALA A 1 408 ? -9.409 0.284 30.523 1.00 94.38 408 ALA A CA 1
ATOM 2913 C C . ALA A 1 408 ? -10.507 -0.243 29.572 1.00 94.38 408 ALA A C 1
ATOM 2915 O O . ALA A 1 408 ? -11.693 0.046 29.788 1.00 94.38 408 ALA A O 1
ATOM 2916 N N . PRO A 1 409 ? -10.162 -1.056 28.554 1.00 94.38 409 PRO A N 1
ATOM 2917 C CA . PRO A 1 409 ? -11.140 -1.875 27.843 1.00 94.38 409 PRO A CA 1
ATOM 2918 C C . PRO A 1 409 ? -11.962 -2.731 28.822 1.00 94.38 409 PRO A C 1
ATOM 2920 O O . PRO A 1 409 ? -11.409 -3.359 29.727 1.00 94.38 409 PRO A O 1
ATOM 2923 N N . GLY A 1 410 ? -13.290 -2.739 28.682 1.00 94.62 410 GLY A N 1
ATOM 2924 C CA . GLY A 1 410 ? -14.164 -3.428 29.632 1.00 94.62 410 GLY A CA 1
ATOM 2925 C C . GLY A 1 410 ? -15.635 -3.531 29.220 1.00 94.62 410 GLY A C 1
ATOM 2926 O O . GLY A 1 410 ? -16.032 -3.278 28.086 1.00 94.62 410 GLY A O 1
ATOM 2927 N N . GLY A 1 411 ? -16.483 -3.950 30.159 1.00 94.81 411 GLY A N 1
ATOM 2928 C CA . GLY A 1 411 ? -17.859 -4.351 29.854 1.00 94.81 411 GLY A CA 1
ATOM 2929 C C . GLY A 1 411 ? -17.919 -5.792 29.336 1.00 94.81 411 GLY A C 1
ATOM 2930 O O . GLY A 1 411 ? -17.284 -6.678 29.903 1.00 94.81 411 GLY A O 1
ATOM 2931 N N . THR A 1 412 ? -18.700 -6.043 28.284 1.00 95.50 412 THR A N 1
ATOM 2932 C CA . THR A 1 412 ? -18.822 -7.375 27.667 1.00 95.50 412 THR A CA 1
ATOM 2933 C C . THR A 1 412 ? -17.732 -7.567 26.618 1.00 95.50 412 THR A C 1
ATOM 2935 O O . THR A 1 412 ? -17.564 -6.705 25.757 1.00 95.50 412 THR A O 1
ATOM 2938 N N . LEU A 1 413 ? -17.031 -8.704 26.655 1.00 96.75 413 LEU A N 1
ATOM 2939 C CA . LEU A 1 413 ? -16.174 -9.150 25.556 1.00 96.75 413 LEU A CA 1
ATOM 2940 C C . LEU A 1 413 ? -17.064 -9.638 24.402 1.00 96.75 413 LEU A C 1
ATOM 2942 O O . LEU A 1 413 ? -17.774 -10.632 24.536 1.00 96.75 413 LEU A O 1
ATOM 2946 N N . LEU A 1 414 ? -17.050 -8.906 23.294 1.00 95.12 414 LEU A N 1
ATOM 2947 C CA . LEU A 1 414 ? -17.899 -9.119 22.123 1.00 95.12 414 LEU A CA 1
ATOM 2948 C C . LEU A 1 414 ? -17.267 -10.090 21.119 1.00 95.12 414 LEU A C 1
ATOM 2950 O O . LEU A 1 414 ? -17.975 -10.896 20.520 1.00 95.12 414 LEU A O 1
ATOM 2954 N N . ALA A 1 415 ? -15.948 -10.014 20.929 1.00 94.69 415 ALA A N 1
ATOM 2955 C CA . ALA A 1 415 ? -15.191 -10.908 20.056 1.00 94.69 415 ALA A CA 1
ATOM 2956 C C . ALA A 1 415 ? -13.702 -10.915 20.428 1.00 94.69 415 ALA A C 1
ATOM 2958 O O . ALA A 1 415 ? -13.198 -9.948 20.999 1.00 94.69 415 ALA A O 1
ATOM 2959 N N . SER A 1 416 ? -12.999 -11.975 20.029 1.00 95.56 416 SER A N 1
ATOM 2960 C CA . SER A 1 416 ? -11.540 -12.065 20.121 1.00 95.56 416 SER A CA 1
ATOM 2961 C C . SER A 1 416 ? -10.954 -12.662 18.847 1.00 95.56 416 SER A C 1
ATOM 2963 O O . SER A 1 416 ? -11.577 -13.499 18.189 1.00 95.56 416 SER A O 1
ATOM 2965 N N . ILE A 1 417 ? -9.734 -12.248 18.531 1.00 93.62 417 ILE A N 1
ATOM 2966 C CA . ILE A 1 417 ? -8.907 -12.766 17.447 1.00 93.62 417 ILE A CA 1
ATOM 2967 C C . ILE A 1 417 ? -7.530 -13.061 18.033 1.00 93.62 417 ILE A C 1
ATOM 2969 O O . ILE A 1 417 ? -7.002 -12.248 18.786 1.00 93.62 417 ILE A O 1
ATOM 2973 N N . ALA A 1 418 ? -6.949 -14.209 17.699 1.00 95.00 418 ALA A N 1
ATOM 2974 C CA . ALA A 1 418 ? -5.655 -14.618 18.226 1.00 95.00 418 ALA A CA 1
ATOM 2975 C C . ALA A 1 418 ? -4.614 -14.747 17.111 1.00 95.00 418 ALA A C 1
ATOM 2977 O O . ALA A 1 418 ? -4.913 -15.286 16.044 1.00 95.00 418 ALA A O 1
ATOM 2978 N N . ASP A 1 419 ? -3.401 -14.283 17.409 1.00 93.75 419 ASP A N 1
ATOM 2979 C CA . ASP A 1 419 ? -2.157 -14.601 16.704 1.00 93.75 419 ASP A CA 1
ATOM 2980 C C . ASP A 1 419 ? -2.188 -14.396 15.182 1.00 93.75 419 ASP A C 1
ATOM 2982 O O . ASP A 1 419 ? -1.726 -15.235 14.406 1.00 93.75 419 ASP A O 1
ATOM 2986 N N . VAL A 1 420 ? -2.716 -13.255 14.736 1.00 91.62 420 VAL A N 1
ATOM 2987 C CA . VAL A 1 420 ? -2.727 -12.880 13.318 1.00 91.62 420 VAL A CA 1
ATOM 2988 C C . VAL A 1 420 ? -1.303 -12.542 12.876 1.00 91.62 420 VAL A C 1
ATOM 2990 O O . VAL A 1 420 ? -0.737 -11.589 13.412 1.00 91.62 420 VAL A O 1
ATOM 2993 N N . PRO A 1 421 ? -0.713 -13.251 11.895 1.00 92.88 421 PRO A N 1
ATOM 2994 C CA . PRO A 1 421 ? 0.615 -12.922 11.389 1.00 92.88 421 PRO A CA 1
ATOM 2995 C C . PRO A 1 421 ? 0.633 -11.557 10.705 1.00 92.88 421 PRO A C 1
ATOM 2997 O O . PRO A 1 421 ? -0.226 -11.258 9.870 1.00 92.88 421 PRO A O 1
ATOM 3000 N N . LEU A 1 422 ? 1.647 -10.759 11.020 1.00 85.44 422 LEU A N 1
ATOM 3001 C CA . LEU A 1 422 ? 1.829 -9.422 10.480 1.00 85.44 422 LEU A CA 1
ATOM 3002 C C . LEU A 1 422 ? 2.886 -9.392 9.376 1.00 85.44 422 LEU A C 1
ATOM 3004 O O . LEU A 1 422 ? 3.896 -10.099 9.400 1.00 85.44 422 LEU A O 1
ATOM 3008 N N . ALA A 1 423 ? 2.633 -8.518 8.409 1.00 87.56 423 ALA A N 1
ATOM 3009 C CA . ALA A 1 423 ? 3.641 -7.960 7.523 1.00 87.56 423 ALA A CA 1
ATOM 3010 C C . ALA A 1 423 ? 3.659 -6.445 7.715 1.00 87.56 423 ALA A C 1
ATOM 3012 O O . ALA A 1 423 ? 2.694 -5.885 8.242 1.00 87.56 423 ALA A O 1
ATOM 3013 N N . VAL A 1 424 ? 4.705 -5.790 7.217 1.00 85.50 424 VAL A N 1
ATOM 3014 C CA . VAL A 1 424 ? 4.718 -4.331 7.112 1.00 85.50 424 VAL A CA 1
ATOM 3015 C C . VAL A 1 424 ? 3.554 -3.890 6.212 1.00 85.50 424 VAL A C 1
ATOM 3017 O O . VAL A 1 424 ? 3.376 -4.427 5.116 1.00 85.50 424 VAL A O 1
ATOM 3020 N N . GLY A 1 425 ? 2.741 -2.944 6.679 1.00 82.69 425 GLY A N 1
ATOM 3021 C CA . GLY A 1 425 ? 1.572 -2.414 5.978 1.00 82.69 425 GLY A CA 1
ATOM 3022 C C . GLY A 1 425 ? 0.254 -2.653 6.720 1.00 82.69 425 GLY A C 1
ATOM 3023 O O . GLY A 1 425 ? 0.163 -2.440 7.926 1.00 82.69 425 GLY A O 1
ATOM 3024 N N . TYR A 1 426 ? -0.785 -3.063 5.990 1.00 85.06 426 TYR A N 1
ATOM 3025 C CA . TYR A 1 426 ? -2.165 -3.201 6.465 1.00 85.06 426 TYR A CA 1
ATOM 3026 C C . TYR A 1 426 ? -2.741 -4.579 6.139 1.00 85.06 426 TYR A C 1
ATOM 3028 O O . TYR A 1 426 ? -2.525 -5.108 5.046 1.00 85.06 426 TYR A O 1
ATOM 3036 N N . ALA A 1 427 ? -3.558 -5.120 7.040 1.00 85.25 427 ALA A N 1
ATOM 3037 C CA . ALA A 1 427 ? -4.364 -6.309 6.816 1.00 85.25 427 ALA A CA 1
ATOM 3038 C C . ALA A 1 427 ? -5.772 -6.152 7.403 1.00 85.25 427 ALA A C 1
ATOM 3040 O O . ALA A 1 427 ? -5.962 -5.700 8.528 1.00 85.25 427 ALA A O 1
ATOM 3041 N N . GLU A 1 428 ? -6.767 -6.594 6.649 1.00 85.06 428 GLU A N 1
ATOM 3042 C CA . GLU A 1 428 ? -8.106 -6.846 7.149 1.00 85.06 428 GLU A CA 1
ATOM 3043 C C . GLU A 1 428 ? -8.172 -8.247 7.758 1.00 85.06 428 GLU A C 1
ATOM 3045 O O . GLU A 1 428 ? -7.793 -9.245 7.140 1.00 85.06 428 GLU A O 1
ATOM 3050 N N . VAL A 1 429 ? -8.718 -8.310 8.965 1.00 86.44 429 VAL A N 1
ATOM 3051 C CA . VAL A 1 429 ? -8.830 -9.507 9.781 1.00 86.44 429 VAL A CA 1
ATOM 3052 C C . VAL A 1 429 ? -10.311 -9.789 10.036 1.00 86.44 429 VAL A C 1
ATOM 3054 O O . VAL A 1 429 ? -10.954 -9.051 10.789 1.00 86.44 429 VAL A O 1
ATOM 3057 N N . PRO A 1 430 ? -10.887 -10.827 9.408 1.00 86.25 430 PRO A N 1
ATOM 3058 C CA . PRO A 1 430 ? -12.297 -11.145 9.574 1.00 86.25 430 PRO A CA 1
ATOM 3059 C C . PRO A 1 430 ? -12.598 -11.603 11.002 1.00 86.25 430 PRO A C 1
ATOM 3061 O O . PRO A 1 430 ? -11.821 -12.339 11.613 1.00 86.25 430 PRO A O 1
ATOM 3064 N N . LEU A 1 431 ? -13.766 -11.213 11.508 1.00 85.50 431 LEU A N 1
ATOM 3065 C CA . LEU A 1 431 ? -14.311 -11.782 12.733 1.00 85.50 431 LEU A CA 1
ATOM 3066 C C . LEU A 1 431 ? -14.825 -13.200 12.462 1.00 85.50 431 LEU A C 1
ATOM 3068 O O . LEU A 1 431 ? -15.313 -13.508 11.374 1.00 85.50 431 LEU A O 1
ATOM 3072 N N . SER A 1 432 ? -14.751 -14.070 13.471 1.00 87.94 432 SER A N 1
ATOM 3073 C CA . SER A 1 432 ? -15.291 -15.436 13.388 1.00 87.94 432 SER A CA 1
ATOM 3074 C C . SER A 1 432 ? -16.816 -15.460 13.234 1.00 87.94 432 SER A C 1
ATOM 3076 O O . SER A 1 432 ? -17.361 -16.383 12.629 1.00 87.94 432 SER A O 1
ATOM 3078 N N . ALA A 1 433 ? -17.493 -14.430 13.746 1.00 86.81 433 ALA A N 1
ATOM 3079 C CA . ALA A 1 433 ? -18.901 -14.145 13.527 1.00 86.81 433 ALA A CA 1
ATOM 3080 C C . ALA A 1 433 ? -19.105 -12.621 13.406 1.00 86.81 433 ALA A C 1
ATOM 3082 O O . ALA A 1 433 ? -18.448 -11.873 14.136 1.00 86.81 433 ALA A O 1
ATOM 3083 N N . PRO A 1 434 ? -20.004 -12.146 12.521 1.00 85.06 434 PRO A N 1
ATOM 3084 C CA . PRO A 1 434 ? -20.338 -10.729 12.449 1.00 85.06 434 PRO A CA 1
ATOM 3085 C C . PRO A 1 434 ? -20.943 -10.219 13.764 1.00 85.06 434 PRO A C 1
ATOM 3087 O O . PRO A 1 434 ? -21.741 -10.912 14.398 1.00 85.06 434 PRO A O 1
ATOM 3090 N N . LEU A 1 435 ? -20.590 -8.996 14.151 1.00 86.94 435 LEU A N 1
ATOM 3091 C CA . LEU A 1 435 ? -21.052 -8.348 15.376 1.00 86.94 435 LEU A CA 1
ATOM 3092 C C . LEU A 1 435 ? -22.059 -7.247 15.039 1.00 86.94 435 LEU A C 1
ATOM 3094 O O . LEU A 1 435 ? -21.718 -6.278 14.365 1.00 86.94 435 LEU A O 1
ATOM 3098 N N . VAL A 1 436 ? -23.290 -7.377 15.530 1.00 88.25 436 VAL A N 1
ATOM 3099 C CA . VAL A 1 436 ? -24.314 -6.332 15.391 1.00 88.25 436 VAL A CA 1
ATOM 3100 C C . VAL A 1 436 ? -24.067 -5.249 16.436 1.00 88.25 436 VAL A C 1
ATOM 3102 O O . VAL A 1 436 ? -23.981 -5.536 17.630 1.00 88.25 436 VAL A O 1
ATOM 3105 N N . LEU A 1 437 ? -23.956 -4.009 15.976 1.00 83.69 437 LEU A N 1
ATOM 3106 C CA . LEU A 1 437 ? -23.766 -2.818 16.791 1.00 83.69 437 LEU A CA 1
ATOM 3107 C C . LEU A 1 437 ? -24.990 -1.921 16.641 1.00 83.69 437 LEU A C 1
ATOM 3109 O O . LEU A 1 437 ? -25.419 -1.637 15.524 1.00 83.69 437 LEU A O 1
ATOM 3113 N N . SER A 1 438 ? -25.545 -1.474 17.763 1.00 88.12 438 SER A N 1
ATOM 3114 C CA . SER A 1 438 ? -26.618 -0.474 17.761 1.00 88.12 438 SER A CA 1
ATOM 3115 C C . SER A 1 438 ? -26.052 0.934 17.581 1.00 88.12 438 SER A C 1
ATOM 3117 O O . SER A 1 438 ? -24.915 1.210 17.969 1.00 88.12 438 SER A O 1
ATOM 3119 N N . ALA A 1 439 ? -26.854 1.855 17.057 1.00 81.50 439 ALA A N 1
ATOM 3120 C CA . ALA A 1 439 ? -26.511 3.268 16.995 1.00 81.50 439 ALA A CA 1
ATOM 3121 C C . ALA A 1 439 ? -26.061 3.794 18.372 1.00 81.50 439 ALA A C 1
ATOM 3123 O O . ALA A 1 439 ? -26.712 3.566 19.393 1.00 81.50 439 ALA A O 1
ATOM 3124 N N . ASN A 1 440 ? -24.953 4.534 18.387 1.00 80.25 440 ASN A N 1
ATOM 3125 C CA . ASN A 1 440 ? -24.257 5.065 19.563 1.00 80.25 440 ASN A CA 1
ATOM 3126 C C . ASN A 1 440 ? -23.637 4.017 20.502 1.00 80.25 440 ASN A C 1
ATOM 3128 O O . ASN A 1 440 ? -23.128 4.381 21.564 1.00 80.25 440 ASN A O 1
ATOM 3132 N N . GLN A 1 441 ? -23.640 2.731 20.138 1.00 84.69 441 GLN A N 1
ATOM 3133 C CA . GLN A 1 441 ? -22.920 1.715 20.896 1.00 84.69 441 GLN A CA 1
ATOM 3134 C C . GLN A 1 441 ? -21.409 1.965 20.800 1.00 84.69 441 GLN A C 1
ATOM 3136 O O . GLN A 1 441 ? -20.862 2.144 19.708 1.00 84.69 441 GLN A O 1
ATOM 3141 N N . LEU A 1 442 ? -20.742 1.946 21.956 1.00 85.56 442 LEU A N 1
ATOM 3142 C CA . LEU A 1 442 ? -19.286 1.952 22.029 1.00 85.56 442 LEU A CA 1
ATOM 3143 C C . LEU A 1 442 ? -18.721 0.582 21.653 1.00 85.56 442 LEU A C 1
ATOM 3145 O O . LEU A 1 442 ? -19.278 -0.469 21.976 1.00 85.56 442 LEU A O 1
ATOM 3149 N N . LEU A 1 443 ? -17.568 0.618 21.005 1.00 86.38 443 LEU A N 1
ATOM 3150 C CA . LEU A 1 443 ? -16.746 -0.535 20.701 1.00 86.38 443 LEU A CA 1
ATOM 3151 C C . LEU A 1 443 ? -15.301 -0.175 21.029 1.00 86.38 443 LEU A C 1
ATOM 3153 O O . LEU A 1 443 ? -14.745 0.749 20.445 1.00 86.38 443 LEU A O 1
ATOM 3157 N N . VAL A 1 444 ? -14.683 -0.913 21.939 1.00 90.00 444 VAL A N 1
ATOM 3158 C CA . VAL A 1 444 ? -13.258 -0.777 22.238 1.00 90.00 444 VAL A CA 1
ATOM 3159 C C . VAL A 1 444 ? -12.515 -1.915 21.565 1.00 90.00 444 VAL A C 1
ATOM 3161 O O . VAL A 1 444 ? -12.797 -3.077 21.844 1.00 90.00 444 VAL A O 1
ATOM 3164 N N . VAL A 1 445 ? -11.580 -1.585 20.682 1.00 89.31 445 VAL A N 1
ATOM 3165 C CA . VAL A 1 445 ? -10.701 -2.548 20.015 1.00 89.31 445 VAL A CA 1
ATOM 3166 C C . VAL A 1 445 ? -9.349 -2.502 20.709 1.00 89.31 445 VAL A C 1
ATOM 3168 O O . VAL A 1 445 ? -8.602 -1.549 20.527 1.00 89.31 445 VAL A O 1
ATOM 3171 N N . GLU A 1 446 ? -9.045 -3.514 21.511 1.00 92.12 446 GLU A N 1
ATOM 3172 C CA . GLU A 1 446 ? -7.726 -3.744 22.101 1.00 92.12 446 GLU A CA 1
ATOM 3173 C C . GLU A 1 446 ? -6.894 -4.584 21.128 1.00 92.12 446 GLU A C 1
ATOM 3175 O O . GLU A 1 446 ? -7.344 -5.655 20.724 1.00 92.12 446 GLU A O 1
ATOM 3180 N N . LEU A 1 447 ? -5.697 -4.119 20.759 1.00 90.25 447 LEU A N 1
ATOM 3181 C CA . LEU A 1 447 ? -4.716 -4.877 19.979 1.00 90.25 447 LEU A CA 1
ATOM 3182 C C . LEU A 1 447 ? -3.474 -5.156 20.829 1.00 90.25 447 LEU A C 1
ATOM 3184 O O . LEU A 1 447 ? -2.934 -4.258 21.475 1.00 90.25 447 LEU A O 1
ATOM 3188 N N . ILE A 1 448 ? -3.009 -6.401 20.782 1.00 92.44 448 ILE A N 1
ATOM 3189 C CA . ILE A 1 448 ? -1.884 -6.925 21.557 1.00 92.44 448 ILE A CA 1
ATOM 3190 C C . ILE A 1 448 ? -0.866 -7.481 20.565 1.00 92.44 448 ILE A C 1
ATOM 3192 O O . ILE A 1 448 ? -1.093 -8.532 19.962 1.00 92.44 448 ILE A O 1
ATOM 3196 N N . TYR A 1 449 ? 0.239 -6.769 20.375 1.00 90.12 449 TYR A N 1
ATOM 3197 C CA . TYR A 1 449 ? 1.308 -7.167 19.463 1.00 90.12 449 TYR A CA 1
ATOM 3198 C C . TYR A 1 449 ? 2.319 -8.053 20.193 1.00 90.12 449 TYR A C 1
ATOM 3200 O O . TYR A 1 449 ? 2.693 -7.778 21.332 1.00 90.12 449 TYR A O 1
ATOM 3208 N N . SER A 1 450 ? 2.796 -9.107 19.527 1.00 92.31 450 SER A N 1
ATOM 3209 C CA . SER A 1 450 ? 3.829 -9.997 20.077 1.00 92.31 450 SER A CA 1
ATOM 3210 C C . SER A 1 450 ? 5.197 -9.322 20.205 1.00 92.31 450 SER A C 1
ATOM 3212 O O . SER A 1 450 ? 6.050 -9.801 20.946 1.00 92.31 450 SER A O 1
ATOM 3214 N N . ASP A 1 451 ? 5.412 -8.246 19.447 1.00 86.56 451 ASP A N 1
ATOM 3215 C CA . ASP A 1 451 ? 6.610 -7.417 19.469 1.00 86.56 451 ASP A CA 1
ATOM 3216 C C . ASP A 1 451 ? 6.197 -5.941 19.497 1.00 86.56 451 ASP A C 1
ATOM 3218 O O . ASP A 1 451 ? 5.397 -5.482 18.678 1.00 86.56 451 ASP A O 1
ATOM 3222 N N . VAL A 1 452 ? 6.753 -5.183 20.438 1.00 81.75 452 VAL A N 1
ATOM 3223 C CA . VAL A 1 452 ? 6.478 -3.749 20.605 1.00 81.75 452 VAL A CA 1
ATOM 3224 C C . VAL A 1 452 ? 6.911 -2.933 19.387 1.00 81.75 452 VAL A C 1
ATOM 3226 O O . VAL A 1 452 ? 6.317 -1.899 19.086 1.00 81.75 452 VAL A O 1
ATOM 3229 N N . ALA A 1 453 ? 7.912 -3.411 18.644 1.00 76.62 453 ALA A N 1
ATOM 3230 C CA . ALA A 1 453 ? 8.384 -2.771 17.428 1.00 76.62 453 ALA A CA 1
ATOM 3231 C C . ALA A 1 453 ? 7.423 -2.944 16.244 1.00 76.62 453 ALA A C 1
ATOM 3233 O O . ALA A 1 453 ? 7.570 -2.237 15.250 1.00 76.62 453 ALA A O 1
ATOM 3234 N N . ALA A 1 454 ? 6.425 -3.825 16.355 1.00 77.81 454 ALA A N 1
ATOM 3235 C CA . ALA A 1 454 ? 5.401 -4.020 15.337 1.00 77.81 454 ALA A CA 1
ATOM 3236 C C . ALA A 1 454 ? 4.227 -3.039 15.447 1.00 77.81 454 ALA A C 1
ATOM 3238 O O . ALA A 1 454 ? 3.474 -2.912 14.477 1.00 77.81 454 ALA A O 1
ATOM 3239 N N . VAL A 1 455 ? 4.069 -2.352 16.584 1.00 75.38 455 VAL A N 1
ATOM 3240 C CA . VAL A 1 455 ? 2.959 -1.422 16.819 1.00 75.38 455 VAL A CA 1
ATOM 3241 C C . VAL A 1 455 ? 3.110 -0.204 15.904 1.00 75.38 455 VAL A C 1
ATOM 3243 O O . VAL A 1 455 ? 4.079 0.537 16.070 1.00 75.38 455 VAL A O 1
ATOM 3246 N N . PRO A 1 456 ? 2.171 0.046 14.972 1.00 67.00 456 PRO A N 1
ATOM 3247 C CA . PRO A 1 456 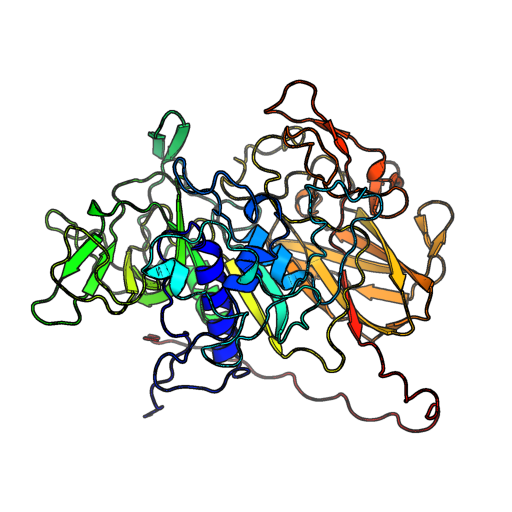? 2.218 1.230 14.130 1.00 67.00 456 PRO A CA 1
ATOM 3248 C C . PRO A 1 456 ? 1.827 2.448 14.968 1.00 67.00 456 PRO A C 1
ATOM 3250 O O . PRO A 1 456 ? 0.668 2.586 15.355 1.00 67.00 456 PRO A O 1
ATOM 3253 N N . VAL A 1 457 ? 2.796 3.315 15.255 1.00 57.88 457 VAL A N 1
ATOM 3254 C CA . VAL A 1 457 ? 2.644 4.542 16.047 1.00 57.88 457 VAL A CA 1
ATOM 3255 C C . VAL A 1 457 ? 2.569 5.772 15.099 1.00 57.88 457 VAL A C 1
ATOM 3257 O O . VAL A 1 457 ? 3.590 6.321 14.719 1.00 57.88 457 VAL A O 1
ATOM 3260 N N . VAL A 1 458 ? 1.371 6.193 14.656 1.00 53.56 458 VAL A N 1
ATOM 3261 C CA . VAL A 1 458 ? 1.106 7.396 13.820 1.00 53.56 458 VAL A CA 1
ATOM 3262 C C . VAL A 1 458 ? 1.192 8.717 14.605 1.00 53.56 458 VAL A C 1
ATOM 3264 O O . VAL A 1 458 ? 0.264 9.144 15.274 1.00 53.56 458 VAL A O 1
ATOM 3267 N N . VAL A 1 459 ? 2.279 9.455 14.489 1.00 47.44 459 VAL A N 1
ATOM 3268 C CA . VAL A 1 459 ? 2.330 10.805 15.069 1.00 47.44 459 VAL A CA 1
ATOM 3269 C C . VAL A 1 459 ? 1.470 11.751 14.224 1.00 47.44 459 VAL A C 1
ATOM 3271 O O . VAL A 1 459 ? 1.616 11.776 13.002 1.00 47.44 459 VAL A O 1
ATOM 3274 N N . GLY A 1 460 ? 0.559 12.514 14.843 1.00 44.50 460 GLY A N 1
ATOM 3275 C CA . GLY A 1 460 ? -0.146 13.578 14.124 1.00 44.50 460 GLY A CA 1
ATOM 3276 C C . GLY A 1 460 ? 0.875 14.582 13.561 1.00 44.50 460 GLY A C 1
ATOM 3277 O O . GLY A 1 460 ? 1.889 14.817 14.212 1.00 44.50 460 GLY A O 1
ATOM 3278 N N . PRO A 1 461 ? 0.684 15.166 12.367 1.00 39.88 461 PRO A N 1
ATOM 3279 C CA . PRO A 1 461 ? 1.603 16.178 11.852 1.00 39.88 461 PRO A CA 1
ATOM 3280 C C . PRO A 1 461 ? 1.751 17.346 12.840 1.00 39.88 461 PRO A C 1
ATOM 3282 O O . PRO A 1 461 ? 0.745 17.846 13.357 1.00 39.88 461 PRO A O 1
ATOM 3285 N N . ASP A 1 462 ? 2.979 17.855 13.039 1.00 32.41 462 ASP A N 1
ATOM 3286 C CA . ASP A 1 462 ? 3.105 19.262 13.434 1.00 32.41 462 ASP A CA 1
ATOM 3287 C C . ASP A 1 462 ? 2.368 20.096 12.407 1.00 32.41 462 ASP A C 1
ATOM 3289 O O . ASP A 1 462 ? 2.292 19.789 11.216 1.00 32.41 462 ASP A O 1
ATOM 3293 N N . VAL A 1 463 ? 1.926 21.234 12.912 1.00 30.91 463 VAL A N 1
ATOM 3294 C CA . VAL A 1 463 ? 1.912 22.507 12.211 1.00 30.91 463 VAL A CA 1
ATOM 3295 C C . VAL A 1 463 ? 3.113 22.622 11.250 1.00 30.91 463 VAL A C 1
ATOM 3297 O O . VAL A 1 463 ? 4.147 23.203 11.575 1.00 30.91 463 VAL A O 1
ATOM 3300 N N . ILE A 1 464 ? 2.980 22.098 10.030 1.00 29.14 464 ILE A N 1
ATOM 3301 C CA . ILE A 1 464 ? 3.788 22.541 8.900 1.00 29.14 464 ILE A CA 1
ATOM 3302 C C . ILE A 1 464 ? 3.469 24.030 8.783 1.00 29.14 464 ILE A C 1
ATOM 3304 O O . ILE A 1 464 ? 2.309 24.400 8.623 1.00 29.14 464 ILE A O 1
ATOM 3308 N N . ASN A 1 465 ? 4.494 24.861 8.983 1.00 26.47 465 ASN A N 1
ATOM 3309 C CA . ASN A 1 465 ? 4.479 26.322 9.088 1.00 26.47 465 ASN A CA 1
ATOM 3310 C C . ASN A 1 465 ? 3.629 27.043 8.024 1.00 26.47 465 ASN A C 1
ATOM 3312 O O . ASN A 1 465 ? 4.158 27.693 7.127 1.00 26.47 465 ASN A O 1
ATOM 3316 N N . PHE A 1 466 ? 2.312 27.035 8.182 1.00 28.66 466 PHE A N 1
ATOM 3317 C CA . PHE A 1 466 ? 1.418 27.995 7.564 1.00 28.66 466 PHE A CA 1
ATOM 3318 C C . PHE A 1 466 ? 0.397 28.417 8.609 1.00 28.66 466 PHE A C 1
ATOM 3320 O O . PHE A 1 466 ? -0.318 27.617 9.209 1.00 28.66 466 PHE A O 1
ATOM 3327 N N . THR A 1 467 ? 0.384 29.716 8.872 1.00 28.17 467 THR A N 1
ATOM 3328 C CA . THR A 1 467 ? -0.516 30.398 9.793 1.00 28.17 467 THR A CA 1
ATOM 3329 C C . THR A 1 467 ? -1.965 30.293 9.304 1.00 28.17 467 THR A C 1
ATOM 3331 O O . THR A 1 467 ? -2.464 31.241 8.709 1.00 28.17 467 THR A O 1
ATOM 3334 N N . ASN A 1 468 ? -2.620 29.142 9.479 1.00 29.62 468 ASN A N 1
ATOM 3335 C CA . ASN A 1 468 ? -4.065 28.993 9.701 1.00 29.62 468 ASN A CA 1
ATOM 3336 C C . ASN A 1 468 ? -4.485 27.511 9.739 1.00 29.62 468 ASN A C 1
ATOM 3338 O O . ASN A 1 468 ? -4.611 26.857 8.711 1.00 29.62 468 ASN A O 1
ATOM 3342 N N . THR A 1 469 ? -4.741 27.027 10.958 1.00 35.03 469 THR A N 1
ATOM 3343 C CA . THR A 1 469 ? -5.816 26.094 11.357 1.00 35.03 469 THR A CA 1
ATOM 3344 C C . THR A 1 469 ? -6.298 25.070 10.316 1.00 35.03 469 THR A C 1
ATOM 3346 O O . THR A 1 469 ? -7.198 25.370 9.528 1.00 35.03 469 THR A O 1
ATOM 3349 N N . GLY A 1 470 ? -5.808 23.826 10.388 1.00 36.12 470 GLY A N 1
ATOM 3350 C CA . GLY A 1 470 ? -6.385 22.750 9.572 1.00 36.12 470 GLY A CA 1
ATOM 3351 C C . GLY A 1 470 ? -5.881 21.312 9.738 1.00 36.12 470 GLY A C 1
ATOM 3352 O O . GLY A 1 470 ? -6.466 20.444 9.098 1.00 36.12 470 GLY A O 1
ATOM 3353 N N . SER A 1 471 ? -4.859 21.004 10.549 1.00 39.09 471 SER A N 1
ATOM 3354 C CA . SER A 1 471 ? -4.327 19.632 10.623 1.00 39.09 471 SER A CA 1
ATOM 3355 C C . SER A 1 471 ? -5.006 18.778 11.708 1.00 39.09 471 SER A C 1
ATOM 3357 O O . SER A 1 471 ? -5.276 19.233 12.816 1.00 39.09 471 SER A O 1
ATOM 3359 N N . THR A 1 472 ? -5.355 17.549 11.323 1.00 45.47 472 THR A N 1
ATOM 3360 C CA . THR A 1 472 ? -5.759 16.376 12.127 1.00 45.47 472 THR A CA 1
ATOM 3361 C C . THR A 1 472 ? -5.789 16.557 13.653 1.00 45.47 472 THR A C 1
ATOM 3363 O O . THR A 1 472 ? -4.762 16.461 14.323 1.00 45.47 472 THR A O 1
ATOM 3366 N N . SER A 1 473 ? -6.976 16.750 14.240 1.00 48.81 473 SER A N 1
ATOM 3367 C CA . SER A 1 473 ? -7.107 16.735 15.700 1.00 48.81 473 SER A CA 1
ATOM 3368 C C . SER A 1 473 ? -6.983 15.295 16.211 1.00 48.81 473 SER A C 1
ATOM 3370 O O . SER A 1 473 ? -7.933 14.518 16.084 1.00 48.81 473 SER A O 1
ATOM 3372 N N . VAL A 1 474 ? -5.852 14.960 16.818 1.00 56.41 474 VAL A N 1
ATOM 3373 C CA . VAL A 1 474 ? -5.780 13.903 17.831 1.00 56.41 474 VAL A CA 1
ATOM 3374 C C . VAL A 1 474 ? -6.755 14.269 18.950 1.00 56.41 474 VAL A C 1
ATOM 3376 O O . VAL A 1 474 ? -6.777 15.418 19.399 1.00 56.41 474 VAL A O 1
ATOM 3379 N N . ARG A 1 475 ? -7.604 13.333 19.384 1.00 63.75 475 ARG A N 1
ATOM 3380 C CA . ARG A 1 475 ? -8.648 13.626 20.381 1.00 63.75 475 ARG A CA 1
ATOM 3381 C C . ARG A 1 475 ? -8.469 12.778 21.621 1.00 63.75 475 ARG A C 1
ATOM 3383 O O . ARG A 1 475 ? -8.405 11.556 21.544 1.00 63.75 475 ARG A O 1
ATOM 3390 N N . ALA A 1 476 ? -8.507 13.448 22.769 1.00 73.38 476 ALA A N 1
ATOM 3391 C CA . ALA A 1 476 ? -8.599 12.772 24.052 1.00 73.38 476 ALA A CA 1
ATOM 3392 C C . ALA A 1 476 ? -9.816 11.840 24.077 1.00 73.38 476 ALA A C 1
ATOM 3394 O O . ALA A 1 476 ? -10.889 12.178 23.567 1.00 73.38 476 ALA A O 1
ATOM 3395 N N . GLY A 1 477 ? -9.646 10.676 24.691 1.00 77.62 477 GLY A N 1
ATOM 3396 C CA . GLY A 1 477 ? -10.699 9.684 24.847 1.00 77.62 477 GLY A CA 1
ATOM 3397 C C . GLY A 1 477 ? -10.772 8.621 23.752 1.00 77.62 477 GLY A C 1
ATOM 3398 O O . GLY A 1 477 ? -11.627 7.742 23.844 1.00 77.62 477 GLY A O 1
ATOM 3399 N N . LEU A 1 478 ? -9.942 8.705 22.708 1.00 75.44 478 LEU A N 1
ATOM 3400 C CA . LEU A 1 478 ? -10.106 7.880 21.509 1.00 75.44 478 LEU A CA 1
ATOM 3401 C C . LEU A 1 478 ? -9.040 6.807 21.330 1.00 75.44 478 LEU A C 1
ATOM 3403 O O . LEU A 1 478 ? -9.385 5.706 20.904 1.00 75.44 478 LEU A O 1
ATOM 3407 N N . SER A 1 479 ? -7.786 7.105 21.644 1.00 77.44 479 SER A N 1
ATOM 3408 C CA . SER A 1 479 ? -6.650 6.231 21.357 1.00 77.44 479 SER A CA 1
ATOM 3409 C C . SER A 1 479 ? -5.763 6.112 22.590 1.00 77.44 479 SER A C 1
ATOM 3411 O O . SER A 1 479 ? -5.384 7.115 23.192 1.00 77.44 479 SER A O 1
ATOM 3413 N N . TYR A 1 480 ? -5.427 4.884 22.972 1.00 80.69 480 TYR A N 1
ATOM 3414 C CA . TYR A 1 480 ? -4.718 4.593 24.212 1.00 80.69 480 TYR A CA 1
ATOM 3415 C C . TYR A 1 480 ? -3.566 3.616 23.992 1.00 80.69 480 TYR A C 1
ATOM 3417 O O . TYR A 1 480 ? -3.665 2.690 23.187 1.00 80.69 480 TYR A O 1
ATOM 3425 N N . SER A 1 481 ? -2.502 3.764 24.777 1.00 83.06 481 SER A N 1
ATOM 3426 C CA . SER A 1 481 ? -1.433 2.771 24.904 1.00 83.06 481 SER A CA 1
ATOM 3427 C C . SER A 1 481 ? -1.327 2.269 26.338 1.00 83.06 481 SER A C 1
ATOM 3429 O O . SER A 1 481 ? -1.554 3.008 27.297 1.00 83.06 481 SER A O 1
ATOM 3431 N N . MET A 1 482 ? -0.992 0.995 26.514 1.00 87.25 482 MET A N 1
ATOM 3432 C CA . MET A 1 482 ? -0.750 0.437 27.840 1.00 87.25 482 MET A CA 1
ATOM 3433 C C . MET A 1 482 ? 0.714 0.675 28.236 1.00 87.25 482 MET A C 1
ATOM 3435 O O . MET A 1 482 ? 1.643 0.283 27.526 1.00 87.25 482 MET A O 1
ATOM 3439 N N . ALA A 1 483 ? 0.939 1.306 29.386 1.00 84.19 483 ALA A N 1
ATOM 3440 C CA . ALA A 1 483 ? 2.272 1.456 29.964 1.00 84.19 483 ALA A CA 1
ATOM 3441 C C . ALA A 1 483 ? 2.768 0.133 30.580 1.00 84.19 483 ALA A C 1
ATOM 3443 O O . ALA A 1 483 ? 1.979 -0.748 30.915 1.00 84.19 483 ALA A O 1
ATOM 3444 N N . THR A 1 484 ? 4.077 0.005 30.821 1.00 81.75 484 THR A N 1
ATOM 3445 C CA . THR A 1 484 ? 4.670 -1.170 31.502 1.00 81.75 484 THR A CA 1
ATOM 3446 C C . THR A 1 484 ? 4.180 -1.359 32.937 1.00 81.75 484 THR A C 1
ATOM 3448 O O . THR A 1 484 ? 4.248 -2.463 33.469 1.00 81.75 484 THR A O 1
ATOM 3451 N N . SER A 1 485 ? 3.652 -0.304 33.560 1.00 84.44 485 SER A N 1
ATOM 3452 C CA . SER A 1 485 ? 2.965 -0.347 34.855 1.00 84.44 485 SER A CA 1
ATOM 3453 C C . SER A 1 485 ? 1.585 -1.017 34.802 1.00 84.44 485 SER A C 1
ATOM 3455 O O . SER A 1 485 ? 0.989 -1.232 35.855 1.00 84.44 485 SER A O 1
ATOM 3457 N N . GLY A 1 486 ? 1.050 -1.304 33.609 1.00 86.31 486 GLY A N 1
ATOM 3458 C CA . GLY A 1 486 ? -0.307 -1.823 33.398 1.00 86.31 486 GLY A CA 1
ATOM 3459 C C . GLY A 1 486 ? -1.398 -0.746 33.351 1.00 86.31 486 GLY A C 1
ATOM 3460 O O . GLY A 1 486 ? -2.578 -1.070 33.267 1.00 86.31 486 GLY A O 1
ATOM 3461 N N . THR A 1 487 ? -1.031 0.537 33.406 1.00 89.50 487 THR A N 1
ATOM 3462 C CA . THR A 1 487 ? -1.977 1.658 33.301 1.00 89.50 487 THR A CA 1
ATOM 3463 C C . THR A 1 487 ? -2.156 2.090 31.850 1.00 89.50 487 THR A C 1
ATOM 3465 O O . THR A 1 487 ? -1.166 2.238 31.132 1.00 89.50 487 THR A O 1
ATOM 3468 N N . TRP A 1 488 ? -3.394 2.358 31.436 1.00 90.25 488 TRP A N 1
ATOM 3469 C CA . TRP A 1 488 ? -3.685 2.927 30.120 1.00 90.25 488 TRP A CA 1
ATOM 3470 C C . TRP A 1 488 ? -3.413 4.430 30.093 1.00 90.25 488 TRP A C 1
ATOM 3472 O O . TRP A 1 488 ? -3.882 5.175 30.955 1.00 90.25 488 TRP A O 1
ATOM 3482 N N . LEU A 1 489 ? -2.656 4.861 29.090 1.00 84.88 489 LEU A N 1
ATOM 3483 C CA . LEU A 1 489 ? -2.332 6.248 28.813 1.00 84.88 489 LEU A CA 1
ATOM 3484 C C . LEU A 1 489 ? -3.103 6.704 27.578 1.00 84.88 489 LEU A C 1
ATOM 3486 O O . LEU A 1 489 ? -3.035 6.061 26.534 1.00 84.88 489 LEU A O 1
ATOM 3490 N N . ASP A 1 490 ? -3.826 7.811 27.708 1.00 82.12 490 ASP A N 1
ATOM 3491 C CA . ASP A 1 490 ? -4.467 8.470 26.572 1.00 82.12 490 ASP A CA 1
ATOM 3492 C C . ASP A 1 490 ? -3.386 9.113 25.704 1.00 82.12 490 ASP A C 1
ATOM 3494 O O . ASP A 1 490 ? -2.631 9.973 26.174 1.00 82.12 490 ASP A O 1
ATOM 3498 N N . LEU A 1 491 ? -3.298 8.687 24.448 1.00 74.38 491 LEU A N 1
ATOM 3499 C CA . LEU A 1 491 ? -2.254 9.149 23.547 1.00 74.38 491 LEU A CA 1
ATOM 3500 C C . LEU A 1 491 ? -2.353 10.653 23.305 1.00 74.38 491 LEU A C 1
ATOM 3502 O O . LEU A 1 491 ? -1.306 11.286 23.234 1.00 74.38 491 LEU A O 1
ATOM 3506 N N . ALA A 1 492 ? -3.551 11.252 23.348 1.00 71.44 492 ALA A N 1
ATOM 3507 C CA . ALA A 1 492 ? -3.733 12.696 23.175 1.00 71.44 492 ALA A CA 1
ATOM 3508 C C . ALA A 1 492 ? -3.019 13.550 24.238 1.00 71.44 492 ALA A C 1
ATOM 3510 O O . ALA A 1 492 ? -2.881 14.765 24.090 1.00 71.44 492 ALA A O 1
ATOM 3511 N N . THR A 1 493 ? -2.570 12.930 25.332 1.00 70.69 493 THR A N 1
ATOM 3512 C CA . THR A 1 493 ? -1.762 13.587 26.367 1.00 70.69 493 THR A CA 1
ATOM 3513 C C . THR A 1 493 ? -0.264 13.600 26.049 1.00 70.69 493 THR A C 1
ATOM 3515 O O . THR A 1 493 ? 0.495 14.319 26.701 1.00 70.69 493 THR A O 1
ATOM 3518 N N . LEU A 1 494 ? 0.172 12.834 25.047 1.00 64.69 494 LEU A N 1
ATOM 3519 C CA . LEU A 1 494 ? 1.558 12.743 24.612 1.00 64.69 494 LEU A CA 1
ATOM 3520 C C . LEU A 1 494 ? 1.918 13.857 23.628 1.00 64.69 494 LEU A C 1
ATOM 3522 O O . LEU A 1 494 ? 1.101 14.302 22.823 1.00 64.69 494 LEU A O 1
ATOM 3526 N N . LYS A 1 495 ? 3.184 14.279 23.683 1.00 60.41 495 LYS A N 1
ATOM 3527 C CA . LYS A 1 495 ? 3.778 15.270 22.781 1.00 60.41 495 LYS A CA 1
ATOM 3528 C C . LYS A 1 495 ? 4.981 14.659 22.070 1.00 60.41 495 LYS A C 1
ATOM 3530 O O . LYS A 1 495 ? 5.834 14.055 22.720 1.00 60.41 495 LYS A O 1
ATOM 3535 N N . PHE A 1 496 ? 5.064 14.851 20.760 1.00 56.12 496 PHE A N 1
ATOM 3536 C CA . PHE A 1 496 ? 6.095 14.297 19.888 1.00 56.12 496 PHE A CA 1
ATOM 3537 C C . PHE A 1 496 ? 6.991 15.414 19.378 1.00 56.12 496 PHE A C 1
ATOM 3539 O O . PHE A 1 496 ? 6.508 16.374 18.790 1.00 56.12 496 PHE A O 1
ATOM 3546 N N . LYS A 1 497 ? 8.296 15.318 19.630 1.00 51.41 497 LYS A N 1
ATOM 3547 C CA . LYS A 1 497 ? 9.252 16.383 19.311 1.00 51.41 497 LYS A CA 1
ATOM 3548 C C . LYS A 1 497 ? 9.614 16.380 17.831 1.00 51.41 497 LYS A C 1
ATOM 3550 O O . LYS A 1 497 ? 10.099 15.362 17.345 1.00 51.41 497 LYS A O 1
ATOM 3555 N N . ASN A 1 498 ? 9.531 17.544 17.191 1.00 48.75 498 ASN A N 1
ATOM 3556 C CA . ASN A 1 498 ? 10.112 17.749 15.874 1.00 48.75 498 ASN A CA 1
ATOM 3557 C C . ASN A 1 498 ? 11.647 17.908 15.959 1.00 48.75 498 ASN A C 1
ATOM 3559 O O . ASN A 1 498 ? 12.167 18.770 16.671 1.00 48.75 498 ASN A O 1
ATOM 3563 N N . GLU A 1 499 ? 12.401 17.078 15.256 1.00 49.66 499 GLU A N 1
ATOM 3564 C CA . GLU A 1 499 ? 13.848 17.132 15.073 1.00 49.66 499 GLU A CA 1
ATOM 3565 C C . GLU A 1 499 ? 14.303 18.143 14.034 1.00 49.66 499 GLU A C 1
ATOM 3567 O O . GLU A 1 499 ? 15.424 18.637 14.136 1.00 49.66 499 GLU A O 1
ATOM 3572 N N . SER A 1 500 ? 13.469 18.474 13.051 1.00 41.88 500 SER A N 1
ATOM 3573 C CA . SER A 1 500 ? 13.848 19.436 12.011 1.00 41.88 500 SER A CA 1
ATOM 3574 C C . SER A 1 500 ? 13.497 20.880 12.365 1.00 41.88 500 SER A C 1
ATOM 3576 O O . SER A 1 500 ? 14.130 21.812 11.869 1.00 41.88 500 SER A O 1
ATOM 3578 N N . ILE A 1 501 ? 12.529 21.072 13.265 1.00 44.09 501 ILE A N 1
ATOM 3579 C CA . ILE A 1 501 ? 12.092 22.373 13.763 1.00 44.09 501 ILE A CA 1
ATOM 3580 C C . ILE A 1 501 ? 12.298 22.397 15.277 1.00 44.09 501 ILE A C 1
ATOM 3582 O O . ILE A 1 501 ? 11.505 21.869 16.055 1.00 44.09 501 ILE A O 1
ATOM 3586 N N . ALA A 1 502 ? 13.385 23.033 15.714 1.00 47.94 502 ALA A N 1
ATOM 3587 C CA . ALA A 1 502 ? 13.724 23.124 17.128 1.00 47.94 502 ALA A CA 1
ATOM 3588 C C . ALA A 1 502 ? 12.575 23.737 17.955 1.00 47.94 502 ALA A C 1
ATOM 3590 O O . ALA A 1 502 ? 12.173 24.877 17.733 1.00 47.94 502 ALA A O 1
ATOM 3591 N N . GLY A 1 503 ? 12.084 22.984 18.944 1.00 45.06 503 GLY A N 1
ATOM 3592 C CA . GLY A 1 503 ? 11.037 23.428 19.870 1.00 45.06 503 GLY A CA 1
ATOM 3593 C C . GLY A 1 503 ? 9.600 23.191 19.396 1.00 45.06 503 GLY A C 1
ATOM 3594 O O . GLY A 1 503 ? 8.687 23.475 20.168 1.00 45.06 503 GLY A O 1
ATOM 3595 N N . ALA A 1 504 ? 9.388 22.655 18.189 1.00 48.97 504 ALA A N 1
ATOM 3596 C CA . ALA A 1 504 ? 8.063 22.227 17.746 1.00 48.97 504 ALA A CA 1
ATOM 3597 C C . ALA A 1 504 ? 7.705 20.845 18.321 1.00 48.97 504 ALA A C 1
ATOM 3599 O O . ALA A 1 504 ? 8.567 19.972 18.491 1.00 48.97 504 ALA A O 1
ATOM 3600 N N . THR A 1 505 ? 6.431 20.677 18.671 1.00 45.88 505 THR A N 1
ATOM 3601 C CA . THR A 1 505 ? 5.886 19.425 19.191 1.00 45.88 505 THR A CA 1
ATOM 3602 C C . THR A 1 505 ? 4.498 19.183 18.627 1.00 45.88 505 THR A C 1
ATOM 3604 O O . THR A 1 505 ? 3.644 20.062 18.756 1.00 45.88 505 THR A O 1
ATOM 3607 N N . ALA A 1 506 ? 4.249 17.970 18.147 1.00 46.53 506 ALA A N 1
ATOM 3608 C CA . ALA A 1 506 ? 2.934 17.533 17.709 1.00 46.53 506 ALA A CA 1
ATOM 3609 C C . ALA A 1 506 ? 2.197 16.745 18.802 1.00 46.53 506 ALA A C 1
ATOM 3611 O O . ALA A 1 506 ? 2.819 16.117 19.665 1.00 46.53 506 ALA A O 1
ATOM 3612 N N . ASP A 1 507 ? 0.866 16.773 18.768 1.00 43.94 507 ASP A N 1
ATOM 3613 C CA . ASP A 1 507 ? 0.036 15.915 19.615 1.00 43.94 507 ASP A CA 1
ATOM 3614 C C . ASP A 1 507 ? 0.148 14.457 19.153 1.00 43.94 507 ASP A C 1
ATOM 3616 O O . ASP A 1 507 ? 0.136 14.151 17.960 1.00 43.94 507 ASP A O 1
ATOM 3620 N N . GLY A 1 508 ? 0.266 13.546 20.111 1.00 41.78 508 GLY A N 1
ATOM 3621 C CA . GLY A 1 508 ? 0.305 12.114 19.859 1.00 41.78 508 GLY A CA 1
ATOM 3622 C C . GLY A 1 508 ? -1.052 11.481 19.695 1.00 41.78 508 GLY A C 1
ATOM 3623 O O . GLY A 1 508 ? -1.820 11.537 20.633 1.00 41.78 508 GLY A O 1
ATOM 3624 N N . GLY A 1 509 ? -1.360 10.789 18.607 1.00 47.22 509 GLY A N 1
ATOM 3625 C CA . GLY A 1 509 ? -2.641 10.078 18.524 1.00 47.22 509 GLY A CA 1
ATOM 3626 C C . GLY A 1 509 ? -2.536 8.881 17.632 1.00 47.22 509 GLY A C 1
ATOM 3627 O O . GLY A 1 509 ? -2.117 9.026 16.493 1.00 47.22 509 GLY A O 1
ATOM 3628 N N . ILE A 1 510 ? -2.794 7.686 18.165 1.00 50.16 510 ILE A N 1
ATOM 3629 C CA . ILE A 1 510 ? -2.588 6.470 17.391 1.00 50.16 510 ILE A CA 1
ATOM 3630 C C . ILE A 1 510 ? -3.530 5.355 17.781 1.00 50.16 510 ILE A C 1
ATOM 3632 O O . ILE A 1 510 ? -3.435 4.831 18.882 1.00 50.16 510 ILE A O 1
ATOM 3636 N N . LEU A 1 511 ? -4.306 4.875 16.816 1.00 43.72 511 LEU A N 1
ATOM 3637 C CA . LEU A 1 511 ? -4.130 3.531 16.263 1.00 43.72 511 LEU A CA 1
ATOM 3638 C C . LEU A 1 511 ? -5.161 3.316 15.168 1.00 43.72 511 LEU A C 1
ATOM 3640 O O . LEU A 1 511 ? -6.353 3.557 15.340 1.00 43.72 511 LEU A O 1
ATOM 3644 N N . PHE A 1 512 ? -4.668 2.816 14.043 1.00 53.09 512 PHE A N 1
ATOM 3645 C CA . PHE A 1 512 ? -5.398 2.448 12.840 1.00 53.09 512 PHE A CA 1
ATOM 3646 C C . PHE A 1 512 ? -6.270 1.195 13.069 1.00 53.09 512 PHE A C 1
ATOM 3648 O O . PHE A 1 512 ? -6.133 0.202 12.361 1.00 53.09 512 PHE A O 1
ATOM 3655 N N . ALA A 1 513 ? -7.149 1.205 14.074 1.00 41.59 513 ALA A N 1
ATOM 3656 C CA . ALA A 1 513 ? -8.160 0.171 14.254 1.00 41.59 513 ALA A CA 1
ATOM 3657 C C . ALA A 1 513 ? -9.400 0.569 13.454 1.00 41.59 513 ALA A C 1
ATOM 3659 O O . ALA A 1 513 ? -10.184 1.431 13.850 1.00 41.59 513 ALA A O 1
ATOM 3660 N N . LYS A 1 514 ? -9.550 -0.050 12.286 1.00 50.25 514 LYS A N 1
ATOM 3661 C CA . LYS A 1 514 ? -10.678 0.200 11.388 1.00 50.25 514 LYS A CA 1
ATOM 3662 C C . LYS A 1 514 ? -11.724 -0.879 11.588 1.00 50.25 514 LYS A C 1
ATOM 3664 O O . LYS A 1 514 ? -11.444 -2.039 11.318 1.00 50.25 514 LYS A O 1
ATOM 3669 N N . GLY A 1 515 ? -12.927 -0.533 12.025 1.00 44.00 515 GLY A N 1
ATOM 3670 C CA . GLY A 1 515 ? -14.048 -1.464 11.953 1.00 44.00 515 GLY A CA 1
ATOM 3671 C C . GLY A 1 515 ? -14.587 -1.509 10.525 1.00 44.00 515 GLY A C 1
ATOM 3672 O O . GLY A 1 515 ? -15.011 -0.477 10.017 1.00 44.00 515 GLY A O 1
ATOM 3673 N N . VAL A 1 516 ? -14.566 -2.667 9.863 1.00 45.28 516 VAL A N 1
ATOM 3674 C CA . VAL A 1 516 ? -15.157 -2.846 8.527 1.00 45.28 516 VAL A CA 1
ATOM 3675 C C . VAL A 1 516 ? -16.609 -3.275 8.691 1.00 45.28 516 VAL A C 1
ATOM 3677 O O . VAL A 1 516 ? -16.898 -4.401 9.115 1.00 45.28 516 VAL A O 1
ATOM 3680 N N . VAL A 1 517 ? -17.525 -2.369 8.370 1.00 37.69 517 VAL A N 1
ATOM 3681 C CA . VAL A 1 517 ? -18.943 -2.517 8.697 1.00 37.69 517 VAL A CA 1
ATOM 3682 C C . VAL A 1 517 ? -19.789 -2.706 7.431 1.00 37.69 517 VAL A C 1
ATOM 3684 O O . VAL A 1 517 ? -19.395 -2.282 6.350 1.00 37.69 517 VAL A O 1
ATOM 3687 N N . ALA A 1 518 ? -20.938 -3.366 7.552 1.00 32.84 518 ALA A N 1
ATOM 3688 C CA . ALA A 1 518 ? -22.050 -3.309 6.603 1.00 32.84 518 ALA A CA 1
ATOM 3689 C C . ALA A 1 518 ? -23.248 -2.629 7.291 1.00 32.84 518 ALA A C 1
ATOM 3691 O O . ALA A 1 518 ? -23.542 -2.931 8.452 1.00 32.84 518 ALA A O 1
ATOM 3692 N N . VAL A 1 519 ? -23.917 -1.690 6.620 1.00 27.55 519 VAL A N 1
ATOM 3693 C CA . VAL A 1 519 ? -25.092 -0.976 7.157 1.00 27.55 519 VAL A CA 1
ATOM 3694 C C . VAL A 1 519 ? -26.340 -1.492 6.446 1.00 27.55 519 VAL A C 1
ATOM 3696 O O . VAL A 1 519 ? -26.413 -1.360 5.234 1.00 27.55 519 VAL A O 1
ATOM 3699 N N . PRO A 1 520 ? -27.352 -2.023 7.147 1.00 29.70 520 PRO A N 1
ATOM 3700 C CA . PRO A 1 520 ? -28.598 -2.409 6.493 1.00 29.70 520 PRO A CA 1
ATOM 3701 C C . PRO A 1 520 ? -29.318 -1.199 5.869 1.00 29.70 520 PRO A C 1
ATOM 3703 O O . PRO A 1 520 ? -29.444 -0.154 6.508 1.00 29.70 520 PRO A O 1
ATOM 3706 N N . GLU A 1 521 ? -29.857 -1.354 4.656 1.00 29.22 521 GLU A N 1
ATOM 3707 C CA . GLU A 1 521 ? -30.724 -0.357 4.003 1.00 29.22 521 GLU A CA 1
ATOM 3708 C C . GLU A 1 521 ? -31.907 0.077 4.910 1.00 29.22 521 GLU A C 1
ATOM 3710 O O . GLU A 1 521 ? -32.503 -0.787 5.574 1.00 29.22 521 GLU A O 1
ATOM 3715 N N . PRO A 1 522 ? -32.352 1.359 4.892 1.00 29.92 522 PRO A N 1
ATOM 3716 C CA . PRO A 1 522 ? -33.387 1.908 5.787 1.00 29.92 522 PRO A CA 1
ATOM 3717 C C . PRO A 1 522 ? -34.810 1.321 5.677 1.00 29.92 522 PRO A C 1
ATOM 3719 O O . PRO A 1 522 ? -35.762 1.930 6.160 1.00 29.92 522 PRO A O 1
ATOM 3722 N N . THR A 1 523 ? -35.017 0.160 5.053 1.00 34.75 523 THR A N 1
ATOM 3723 C CA . THR A 1 523 ? -36.356 -0.432 4.860 1.00 34.75 523 THR A CA 1
ATOM 3724 C C . THR A 1 523 ? -36.516 -1.864 5.374 1.00 34.75 523 THR A C 1
ATOM 3726 O O . THR A 1 523 ? -37.604 -2.426 5.263 1.00 34.75 523 THR A O 1
ATOM 3729 N N . THR A 1 524 ? -35.508 -2.455 6.024 1.00 36.28 524 THR A N 1
ATOM 3730 C CA . THR A 1 524 ? -35.599 -3.847 6.526 1.00 36.28 524 THR A CA 1
ATOM 3731 C C . THR A 1 524 ? -35.967 -3.992 8.010 1.00 36.28 524 THR A C 1
ATOM 3733 O O . THR A 1 524 ? -36.159 -5.112 8.485 1.00 36.28 524 THR A O 1
ATOM 3736 N N . LEU A 1 525 ? -36.238 -2.890 8.723 1.00 35.12 525 LEU A N 1
ATOM 3737 C CA . LEU A 1 525 ? -36.773 -2.892 10.102 1.00 35.12 525 LEU A CA 1
ATOM 3738 C C . LEU A 1 525 ? -38.168 -3.553 10.256 1.00 35.12 525 LEU A C 1
ATOM 3740 O O . LEU A 1 525 ? -38.685 -3.646 11.367 1.00 35.12 525 LEU A O 1
ATOM 3744 N N . GLY A 1 526 ? -38.777 -4.052 9.174 1.00 29.47 526 GLY A N 1
ATOM 3745 C CA . GLY A 1 526 ? -40.030 -4.818 9.199 1.00 29.47 526 GLY A CA 1
ATOM 3746 C C . GLY A 1 526 ? -39.884 -6.348 9.204 1.00 29.47 526 GLY A C 1
ATOM 3747 O O . GLY A 1 526 ? -40.900 -7.037 9.196 1.00 29.47 526 GLY A O 1
ATOM 3748 N N . GLY A 1 527 ? -38.662 -6.896 9.186 1.00 30.23 527 GLY A N 1
ATOM 3749 C CA . GLY A 1 527 ? 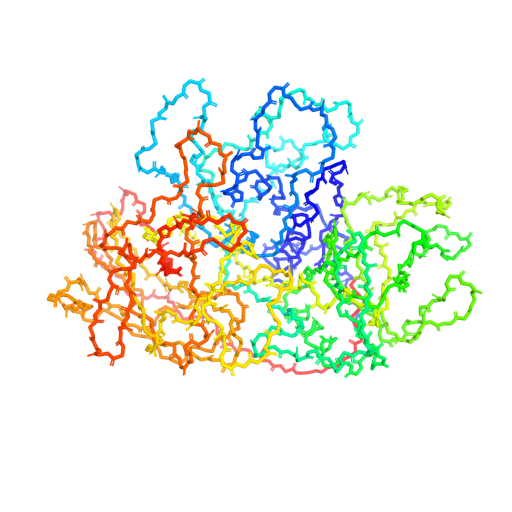-38.419 -8.318 8.903 1.00 30.23 527 GLY A CA 1
ATOM 3750 C C . GLY A 1 527 ? -37.646 -9.102 9.964 1.00 30.23 527 GLY A C 1
ATOM 3751 O O . GLY A 1 527 ? -36.995 -10.082 9.620 1.00 30.23 527 GLY A O 1
ATOM 3752 N N . CYS A 1 528 ? -37.676 -8.715 11.241 1.00 34.06 528 CYS A N 1
ATOM 3753 C CA . CYS A 1 528 ? -37.130 -9.553 12.316 1.00 34.06 528 CYS A CA 1
ATOM 3754 C C . CYS A 1 528 ? -38.065 -10.733 12.624 1.00 34.06 528 CYS A C 1
ATOM 3756 O O . CYS A 1 528 ? -38.781 -10.713 13.619 1.00 34.06 528 CYS A O 1
ATOM 3758 N N . ALA A 1 529 ? -38.064 -11.753 11.765 1.00 30.91 529 ALA A N 1
ATOM 3759 C CA . ALA A 1 529 ? -38.330 -13.151 12.106 1.00 30.91 529 ALA A CA 1
ATOM 3760 C C . ALA A 1 529 ? -38.227 -14.006 10.836 1.00 30.91 529 ALA A C 1
ATOM 3762 O O . ALA A 1 529 ? -38.871 -13.702 9.840 1.00 30.91 529 ALA A O 1
ATOM 3763 N N . ILE A 1 530 ? -37.536 -15.145 10.950 1.00 29.12 530 ILE A N 1
ATOM 3764 C CA . ILE A 1 530 ? -37.424 -16.253 9.982 1.00 29.12 530 ILE A CA 1
ATOM 3765 C C . ILE A 1 530 ? -36.197 -16.161 9.055 1.00 29.12 530 ILE A C 1
ATOM 3767 O O . ILE A 1 530 ? -36.194 -15.441 8.065 1.00 29.12 530 ILE A O 1
ATOM 3771 N N . GLY A 1 531 ? -35.199 -17.017 9.324 1.00 26.67 531 GLY A N 1
ATOM 3772 C CA . GLY A 1 531 ? -34.358 -17.567 8.254 1.00 26.67 531 GLY A CA 1
ATOM 3773 C C . GLY A 1 531 ? -32.853 -17.667 8.499 1.00 26.67 531 GLY A C 1
ATOM 3774 O O . GLY A 1 531 ? -32.081 -17.141 7.708 1.00 26.67 531 GLY A O 1
ATOM 3775 N N . LEU A 1 532 ? -32.415 -18.414 9.522 1.00 35.88 532 LEU A N 1
ATOM 3776 C CA . LEU A 1 532 ? -31.107 -19.080 9.475 1.00 35.88 532 LEU A CA 1
ATOM 3777 C C . LEU A 1 532 ? -31.052 -19.974 8.221 1.00 35.88 532 LEU A C 1
ATOM 3779 O O . LEU A 1 532 ? -31.768 -20.970 8.186 1.00 35.88 532 LEU A O 1
ATOM 3783 N N . ALA A 1 533 ? -30.204 -19.647 7.244 1.00 28.23 533 ALA A N 1
ATOM 3784 C CA . ALA A 1 533 ? -29.422 -20.589 6.427 1.00 28.23 533 ALA A CA 1
ATOM 3785 C C . ALA A 1 533 ? -28.845 -19.881 5.194 1.00 28.23 533 ALA A C 1
ATOM 3787 O O . ALA A 1 533 ? -29.609 -19.432 4.351 1.00 28.23 533 ALA A O 1
ATOM 3788 N N . THR A 1 534 ? -27.511 -19.883 5.079 1.00 28.73 534 THR A N 1
ATOM 3789 C CA . THR A 1 534 ? -26.656 -19.948 3.864 1.00 28.73 534 THR A CA 1
ATOM 3790 C C . THR A 1 534 ? -25.484 -18.966 3.896 1.00 28.73 534 THR A C 1
ATOM 3792 O O . THR A 1 534 ? -25.515 -17.896 3.310 1.00 28.73 534 THR A O 1
ATOM 3795 N N . LEU A 1 535 ? -24.393 -19.381 4.544 1.00 26.38 535 LEU A N 1
ATOM 3796 C CA . LEU A 1 535 ? -23.050 -18.840 4.306 1.00 26.38 535 LEU A CA 1
ATOM 3797 C C . LEU A 1 535 ? -22.022 -19.946 4.590 1.00 26.38 535 LEU A C 1
ATOM 3799 O O . LEU A 1 535 ? -21.298 -19.939 5.577 1.00 26.38 535 LEU A O 1
ATOM 3803 N N . VAL A 1 536 ? -22.028 -20.971 3.730 1.00 27.94 536 VAL A N 1
ATOM 3804 C CA . VAL A 1 536 ? -21.006 -22.029 3.677 1.00 27.94 536 VAL A CA 1
ATOM 3805 C C . VAL A 1 536 ? -20.700 -22.327 2.209 1.00 27.94 536 VAL A C 1
ATOM 3807 O O . VAL A 1 536 ? -21.382 -23.138 1.594 1.00 27.94 536 VAL A O 1
ATOM 3810 N N . TRP A 1 537 ? -19.698 -21.645 1.647 1.00 25.00 537 TRP A N 1
ATOM 3811 C CA . TRP A 1 537 ? -18.931 -21.979 0.426 1.00 25.00 537 TRP A CA 1
ATOM 3812 C C . TRP A 1 537 ? -17.967 -20.792 0.205 1.00 25.00 537 TRP A C 1
ATOM 3814 O O . TRP A 1 537 ? -18.438 -19.669 0.134 1.00 25.00 537 TRP A O 1
ATOM 3824 N N . LEU A 1 538 ? -16.632 -20.860 0.184 1.00 26.16 538 LEU A N 1
ATOM 3825 C CA . LEU A 1 538 ? -15.676 -21.835 -0.336 1.00 26.16 538 LEU A CA 1
ATOM 3826 C C . LEU A 1 538 ? -14.308 -21.640 0.348 1.00 26.16 538 LEU A C 1
ATOM 3828 O O . LEU A 1 538 ? -13.727 -20.563 0.274 1.00 26.16 538 LEU A O 1
ATOM 3832 N N . PHE A 1 539 ? -13.727 -22.717 0.870 1.00 26.38 539 PHE A N 1
ATOM 3833 C CA . PHE A 1 539 ? -12.275 -22.890 0.951 1.00 26.38 539 PHE A CA 1
ATOM 3834 C C . PHE A 1 539 ? -11.956 -24.298 0.447 1.00 26.38 539 PHE A C 1
ATOM 3836 O O . PHE A 1 539 ? -12.494 -25.259 0.996 1.00 26.38 539 PHE A O 1
ATOM 3843 N N . ARG A 1 540 ? -11.088 -24.407 -0.576 1.00 26.64 540 ARG A N 1
ATOM 3844 C CA . ARG A 1 540 ? -10.077 -25.470 -0.817 1.00 26.64 540 ARG A CA 1
ATOM 3845 C C . ARG A 1 540 ? -9.762 -25.647 -2.311 1.00 26.64 540 ARG A C 1
ATOM 3847 O O . ARG A 1 540 ? -10.550 -26.242 -3.035 1.00 26.64 540 ARG A O 1
ATOM 3854 N N . ARG A 1 541 ? -8.528 -25.321 -2.716 1.00 27.78 541 ARG A N 1
ATOM 3855 C CA . ARG A 1 541 ? -7.436 -26.285 -3.008 1.00 27.78 541 ARG A CA 1
ATOM 3856 C C . ARG A 1 541 ? -6.242 -25.557 -3.634 1.00 27.78 541 ARG A C 1
ATOM 3858 O O . ARG A 1 541 ? -6.414 -24.793 -4.570 1.00 27.78 541 ARG A O 1
ATOM 3865 N N . GLY A 1 542 ? -5.040 -25.863 -3.146 1.00 26.83 542 GLY A N 1
ATOM 3866 C CA . GLY A 1 542 ? -3.777 -25.526 -3.808 1.00 26.83 542 GLY A CA 1
ATOM 3867 C C . GLY A 1 542 ? -3.122 -26.735 -4.485 1.00 26.83 542 GLY A C 1
ATOM 3868 O O . GLY A 1 542 ? -3.478 -27.874 -4.171 1.00 26.83 542 GLY A O 1
ATOM 3869 N N . ARG A 1 543 ? -2.138 -26.475 -5.362 1.00 28.53 543 ARG A N 1
ATOM 3870 C CA . ARG A 1 543 ? -0.811 -27.136 -5.461 1.00 28.53 543 ARG A CA 1
ATOM 3871 C C . ARG A 1 543 ? 0.041 -26.535 -6.604 1.00 28.53 543 ARG A C 1
ATOM 3873 O O . ARG A 1 543 ? -0.509 -26.057 -7.585 1.00 28.53 543 ARG A O 1
ATOM 3880 N N . ARG A 1 544 ? 1.367 -26.605 -6.383 1.00 27.83 544 ARG A N 1
ATOM 3881 C CA . ARG A 1 544 ? 2.576 -26.264 -7.191 1.00 27.83 544 ARG A CA 1
ATOM 3882 C C . ARG A 1 544 ? 2.526 -26.857 -8.626 1.00 27.83 544 ARG A C 1
ATOM 3884 O O . ARG A 1 544 ? 1.733 -27.770 -8.821 1.00 27.83 544 ARG A O 1
ATOM 3891 N N . ALA A 1 545 ? 3.319 -26.493 -9.642 1.00 25.83 545 ALA A N 1
ATOM 3892 C CA . ALA A 1 545 ? 4.707 -26.019 -9.748 1.00 25.83 545 ALA A CA 1
ATOM 3893 C C . ALA A 1 545 ? 4.992 -25.448 -11.167 1.00 25.83 545 ALA A C 1
ATOM 3895 O O . ALA A 1 545 ? 4.255 -25.789 -12.086 1.00 25.83 545 ALA A O 1
ATOM 3896 N N . ASP A 1 546 ? 6.085 -24.680 -11.271 1.00 28.52 546 ASP A N 1
ATOM 3897 C CA . ASP A 1 546 ? 6.994 -24.389 -12.401 1.00 28.52 546 ASP A CA 1
ATOM 3898 C C . ASP A 1 546 ? 6.500 -23.876 -13.775 1.00 28.52 546 ASP A C 1
ATOM 3900 O O . ASP A 1 546 ? 5.490 -24.294 -14.326 1.00 28.52 546 ASP A O 1
ATOM 3904 N N . GLU A 1 547 ? 7.377 -23.032 -14.340 1.00 26.00 547 GLU A N 1
ATOM 3905 C CA . GLU A 1 547 ? 7.486 -22.521 -15.718 1.00 26.00 547 GLU A CA 1
ATOM 3906 C C . GLU A 1 547 ? 6.945 -21.110 -16.022 1.00 26.00 547 GLU A C 1
ATOM 3908 O O . GLU A 1 547 ? 5.978 -20.615 -15.452 1.00 26.00 547 GLU A O 1
ATOM 3913 N N . ARG A 1 548 ? 7.704 -20.439 -16.900 1.00 27.95 548 ARG A N 1
ATOM 3914 C CA . ARG A 1 548 ? 7.760 -18.997 -17.179 1.00 27.95 548 ARG A CA 1
ATOM 3915 C C . ARG A 1 548 ? 6.389 -18.350 -17.390 1.00 27.95 548 ARG A C 1
ATOM 3917 O O . ARG A 1 548 ? 5.656 -18.727 -18.301 1.00 27.95 548 ARG A O 1
ATOM 3924 N N . LEU A 1 549 ? 6.122 -17.296 -16.622 1.00 33.25 549 LEU A N 1
ATOM 3925 C CA . LEU A 1 549 ? 5.033 -16.364 -16.877 1.00 33.25 549 LEU A CA 1
ATOM 3926 C C . LEU A 1 549 ? 5.582 -15.199 -17.710 1.00 33.25 549 LEU A C 1
ATOM 3928 O O . LEU A 1 549 ? 6.278 -14.337 -17.189 1.00 33.25 549 LEU A O 1
ATOM 3932 N N . ILE A 1 550 ? 5.282 -15.195 -19.005 1.00 34.25 550 ILE A N 1
ATOM 3933 C CA . ILE A 1 550 ? 5.263 -13.954 -19.782 1.00 34.25 550 ILE A CA 1
ATOM 3934 C C . ILE A 1 550 ? 3.818 -13.457 -19.662 1.00 34.25 550 ILE A C 1
ATOM 3936 O O . ILE A 1 550 ? 2.911 -14.162 -20.115 1.00 34.25 550 ILE A O 1
ATOM 3940 N N . ILE A 1 551 ? 3.616 -12.339 -18.954 1.00 44.00 551 ILE A N 1
ATOM 3941 C CA . ILE A 1 551 ? 2.336 -11.607 -18.897 1.00 44.00 551 ILE A CA 1
ATOM 3942 C C . ILE A 1 551 ? 2.165 -10.835 -20.199 1.00 44.00 551 ILE A C 1
ATOM 3944 O O . ILE A 1 551 ? 3.160 -10.203 -20.622 1.00 44.00 551 ILE A O 1
#

Radius of gyration: 23.7 Å; chains: 1; bounding box: 70×60×71 Å

pLDDT: mean 71.97, std 22.5, range [25.0, 98.62]